Protein AF-A0A536AFZ2-F1 (afdb_monomer_lite)

Secondary structure (DSSP, 8-state):
-EEEEE--TTSSHHHHHHHHHHHHT-EEEEHHHHHHHHHTS-HHHHHHHHHHHHHHHHHHHHHHT----SS-EEEE-TTTGGGSHHHHHHHHHHEEEEEEE--HHHHHHHHHHHGGG-TT--S-HHHHHHHHHHHTHHHHH--SEEEE-TT--HHHHHHHHHHIIIIII-EEEEE--TT-SS-EEEEEETT-GGGHHHHHHHTT--SEEEEEEEHHHHHHHHHHHHHHHHTTT-EEEEEEE-SGGGG-BHHHHHHHHHHHHHTT--TTT-EEEEESHHHHHHHHHHHHHGGG---EEEEE-SHHIIIIITSS-EEEEEETTEEEEEEEE---SEEEEEGGGGGGS-HHHHHHHHHHHHHHHHHH-HHHHHHHHHHHHHHHTT-HHHHHHHHHHHHHHHHHHHHH-TT-SSTHHHHSPPPP-TTS------TT--SSSSTTS---------------------------------------------PPEEEEEEE-TTGGGTTTSSHHHH-S--HHHHHHHHHHHHHHTTEEEEEEE-S-HHHHHHHHHHTTT-SEEEEE-GGGGGT-HHHHHHHHT-SS-EEEEESS-STTS-GGGS--SSTTT-SEEEES-TTHHHHHHHHHHHHHHTT-

Sequence (632 aa):
MHLFLVGPPGIGKSTVAPVLAHHFGAAVIELDREIQRRAGKPNKDVIEQDGMDRFREVESSALMRLAPTPSWVVVDTGGGAPIREENRALMRKLGLIIGLRGSLDRVASGIAATQQKRPYQNVAPRDRARQVLRERRTAYADTDVTFDVDGATVDETARAIAAWLVSARGVRIDVAGPERATPSRVLIRAGLLDHVGPHLADLGWRGQVAVVSDAQTAARYESDLVRSLGSVGLKTVTLRVPAGERGKQFRIAARLWASLASYHVGRDGGIIALGGGSVGDVAGFVAATYLRGIRLAHVPTTLLGMADASIGGKTAIDIAAGKNLVGAFHSPDAVFADLAVLATLPPRQLSSGLAEVTKCAFLADRESVAQLARSLERVRAGDLGAILAAVTIAAEVKGGIVSQDPREAGLRELGHGPPPARGSPRSSGAPNARAPSQGCLELRPPGQEGARRQASLDPAAPDRAVQRGDRRGRARTSGCRSDRGARGMKLLFMNGPNLNLLGTRDPEMYGRTTLKEVEARCREIARQAGCDLVAFQSNHEGALIDFLQQHRDARGAIINPGGLAHTSIVLRDAVADSPFPVVEVHISEIAAREEFRKKSYLTEVTESQFIGKGVAGYELALRWLIEETKKT

Structure (mmCIF, N/CA/C/O backbone):
data_AF-A0A536AFZ2-F1
#
_entry.id   AF-A0A536AFZ2-F1
#
loop_
_atom_site.group_PDB
_atom_site.id
_atom_site.type_symbol
_atom_site.label_atom_id
_atom_site.label_alt_id
_atom_site.label_comp_id
_atom_site.label_asym_id
_atom_site.label_entity_id
_atom_site.label_seq_id
_atom_site.pdbx_PDB_ins_code
_atom_site.Cartn_x
_atom_site.Cartn_y
_atom_site.Cartn_z
_atom_site.occupancy
_atom_site.B_iso_or_equiv
_atom_site.auth_seq_id
_atom_site.auth_comp_id
_atom_site.auth_asym_id
_atom_site.auth_atom_id
_atom_site.pdbx_PDB_model_num
ATOM 1 N N . MET A 1 1 ? -4.397 6.351 10.190 1.00 85.00 1 MET A N 1
ATOM 2 C CA . MET A 1 1 ? -5.875 6.494 10.026 1.00 85.00 1 MET A CA 1
ATOM 3 C C . MET A 1 1 ? -6.633 5.963 11.245 1.00 85.00 1 MET A C 1
ATOM 5 O O . MET A 1 1 ? -6.448 4.806 11.600 1.00 85.00 1 MET A O 1
ATOM 9 N N . HIS A 1 2 ? -7.538 6.745 11.846 1.00 94.12 2 HIS A N 1
ATOM 10 C CA . HIS A 1 2 ? -8.345 6.286 12.995 1.00 94.12 2 HIS A CA 1
ATOM 11 C C . HIS A 1 2 ? -9.680 5.651 12.573 1.00 94.12 2 HIS A C 1
ATOM 13 O O . HIS A 1 2 ? -10.301 6.087 11.607 1.00 94.12 2 HIS A O 1
ATOM 19 N N . LEU A 1 3 ? -10.132 4.626 13.295 1.00 96.69 3 LEU A N 1
ATOM 20 C CA . LEU A 1 3 ? -11.418 3.949 13.099 1.00 96.69 3 LEU A CA 1
ATOM 21 C C . LEU A 1 3 ? -12.299 4.181 14.332 1.00 96.69 3 LEU A C 1
ATOM 23 O O . LEU A 1 3 ? -12.081 3.572 15.377 1.00 96.69 3 LEU A O 1
ATOM 27 N N . PHE A 1 4 ? -13.288 5.063 14.228 1.00 97.56 4 PHE A N 1
ATOM 28 C CA . PHE A 1 4 ? -14.174 5.429 15.331 1.00 97.56 4 PHE A CA 1
ATOM 29 C C . PHE A 1 4 ? -15.421 4.549 15.326 1.00 97.56 4 PHE A C 1
ATOM 31 O O . PHE A 1 4 ? -16.255 4.663 14.431 1.00 97.56 4 PHE A O 1
ATOM 38 N N . LEU A 1 5 ? -15.577 3.689 16.333 1.00 98.06 5 LEU A N 1
ATOM 39 C CA . LEU A 1 5 ? -16.799 2.909 16.510 1.00 98.06 5 LEU A CA 1
ATOM 40 C C . LEU A 1 5 ? -17.853 3.764 17.211 1.00 98.06 5 LEU A C 1
ATOM 42 O O . LEU A 1 5 ? -17.670 4.147 18.364 1.00 98.06 5 LEU A O 1
ATOM 46 N N . VAL A 1 6 ? -18.972 4.013 16.534 1.00 96.75 6 VAL A N 1
ATOM 47 C CA . VAL A 1 6 ? -20.093 4.838 17.005 1.00 96.75 6 VAL A CA 1
ATOM 48 C C . VAL A 1 6 ? -21.353 3.990 17.131 1.00 96.75 6 VAL A C 1
ATOM 50 O O . VAL A 1 6 ? -21.611 3.109 16.326 1.00 96.75 6 VAL A O 1
ATOM 53 N N . GLY A 1 7 ? -22.162 4.236 18.160 1.00 94.56 7 GLY A N 1
ATOM 54 C CA . GLY A 1 7 ? -23.443 3.550 18.335 1.00 94.56 7 GLY A CA 1
ATOM 55 C C . GLY A 1 7 ? -23.964 3.620 19.769 1.00 94.56 7 GLY A C 1
ATOM 56 O O . GLY A 1 7 ? -23.264 4.119 20.663 1.00 94.56 7 GLY A O 1
ATOM 57 N N . PRO A 1 8 ? -25.169 3.091 20.033 1.00 92.44 8 PRO A N 1
ATOM 58 C CA . PRO A 1 8 ? -25.780 3.141 21.355 1.00 92.44 8 PRO A CA 1
ATOM 59 C C . PRO A 1 8 ? -24.945 2.413 22.428 1.00 92.44 8 PRO A C 1
ATOM 61 O O . PRO A 1 8 ? -24.126 1.538 22.123 1.00 92.44 8 PRO A O 1
ATOM 64 N N . PRO A 1 9 ? -25.080 2.781 23.716 1.00 88.38 9 PRO A N 1
ATOM 65 C CA . PRO A 1 9 ? -24.460 2.037 24.809 1.00 88.38 9 PRO A CA 1
ATOM 66 C C . PRO A 1 9 ? -24.963 0.588 24.805 1.00 88.38 9 PRO A C 1
ATOM 68 O O . PRO A 1 9 ? -26.121 0.341 24.495 1.00 88.38 9 PRO A O 1
ATOM 71 N N . GLY A 1 10 ? -24.089 -0.367 25.123 1.00 86.69 10 GLY A N 1
ATOM 72 C CA . GLY A 1 10 ? -24.436 -1.792 25.105 1.00 86.69 10 GLY A CA 1
ATOM 73 C C . GLY A 1 10 ? -24.398 -2.459 23.723 1.00 86.69 10 GLY A C 1
ATOM 74 O O . GLY A 1 10 ? -24.400 -3.678 23.662 1.00 86.69 10 GLY A O 1
ATOM 75 N N . ILE A 1 11 ? -24.267 -1.715 22.616 1.00 93.62 11 ILE A N 1
ATOM 76 C CA . ILE A 1 11 ? -24.285 -2.313 21.263 1.00 93.62 11 ILE A CA 1
ATOM 77 C C . ILE A 1 11 ? -23.095 -3.246 20.957 1.00 93.62 11 ILE A C 1
ATOM 79 O O . ILE A 1 11 ? -23.151 -4.019 20.009 1.00 93.62 11 ILE A O 1
ATOM 83 N N . GLY A 1 12 ? -22.022 -3.185 21.756 1.00 92.81 12 GLY A N 1
ATOM 84 C CA . GLY A 1 12 ? -20.830 -4.028 21.591 1.00 92.81 12 GLY A CA 1
ATOM 85 C C . GLY A 1 12 ? -19.572 -3.309 21.091 1.00 92.81 12 GLY A C 1
ATOM 86 O O . GLY A 1 12 ? -18.609 -3.974 20.733 1.00 92.81 12 GLY A O 1
ATOM 87 N N . LYS A 1 13 ? -19.520 -1.968 21.085 1.00 95.06 13 LYS A N 1
ATOM 88 C CA . LYS A 1 13 ? -18.318 -1.212 20.660 1.00 95.06 13 LYS A CA 1
ATOM 89 C C . LYS A 1 13 ? -17.043 -1.645 21.393 1.00 95.06 13 LYS A C 1
ATOM 91 O O . LYS A 1 13 ? -16.075 -2.019 20.744 1.00 95.06 13 LYS A O 1
ATOM 96 N N . SER A 1 14 ? -17.075 -1.675 22.727 1.00 92.88 14 SER A N 1
ATOM 97 C CA . SER A 1 14 ? -15.924 -2.041 23.564 1.00 92.88 14 SER A CA 1
ATOM 98 C C . SER A 1 14 ? -15.455 -3.486 23.365 1.00 92.88 14 SER A C 1
ATOM 100 O O . SER A 1 14 ? -14.330 -3.816 23.718 1.00 92.88 14 SER A O 1
ATOM 102 N N . THR A 1 15 ? -16.312 -4.367 22.833 1.00 94.75 15 THR A N 1
ATOM 103 C CA . THR A 1 15 ? -15.959 -5.763 22.528 1.00 94.75 15 THR A CA 1
ATOM 104 C C . THR A 1 15 ? -15.521 -5.938 21.076 1.00 94.75 15 THR A C 1
ATOM 106 O O . THR A 1 15 ? -14.594 -6.694 20.818 1.00 94.75 15 THR A O 1
ATOM 109 N N . VAL A 1 16 ? -16.127 -5.214 20.129 1.00 97.69 16 VAL A N 1
ATOM 110 C CA . VAL A 1 16 ? -15.742 -5.227 18.706 1.00 97.69 16 VAL A CA 1
ATOM 111 C C . VAL A 1 16 ? -14.406 -4.517 18.484 1.00 97.69 16 VAL A C 1
ATOM 113 O O . VAL A 1 16 ? -13.600 -4.996 17.693 1.00 97.69 16 VAL A O 1
ATOM 116 N N . ALA A 1 17 ? -14.136 -3.418 19.196 1.00 98.00 17 ALA A N 1
ATOM 117 C CA . ALA A 1 17 ? -12.914 -2.627 19.048 1.00 98.00 17 ALA A CA 1
ATOM 118 C C . ALA A 1 17 ? -11.614 -3.454 19.113 1.00 98.00 17 ALA A C 1
ATOM 120 O O . ALA A 1 17 ? -10.828 -3.353 18.173 1.00 98.00 17 ALA A O 1
ATOM 121 N N . PRO A 1 18 ? -11.366 -4.293 20.142 1.00 97.81 18 PRO A N 1
ATOM 122 C CA . PRO A 1 18 ? -10.141 -5.091 20.206 1.00 97.81 18 PRO A CA 1
ATOM 123 C C . PRO A 1 18 ? -10.039 -6.160 19.114 1.00 97.81 18 PRO A C 1
ATOM 125 O O . PRO A 1 18 ? -8.948 -6.373 18.587 1.00 97.81 18 PRO A O 1
ATOM 128 N N . VAL A 1 19 ? -11.149 -6.796 18.726 1.00 98.19 19 VAL A N 1
ATOM 129 C CA . VAL A 1 19 ? -11.148 -7.803 17.648 1.00 98.19 19 VAL A CA 1
ATOM 130 C C . VAL A 1 19 ? -10.879 -7.141 16.296 1.00 98.19 19 VAL A C 1
ATOM 132 O O . VAL A 1 19 ? -10.058 -7.614 15.512 1.00 98.19 19 VAL A O 1
ATOM 135 N N . LEU A 1 20 ? -11.496 -5.987 16.040 1.00 98.25 20 LEU A N 1
ATOM 136 C CA . LEU A 1 20 ? -11.234 -5.200 14.840 1.00 98.25 20 LEU A CA 1
ATOM 137 C C . LEU A 1 20 ? -9.790 -4.688 14.809 1.00 98.25 20 LEU A C 1
ATOM 139 O O . LEU A 1 20 ? -9.124 -4.778 13.781 1.00 98.25 20 LEU A O 1
ATOM 143 N N . ALA A 1 21 ? -9.286 -4.181 15.934 1.00 97.94 21 ALA A N 1
ATOM 144 C CA . ALA A 1 21 ? -7.916 -3.696 16.031 1.00 97.94 21 ALA A CA 1
ATOM 145 C C . ALA A 1 21 ? -6.908 -4.812 15.777 1.00 97.94 21 ALA A C 1
ATOM 147 O O . ALA A 1 21 ? -5.911 -4.581 15.087 1.00 97.94 21 ALA A O 1
ATOM 148 N N . HIS A 1 22 ? -7.213 -6.029 16.248 1.00 97.62 22 HIS A N 1
ATOM 149 C CA . HIS A 1 22 ? -6.427 -7.203 15.925 1.00 97.62 22 HIS A CA 1
ATOM 150 C C . HIS A 1 22 ? -6.255 -7.291 14.412 1.00 97.62 22 HIS A C 1
ATOM 152 O O . HIS A 1 22 ? -5.112 -7.242 13.982 1.00 97.62 22 HIS A O 1
ATOM 158 N N . HIS A 1 23 ? -7.310 -7.301 13.584 1.00 97.06 23 HIS A N 1
ATOM 159 C CA . HIS A 1 23 ? -7.218 -7.397 12.109 1.00 97.06 23 HIS A CA 1
ATOM 160 C C . HIS A 1 23 ? -6.248 -6.418 11.424 1.00 97.06 23 HIS A C 1
ATOM 162 O O . HIS A 1 23 ? -5.730 -6.750 10.366 1.00 97.06 23 HIS A O 1
ATOM 168 N N . PHE A 1 24 ? -5.875 -5.299 12.046 1.00 97.25 24 PHE A N 1
ATOM 169 C CA . PHE A 1 24 ? -4.944 -4.316 11.470 1.00 97.25 24 PHE A CA 1
ATOM 170 C C . PHE A 1 24 ? -3.642 -4.131 12.267 1.00 97.25 24 PHE A C 1
ATOM 172 O O . PHE A 1 24 ? -2.829 -3.267 11.936 1.00 97.25 24 PHE A O 1
ATOM 179 N N . GLY A 1 25 ? -3.449 -4.898 13.347 1.00 96.62 25 GLY A N 1
ATOM 180 C CA . GLY A 1 25 ? -2.389 -4.642 14.327 1.00 96.62 25 GLY A CA 1
ATOM 181 C C . GLY A 1 25 ? -2.539 -3.294 15.035 1.00 96.62 25 GLY A C 1
ATOM 182 O O . GLY A 1 25 ? -1.574 -2.798 15.611 1.00 96.62 25 GLY A O 1
ATOM 183 N N . ALA A 1 26 ? -3.714 -2.674 14.967 1.00 97.00 26 ALA A N 1
ATOM 184 C CA . ALA A 1 26 ? -3.979 -1.332 15.463 1.00 97.00 26 ALA A CA 1
ATOM 185 C C . ALA A 1 26 ? -3.966 -1.277 16.998 1.00 97.00 26 ALA A C 1
ATOM 187 O O . ALA A 1 26 ? -4.185 -2.284 17.676 1.00 97.00 26 ALA A O 1
ATOM 188 N N . ALA A 1 27 ? -3.729 -0.088 17.550 1.00 95.50 27 ALA A N 1
ATOM 189 C CA . ALA A 1 27 ? -3.992 0.161 18.964 1.00 95.50 27 ALA A CA 1
ATOM 190 C C . ALA A 1 27 ? -5.498 0.317 19.215 1.00 95.50 27 ALA A C 1
ATOM 192 O O . ALA A 1 27 ? -6.266 0.627 18.303 1.00 95.50 27 ALA A O 1
ATOM 193 N N . VAL A 1 28 ? -5.911 0.136 20.469 1.00 95.88 28 VAL A N 1
ATOM 194 C CA . VAL A 1 28 ? -7.288 0.382 20.912 1.00 95.88 28 VAL A CA 1
ATOM 195 C C . VAL A 1 28 ? -7.294 1.529 21.908 1.00 95.88 28 VAL A C 1
ATOM 197 O O . VAL A 1 28 ? -6.539 1.512 22.881 1.00 95.88 28 VAL A O 1
ATOM 200 N N . ILE A 1 29 ? -8.182 2.495 21.695 1.00 93.31 29 ILE A N 1
ATOM 201 C CA . ILE A 1 29 ? -8.478 3.552 22.661 1.00 93.31 29 ILE A CA 1
ATOM 202 C C . ILE A 1 29 ? -9.944 3.440 23.063 1.00 93.31 29 ILE A C 1
ATOM 204 O O . ILE A 1 29 ? -10.842 3.575 22.239 1.00 93.31 29 ILE A O 1
ATOM 208 N N . GLU A 1 30 ? -10.190 3.228 24.352 1.00 92.12 30 GLU A N 1
ATOM 209 C CA . GLU A 1 30 ? -11.521 3.361 24.944 1.00 92.12 30 GLU A CA 1
ATOM 210 C C . GLU A 1 30 ? -11.627 4.751 25.573 1.00 92.12 30 GLU A C 1
ATOM 212 O O . GLU A 1 30 ? -10.964 5.015 26.581 1.00 92.12 30 GLU A O 1
ATOM 217 N N . LEU A 1 31 ? -12.453 5.643 25.009 1.00 88.56 31 LEU A N 1
ATOM 218 C CA . LEU A 1 31 ? -12.578 7.012 25.533 1.00 88.56 31 LEU A CA 1
ATOM 219 C C . LEU A 1 31 ? -13.015 7.026 27.000 1.00 88.56 31 LEU A C 1
ATOM 221 O O . LEU A 1 31 ? -12.464 7.783 27.795 1.00 88.56 31 LEU A O 1
ATOM 225 N N . ASP A 1 32 ? -13.928 6.131 27.385 1.00 83.94 32 ASP A N 1
ATOM 226 C CA . ASP A 1 32 ? -14.370 5.998 28.774 1.00 83.94 32 ASP A CA 1
ATOM 227 C C . ASP A 1 32 ? -13.186 5.715 29.721 1.00 83.94 32 ASP A C 1
ATOM 229 O O . ASP A 1 32 ? -13.163 6.258 30.823 1.00 83.94 32 ASP A O 1
ATOM 233 N N . ARG A 1 33 ? -12.193 4.906 29.315 1.00 85.31 33 ARG A N 1
ATOM 234 C CA . ARG A 1 33 ? -10.987 4.637 30.127 1.00 85.31 33 ARG A CA 1
ATOM 235 C C . ARG A 1 33 ? -9.988 5.785 30.080 1.00 85.31 33 ARG A C 1
ATOM 237 O O . ARG A 1 33 ? -9.333 6.055 31.084 1.00 85.31 33 ARG A O 1
ATOM 244 N N . GLU A 1 34 ? -9.873 6.463 28.939 1.00 83.75 34 GLU A N 1
ATOM 245 C CA . GLU A 1 34 ? -9.030 7.652 28.801 1.00 83.75 34 GLU A CA 1
ATOM 246 C C . GLU A 1 34 ? -9.451 8.746 29.784 1.00 83.75 34 GLU A C 1
ATOM 248 O O . GLU A 1 34 ? -8.604 9.347 30.445 1.00 83.75 34 GLU A O 1
ATOM 253 N N . ILE A 1 35 ? -10.762 8.968 29.909 1.00 82.38 35 ILE A N 1
ATOM 254 C CA . ILE A 1 35 ? -11.337 9.943 30.836 1.00 82.38 35 ILE A CA 1
ATOM 255 C C . ILE A 1 35 ? -10.988 9.568 32.281 1.00 82.38 35 ILE A C 1
ATOM 257 O O . ILE A 1 35 ? -10.433 10.406 32.988 1.00 82.38 35 ILE A O 1
ATOM 261 N N . GLN A 1 36 ? -11.215 8.313 32.697 1.00 85.00 36 GLN A N 1
ATOM 262 C CA . GLN A 1 36 ? -10.887 7.846 34.059 1.00 85.00 36 GLN A CA 1
ATOM 263 C C . GLN A 1 36 ? -9.413 8.040 34.389 1.00 85.00 36 GLN A C 1
ATOM 265 O O . GLN A 1 36 ? -9.071 8.595 35.432 1.00 85.00 36 GLN A O 1
ATOM 270 N N . ARG A 1 37 ? -8.530 7.622 33.475 1.00 85.19 37 ARG A N 1
ATOM 271 C CA . ARG A 1 37 ? -7.083 7.751 33.649 1.00 85.19 37 ARG A CA 1
ATOM 272 C C . ARG A 1 37 ? -6.664 9.204 33.866 1.00 85.19 37 ARG A C 1
ATOM 274 O O . ARG A 1 37 ? -5.782 9.461 34.676 1.00 85.19 37 ARG A O 1
ATOM 281 N N . ARG A 1 38 ? -7.277 10.148 33.150 1.00 80.56 38 ARG A N 1
ATOM 282 C CA . ARG A 1 38 ? -6.949 11.579 33.256 1.00 80.56 38 ARG A CA 1
ATOM 283 C C . ARG A 1 38 ? -7.571 12.250 34.467 1.00 80.56 38 ARG A C 1
ATOM 285 O O . ARG A 1 38 ? -6.945 13.125 35.051 1.00 80.56 38 ARG A O 1
ATOM 292 N N . ALA A 1 39 ? -8.794 11.867 34.811 1.00 81.25 39 ALA A N 1
ATOM 293 C CA . ALA A 1 39 ? -9.485 12.399 35.974 1.00 81.25 39 ALA A CA 1
ATOM 294 C C . ALA A 1 39 ? -8.922 11.835 37.289 1.00 81.25 39 ALA A C 1
ATOM 296 O O . ALA A 1 39 ? -9.172 12.405 38.345 1.00 81.25 39 ALA A O 1
ATOM 297 N N . GLY A 1 40 ? -8.195 10.711 37.236 1.00 84.44 40 GLY A N 1
ATOM 298 C CA . GLY A 1 40 ? -7.674 10.020 38.417 1.00 84.44 40 GLY A CA 1
ATOM 299 C C . GLY A 1 40 ? -8.766 9.384 39.284 1.00 84.44 40 GLY A C 1
ATOM 300 O O . GLY A 1 40 ? -8.474 8.918 40.381 1.00 84.44 40 GLY A O 1
ATOM 301 N N . LYS A 1 41 ? -10.015 9.364 38.802 1.00 85.19 41 LYS A N 1
ATOM 302 C CA . LYS A 1 41 ? -11.193 8.854 39.509 1.00 85.19 41 LYS A CA 1
ATOM 303 C C . LYS A 1 41 ? -12.166 8.157 38.544 1.00 85.19 41 LYS A C 1
ATOM 305 O O . LYS A 1 41 ? -12.152 8.450 37.343 1.00 85.19 41 LYS A O 1
ATOM 310 N N . PRO A 1 42 ? -12.998 7.219 39.032 1.00 84.75 42 PRO A N 1
ATOM 311 C CA . PRO A 1 42 ? -14.035 6.570 38.237 1.00 84.75 42 PRO A CA 1
ATOM 312 C C . PRO A 1 42 ? -14.939 7.576 37.515 1.00 84.75 42 PRO A C 1
ATOM 314 O O . PRO A 1 42 ? -15.297 8.609 38.072 1.00 84.75 42 PRO A O 1
ATOM 317 N N . ASN A 1 43 ? -15.402 7.239 36.305 1.00 81.25 43 ASN A N 1
ATOM 318 C CA . ASN A 1 43 ? -16.311 8.106 35.531 1.00 81.25 43 ASN A CA 1
ATOM 319 C C . ASN A 1 43 ? -17.574 8.479 36.313 1.00 81.25 43 ASN A C 1
ATOM 321 O O . ASN A 1 43 ? -18.137 9.550 36.111 1.00 81.25 43 ASN A O 1
ATOM 325 N N . LYS A 1 44 ? -18.011 7.579 37.197 1.00 80.69 44 LYS A N 1
ATOM 326 C CA . LYS A 1 44 ? -19.167 7.775 38.066 1.00 80.69 44 LYS A CA 1
ATOM 327 C C . LYS A 1 44 ? -18.936 8.961 39.020 1.00 80.69 44 LYS A C 1
ATOM 329 O O . LYS A 1 44 ? -19.775 9.853 39.072 1.00 80.69 44 LYS A O 1
ATOM 334 N N . ASP A 1 45 ? -17.747 9.053 39.605 1.00 82.56 45 ASP A N 1
ATOM 335 C CA . ASP A 1 45 ? -17.361 10.134 40.515 1.00 82.56 45 ASP A CA 1
ATOM 336 C C . ASP A 1 45 ? -17.096 11.447 39.764 1.00 82.56 45 ASP A C 1
ATOM 338 O O . ASP A 1 45 ? -17.424 12.516 40.267 1.00 82.56 45 ASP A O 1
ATOM 342 N N . VAL A 1 46 ? -16.563 11.388 38.534 1.00 80.88 46 VAL A N 1
ATOM 343 C CA . VAL A 1 46 ? -16.445 12.576 37.659 1.00 80.88 46 VAL A CA 1
ATOM 344 C C . VAL A 1 46 ? -17.817 13.195 37.399 1.00 80.88 46 VAL A C 1
ATOM 346 O O . VAL A 1 46 ? -17.975 14.406 37.498 1.00 80.88 46 VAL A O 1
ATOM 349 N N . ILE A 1 47 ? -18.821 12.375 37.079 1.00 81.94 47 ILE A N 1
ATOM 350 C CA . ILE A 1 47 ? -20.165 12.868 36.758 1.00 81.94 47 ILE A CA 1
ATOM 351 C C . ILE A 1 47 ? -20.862 13.432 38.000 1.00 81.94 47 ILE A C 1
ATOM 353 O O . ILE A 1 47 ? -21.509 14.470 37.897 1.00 81.94 47 ILE A O 1
ATOM 357 N N . GLU A 1 48 ? -20.746 12.773 39.153 1.00 83.31 48 GLU A N 1
ATOM 358 C CA . GLU A 1 48 ? -21.410 13.222 40.384 1.00 83.31 48 GLU A CA 1
ATOM 359 C C . GLU A 1 48 ? -20.772 14.460 41.005 1.00 83.31 48 GLU A C 1
ATOM 361 O O . GLU A 1 48 ? -21.487 15.320 41.510 1.00 83.31 48 GLU A O 1
ATOM 366 N N . GLN A 1 49 ? -19.443 14.554 40.975 1.00 85.06 49 GLN A N 1
ATOM 367 C CA . GLN A 1 49 ? -18.717 15.646 41.625 1.00 85.06 49 GLN A CA 1
ATOM 368 C C . GLN A 1 49 ? -18.538 16.847 40.696 1.00 85.06 49 GLN A C 1
ATOM 370 O O . GLN A 1 49 ? -18.673 17.984 41.137 1.00 85.06 49 GLN A O 1
ATOM 375 N N . ASP A 1 50 ? -18.247 16.600 39.414 1.00 80.88 50 ASP A N 1
ATOM 376 C CA . ASP A 1 50 ? -17.855 17.651 38.468 1.00 80.88 50 ASP A CA 1
ATOM 377 C C . ASP A 1 50 ? -18.950 17.945 37.424 1.00 80.88 50 ASP A C 1
ATOM 379 O O . ASP A 1 50 ? -18.853 18.914 36.670 1.00 80.88 50 ASP A O 1
ATOM 383 N N . GLY A 1 51 ? -20.003 17.124 37.370 1.00 83.62 51 GLY A N 1
ATOM 384 C CA . GLY A 1 51 ? -21.147 17.297 36.479 1.00 83.62 51 GLY A CA 1
ATOM 385 C C . GLY A 1 51 ? -20.975 16.700 35.075 1.00 83.62 51 GLY A C 1
ATOM 386 O O . GLY A 1 51 ? -19.879 16.425 34.577 1.00 83.62 51 GLY A O 1
ATOM 387 N N . MET A 1 52 ? -22.108 16.507 34.388 1.00 80.75 52 MET A N 1
ATOM 388 C CA . MET A 1 52 ? -22.152 15.881 33.058 1.00 80.75 52 MET A CA 1
ATOM 389 C C . MET A 1 52 ? -21.478 16.731 31.969 1.00 80.75 52 MET A C 1
ATOM 391 O O . MET A 1 52 ? -20.886 16.181 31.039 1.00 80.75 52 MET A O 1
ATOM 395 N N . ASP A 1 53 ? -21.550 18.058 32.062 1.00 80.31 53 ASP A N 1
ATOM 396 C CA . ASP A 1 53 ? -20.936 18.938 31.064 1.00 80.31 53 ASP A CA 1
ATOM 397 C C . ASP A 1 53 ? -19.411 18.881 31.135 1.00 80.31 53 ASP A C 1
ATOM 399 O O . ASP A 1 53 ? -18.757 18.734 30.098 1.00 80.31 53 ASP A O 1
ATOM 403 N N . ARG A 1 54 ? -18.849 18.833 32.349 1.00 78.94 54 ARG A N 1
ATOM 404 C CA . ARG A 1 54 ? -17.415 18.631 32.549 1.00 78.94 54 ARG A CA 1
ATOM 405 C C . ARG A 1 54 ? -16.952 17.280 32.017 1.00 78.94 54 ARG A C 1
ATOM 407 O O . ARG A 1 54 ? -15.936 17.208 31.327 1.00 78.94 54 ARG A O 1
ATOM 414 N N . PHE A 1 55 ? -17.720 16.216 32.258 1.00 81.50 55 PHE A N 1
ATOM 415 C CA . PHE A 1 55 ? -17.444 14.897 31.683 1.00 81.50 55 PHE A CA 1
ATOM 416 C C . PHE A 1 55 ? -17.364 14.950 30.146 1.00 81.50 55 PHE A C 1
ATOM 418 O O . PHE A 1 55 ? -16.420 14.433 29.547 1.00 81.50 55 PHE A O 1
ATOM 425 N N . ARG A 1 56 ? -18.315 15.637 29.497 1.00 81.06 56 ARG A N 1
ATOM 426 C CA . ARG A 1 56 ? -18.341 15.803 28.032 1.00 81.06 56 ARG A CA 1
ATOM 427 C C . ARG A 1 56 ? -17.186 16.657 27.513 1.00 81.06 56 ARG A C 1
ATOM 429 O O . ARG A 1 56 ? -16.683 16.406 26.417 1.00 81.06 56 ARG A O 1
ATOM 436 N N . GLU A 1 57 ? -16.765 17.685 28.246 1.00 81.50 57 GLU A N 1
ATOM 437 C CA . GLU A 1 57 ? -15.559 18.458 27.916 1.00 81.50 57 GLU A CA 1
ATOM 438 C C . GLU A 1 57 ? -14.307 17.582 27.942 1.00 81.50 57 GLU A C 1
ATOM 440 O O . GLU A 1 57 ? -13.510 17.629 27.004 1.00 81.50 57 GLU A O 1
ATOM 445 N N . VAL A 1 58 ? -14.150 16.741 28.970 1.00 79.75 58 VAL A N 1
ATOM 446 C CA . VAL A 1 58 ? -13.004 15.825 29.073 1.00 79.75 58 VAL A CA 1
ATOM 447 C C . VAL A 1 58 ? -13.028 14.791 27.943 1.00 79.75 58 VAL A C 1
ATOM 449 O O . VAL A 1 58 ? -11.987 14.537 27.339 1.00 79.75 58 VAL A O 1
ATOM 452 N N . GLU A 1 59 ? -14.203 14.261 27.597 1.00 83.31 59 GLU A N 1
ATOM 453 C CA . GLU A 1 59 ? -14.412 13.360 26.452 1.00 83.31 59 GLU A CA 1
ATOM 454 C C . GLU A 1 59 ? -13.990 14.017 25.124 1.00 83.31 59 GLU A C 1
ATOM 456 O O . GLU A 1 59 ? -13.230 13.442 24.344 1.00 83.31 59 GLU A O 1
ATOM 461 N N . SER A 1 60 ? -14.401 15.268 24.904 1.00 85.12 60 SER A N 1
ATOM 462 C CA . SER A 1 60 ? -14.034 16.036 23.703 1.00 85.12 60 SER A CA 1
ATOM 463 C C . SER A 1 60 ? -12.525 16.331 23.681 1.00 85.12 60 SER A C 1
ATOM 465 O O . SER A 1 60 ? -11.860 16.173 22.660 1.00 85.12 60 SER A O 1
ATOM 467 N N . SER A 1 61 ? -11.937 16.655 24.837 1.00 83.62 61 SER A N 1
ATOM 468 C CA . SER A 1 61 ? -10.492 16.861 25.003 1.00 83.62 61 SER A CA 1
ATOM 469 C C . SER A 1 61 ? -9.665 15.576 24.831 1.00 83.62 61 SER A C 1
ATOM 471 O O . SER A 1 61 ? -8.474 15.634 24.509 1.00 83.62 61 SER A O 1
ATOM 473 N N . ALA A 1 62 ? -10.252 14.401 25.067 1.00 83.81 62 ALA A N 1
ATOM 474 C CA . ALA A 1 62 ? -9.635 13.115 24.754 1.00 83.81 62 ALA A CA 1
ATOM 475 C C . ALA A 1 62 ? -9.519 12.913 23.244 1.00 83.81 62 ALA A C 1
ATOM 477 O O . ALA A 1 62 ? -8.422 12.623 22.768 1.00 83.81 62 ALA A O 1
ATOM 478 N N . LEU A 1 63 ? -10.595 13.181 22.503 1.00 85.00 63 LEU A N 1
ATOM 479 C CA . LEU A 1 63 ? -10.596 13.140 21.040 1.00 85.00 63 LEU A CA 1
ATOM 480 C C . LEU A 1 63 ? -9.657 14.180 20.420 1.00 85.00 63 LEU A C 1
ATOM 482 O O . LEU A 1 63 ? -8.885 13.837 19.533 1.00 85.00 63 LEU A O 1
ATOM 486 N N . MET A 1 64 ? -9.655 15.422 20.915 1.00 83.00 64 MET A N 1
ATOM 487 C CA . MET A 1 64 ? -8.782 16.500 20.411 1.00 83.00 64 MET A CA 1
ATOM 488 C C . MET A 1 64 ? -7.287 16.199 20.545 1.00 83.00 64 MET A C 1
ATOM 490 O O . MET A 1 64 ? -6.477 16.793 19.840 1.00 83.00 64 MET A O 1
ATOM 494 N N . ARG A 1 65 ? -6.910 15.290 21.449 1.00 83.00 65 ARG A N 1
ATOM 495 C CA . ARG A 1 65 ? -5.516 14.871 21.643 1.00 83.00 65 ARG A CA 1
ATOM 496 C C . ARG A 1 65 ? -5.099 13.711 20.744 1.00 83.00 65 ARG A C 1
ATOM 498 O O . ARG A 1 65 ? -3.923 13.356 20.750 1.00 83.00 65 ARG A O 1
ATOM 505 N N . LEU A 1 66 ? -6.021 13.130 19.976 1.00 84.81 66 LEU A N 1
ATOM 506 C CA . LEU A 1 66 ? -5.662 12.179 18.933 1.00 84.81 66 LEU A CA 1
ATOM 507 C C . LEU A 1 66 ? -4.930 12.931 17.823 1.00 84.81 66 LEU A C 1
ATOM 509 O O . LEU A 1 66 ? -5.514 13.737 17.100 1.00 84.81 66 LEU A O 1
ATOM 513 N N . ALA A 1 67 ? -3.633 12.667 17.704 1.00 76.88 67 ALA A N 1
ATOM 514 C CA . ALA A 1 67 ? -2.832 13.206 16.623 1.00 76.88 67 ALA A CA 1
ATOM 515 C C . ALA A 1 67 ? -3.160 12.483 15.304 1.00 76.88 67 ALA A C 1
ATOM 517 O O . ALA A 1 67 ? -3.479 11.285 15.320 1.00 76.88 67 ALA A O 1
ATOM 518 N N . PRO A 1 68 ? -3.046 13.171 14.156 1.00 80.06 68 PRO A N 1
ATOM 519 C CA . PRO A 1 68 ? -2.883 12.500 12.877 1.00 80.06 68 PRO A CA 1
ATOM 520 C C . PRO A 1 68 ? -1.621 11.634 12.943 1.00 80.06 68 PRO A C 1
ATOM 522 O O . PRO A 1 68 ? -0.543 12.127 13.266 1.00 80.06 68 PRO A O 1
ATOM 525 N N . THR A 1 69 ? -1.762 10.343 12.669 1.00 82.75 69 THR A N 1
ATOM 526 C CA . THR A 1 69 ? -0.650 9.389 12.611 1.00 82.75 69 THR A CA 1
ATOM 527 C C . THR A 1 69 ? -0.878 8.431 11.442 1.00 82.75 69 THR A C 1
ATOM 529 O O . THR A 1 69 ? -2.040 8.078 11.169 1.00 82.75 69 THR A O 1
ATOM 532 N N . PRO A 1 70 ? 0.203 7.986 10.773 1.00 85.38 70 PRO A N 1
ATOM 533 C CA . PRO A 1 70 ? 0.129 6.909 9.794 1.00 85.38 70 PRO A CA 1
ATOM 534 C C . PRO A 1 70 ? -0.359 5.588 10.381 1.00 85.38 70 PRO A C 1
ATOM 536 O O . PRO A 1 70 ? -0.999 4.790 9.691 1.00 85.38 70 PRO A O 1
ATOM 539 N N . SER A 1 71 ? -0.118 5.372 11.675 1.00 92.00 71 SER A N 1
ATOM 540 C CA . SER A 1 71 ? -0.642 4.218 12.392 1.00 92.00 71 SER A CA 1
ATOM 541 C C . SER A 1 71 ? -2.172 4.231 12.466 1.00 92.00 71 SER A C 1
ATOM 543 O O . SER A 1 71 ? -2.854 5.251 12.312 1.00 92.00 71 SER A O 1
ATOM 545 N N . TRP A 1 72 ? -2.735 3.046 12.641 1.00 94.75 72 TRP A N 1
ATOM 546 C CA . TRP A 1 72 ? -4.156 2.821 12.779 1.00 94.75 72 TRP A CA 1
ATOM 547 C C . TRP A 1 72 ? -4.501 2.646 14.247 1.00 94.75 72 TRP A C 1
ATOM 549 O O . TRP A 1 72 ? -3.846 1.899 14.980 1.00 94.75 72 TRP A O 1
ATOM 559 N N . VAL A 1 73 ? -5.580 3.303 14.659 1.00 95.06 73 VAL A N 1
ATOM 560 C CA . VAL A 1 73 ? -6.122 3.198 16.011 1.00 95.06 73 VAL A CA 1
ATOM 561 C C . VAL A 1 73 ? -7.621 2.978 15.921 1.00 95.06 73 VAL A C 1
ATOM 563 O O . VAL A 1 73 ? -8.321 3.720 15.235 1.00 95.06 73 VAL A O 1
ATOM 566 N N . VAL A 1 74 ? -8.124 1.966 16.623 1.00 97.38 74 VAL A N 1
ATOM 567 C CA . VAL A 1 74 ? -9.561 1.740 16.784 1.00 97.38 74 VAL A CA 1
ATOM 568 C C . VAL A 1 74 ? -10.018 2.426 18.062 1.00 97.38 74 VAL A C 1
ATOM 570 O O . VAL A 1 74 ? -9.515 2.144 19.149 1.00 97.38 74 VAL A O 1
ATOM 573 N N . VAL A 1 75 ? -10.973 3.339 17.933 1.00 96.19 75 VAL A N 1
ATOM 574 C CA . VAL A 1 75 ? -11.473 4.162 19.031 1.00 96.19 75 VAL A CA 1
ATOM 575 C C . VAL A 1 75 ? -12.902 3.743 19.357 1.00 96.19 75 VAL A C 1
ATOM 577 O O . VAL A 1 75 ? -13.809 3.940 18.550 1.00 96.19 75 VAL A O 1
ATOM 580 N N . ASP A 1 76 ? -13.125 3.200 20.553 1.00 95.38 76 ASP A N 1
ATOM 581 C CA . ASP A 1 76 ? -14.471 3.121 21.123 1.00 95.38 76 ASP A CA 1
ATOM 582 C C . ASP A 1 76 ? -14.848 4.505 21.649 1.00 95.38 76 ASP A C 1
ATOM 584 O O . ASP A 1 76 ? -14.299 4.983 22.649 1.00 95.38 76 ASP A O 1
ATOM 588 N N . THR A 1 77 ? -15.793 5.154 20.967 1.00 92.25 77 THR A N 1
ATOM 589 C CA . THR A 1 77 ? -16.194 6.527 21.283 1.00 92.25 77 THR A CA 1
ATOM 590 C C . THR A 1 77 ? -17.078 6.631 22.524 1.00 92.25 77 THR A C 1
ATOM 592 O O . THR A 1 77 ? -17.526 7.722 22.864 1.00 92.25 77 THR A O 1
ATOM 595 N N . GLY A 1 78 ? -17.441 5.513 23.157 1.00 86.38 78 GLY A N 1
ATOM 596 C CA . GLY A 1 78 ? -18.490 5.514 24.166 1.00 86.38 78 GLY A CA 1
ATOM 597 C C . GLY A 1 78 ? -19.850 5.912 23.576 1.00 86.38 78 GLY A C 1
ATOM 598 O O . GLY A 1 78 ? -20.045 6.041 22.365 1.00 86.38 78 GLY A O 1
ATOM 599 N N . GLY A 1 79 ? -20.856 6.044 24.442 1.00 83.00 79 GLY A N 1
ATOM 600 C CA . GLY A 1 79 ? -22.209 6.411 24.007 1.00 83.00 79 GLY A CA 1
ATOM 601 C C . GLY A 1 79 ? -22.440 7.921 23.884 1.00 83.00 79 GLY A C 1
ATOM 602 O O . GLY A 1 79 ? -23.448 8.313 23.294 1.00 83.00 79 GLY A O 1
ATOM 603 N N . GLY A 1 80 ? -21.587 8.742 24.505 1.00 83.69 80 GLY A N 1
ATOM 604 C CA . GLY A 1 80 ? -21.762 10.190 24.663 1.00 83.69 80 GLY A CA 1
ATOM 605 C C . GLY A 1 80 ? -21.055 11.015 23.593 1.00 83.69 80 GLY A C 1
ATOM 606 O O . GLY A 1 80 ? -21.682 11.914 23.033 1.00 83.69 80 GLY A O 1
ATOM 607 N N . ALA A 1 81 ? -19.815 10.655 23.254 1.00 86.88 81 ALA A N 1
ATOM 608 C CA . ALA A 1 81 ? -18.964 11.461 22.381 1.00 86.88 81 ALA A CA 1
ATOM 609 C C . ALA A 1 81 ? -19.601 11.863 21.045 1.00 86.88 81 ALA A C 1
ATOM 611 O O . ALA A 1 81 ? -19.473 13.034 20.681 1.00 86.88 81 ALA A O 1
ATOM 612 N N . PRO A 1 82 ? -20.332 10.976 20.336 1.00 91.19 82 PRO A N 1
ATOM 613 C CA . PRO A 1 82 ? -20.907 11.309 19.036 1.00 91.19 82 PRO A CA 1
ATOM 614 C C . PRO A 1 82 ? -22.065 12.303 19.104 1.00 91.19 82 PRO A C 1
ATOM 616 O O . PRO A 1 82 ? -22.522 12.729 18.058 1.00 91.19 82 PRO A O 1
ATOM 619 N N . ILE A 1 83 ? -22.591 12.662 20.282 1.00 90.00 83 ILE A N 1
ATOM 620 C CA . ILE A 1 83 ? -23.727 13.596 20.397 1.00 90.00 83 ILE A CA 1
ATOM 621 C C . ILE A 1 83 ? -23.314 15.011 19.974 1.00 90.00 83 ILE A C 1
ATOM 623 O O . ILE A 1 83 ? -24.087 15.702 19.311 1.00 90.00 83 ILE A O 1
ATOM 627 N N . ARG A 1 84 ? -22.086 15.419 20.316 1.00 89.44 84 ARG A N 1
ATOM 628 C CA . ARG A 1 84 ? -21.514 16.713 19.932 1.00 89.44 84 ARG A CA 1
ATOM 629 C C . ARG A 1 84 ? -21.111 16.710 18.465 1.00 89.44 84 ARG A C 1
ATOM 631 O O . ARG A 1 84 ? -20.413 15.804 18.010 1.00 89.44 84 ARG A O 1
ATOM 638 N N . GLU A 1 85 ? -21.543 17.727 17.734 1.00 91.19 85 GLU A N 1
ATOM 639 C CA . GLU A 1 85 ? -21.222 17.874 16.316 1.00 91.19 85 GLU A CA 1
ATOM 640 C C . GLU A 1 85 ? -19.728 18.113 16.099 1.00 91.19 85 GLU A C 1
ATOM 642 O O . GLU A 1 85 ? -19.136 17.526 15.196 1.00 91.19 85 GLU A O 1
ATOM 647 N N . GLU A 1 86 ? -19.090 18.857 17.000 1.00 91.06 86 GLU A N 1
ATOM 648 C CA . GLU A 1 86 ? -17.657 19.145 16.967 1.00 91.06 86 GLU A CA 1
ATOM 649 C C . GLU A 1 86 ? -16.828 17.858 17.059 1.00 91.06 86 GLU A C 1
ATOM 651 O O . GLU A 1 86 ? -15.832 17.696 16.353 1.00 91.06 86 GLU A O 1
ATOM 656 N N . ASN A 1 87 ? -17.272 16.904 17.883 1.00 93.00 87 ASN A N 1
ATOM 657 C CA . ASN A 1 87 ? -16.622 15.603 18.006 1.00 93.00 87 ASN A CA 1
ATOM 658 C C . ASN A 1 87 ? -16.772 14.788 16.720 1.00 93.00 87 ASN A C 1
ATOM 660 O O . ASN A 1 87 ? -15.790 14.210 16.263 1.00 93.00 87 ASN A O 1
ATOM 664 N N . ARG A 1 88 ? -17.962 14.763 16.105 1.00 93.56 88 ARG A N 1
ATOM 665 C CA . ARG A 1 88 ? -18.169 14.059 14.827 1.00 93.56 88 ARG A CA 1
ATOM 666 C C . ARG A 1 88 ? -17.345 14.689 13.701 1.00 93.56 88 ARG A C 1
ATOM 668 O O . ARG A 1 88 ? -16.708 13.969 12.936 1.00 93.56 88 ARG A O 1
ATOM 675 N N . ALA A 1 89 ? -17.289 16.018 13.632 1.00 92.75 89 ALA A N 1
ATOM 676 C CA . ALA A 1 89 ? -16.457 16.736 12.669 1.00 92.75 89 ALA A CA 1
ATOM 677 C C . ALA A 1 89 ? -14.964 16.408 12.848 1.00 92.75 89 ALA A C 1
ATOM 679 O O . ALA A 1 89 ? -14.261 16.133 11.873 1.00 92.75 89 ALA A O 1
ATOM 680 N N . LEU A 1 90 ? -14.484 16.363 14.095 1.00 91.94 90 LEU A N 1
ATOM 681 C CA . LEU A 1 90 ? -13.112 15.965 14.403 1.00 91.94 90 LEU A CA 1
ATOM 682 C C . LEU A 1 90 ? -12.835 14.503 14.026 1.00 91.94 90 LEU A C 1
ATOM 684 O O . LEU A 1 90 ? -11.802 14.223 13.420 1.00 91.94 90 LEU A O 1
ATOM 688 N N . MET A 1 91 ? -13.751 13.582 14.337 1.00 94.69 91 MET A N 1
ATOM 689 C CA . MET A 1 91 ? -13.623 12.171 13.959 1.00 94.69 91 MET A CA 1
ATOM 690 C C . MET A 1 91 ? -13.472 12.017 12.441 1.00 94.69 91 MET A C 1
ATOM 692 O O . MET A 1 91 ? -12.538 11.352 12.004 1.00 94.69 91 MET A O 1
ATOM 696 N N . ARG A 1 92 ? -14.298 12.704 11.637 1.00 92.44 92 ARG A N 1
ATOM 697 C CA . ARG A 1 92 ? -14.193 12.694 10.163 1.00 92.44 92 ARG A CA 1
ATOM 698 C C . ARG A 1 92 ? -12.880 13.248 9.638 1.00 92.44 92 ARG A C 1
ATOM 700 O O . ARG A 1 92 ? -12.357 12.777 8.634 1.00 92.44 92 ARG A O 1
ATOM 707 N N . LYS A 1 93 ? -12.343 14.270 10.305 1.00 91.06 93 LYS A N 1
ATOM 708 C CA . LYS A 1 93 ? -11.045 14.840 9.939 1.00 91.06 93 LYS A CA 1
ATOM 709 C C . LYS A 1 93 ? -9.900 13.862 10.212 1.00 91.06 93 LYS A C 1
ATOM 711 O O . LYS A 1 93 ? -8.911 13.863 9.486 1.00 91.06 93 LYS A O 1
ATOM 716 N N . LEU A 1 94 ? -10.011 13.069 11.276 1.00 90.94 94 LEU A N 1
ATOM 717 C CA . LEU A 1 94 ? -8.955 12.168 11.738 1.00 90.94 94 LEU A CA 1
ATOM 718 C C . LEU A 1 94 ? -9.051 10.747 11.162 1.00 90.94 94 LEU A C 1
ATOM 720 O O . LEU A 1 94 ? -8.075 9.993 11.205 1.00 90.94 94 LEU A O 1
ATOM 724 N N . GLY A 1 95 ? -10.217 10.350 10.661 1.00 93.25 95 GLY A N 1
ATOM 725 C CA . GLY A 1 95 ? -10.429 8.999 10.180 1.00 93.25 95 GLY A CA 1
ATOM 726 C C . GLY A 1 95 ? -11.878 8.695 9.832 1.00 93.25 95 GLY A C 1
ATOM 727 O O . GLY A 1 95 ? -12.633 9.571 9.423 1.00 93.25 95 GLY A O 1
ATOM 728 N N . LEU A 1 96 ? -12.240 7.422 9.965 1.00 95.56 96 LEU A N 1
ATOM 729 C CA . LEU A 1 96 ? -13.520 6.885 9.523 1.00 95.56 96 LEU A CA 1
ATOM 730 C C . LEU A 1 96 ? -14.457 6.642 10.708 1.00 95.56 96 LEU A C 1
ATOM 732 O O . LEU A 1 96 ? -14.070 6.005 11.688 1.00 95.56 96 LEU A O 1
ATOM 736 N N . ILE A 1 97 ? -15.705 7.083 10.585 1.00 97.38 97 ILE A N 1
ATOM 737 C CA . ILE A 1 97 ? -16.777 6.815 11.541 1.00 97.38 97 ILE A CA 1
ATOM 738 C C . ILE A 1 97 ? -17.552 5.570 11.106 1.00 97.38 97 ILE A C 1
ATOM 740 O O . ILE A 1 97 ? -18.281 5.584 10.114 1.00 97.38 97 ILE A O 1
ATOM 744 N N . ILE A 1 98 ? -17.433 4.501 11.890 1.00 98.19 98 ILE A N 1
ATOM 745 C CA . ILE A 1 98 ? -18.104 3.218 11.678 1.00 98.19 98 ILE A CA 1
ATOM 746 C C . ILE A 1 98 ? -19.247 3.090 12.687 1.00 98.19 98 ILE A C 1
ATOM 748 O O . ILE A 1 98 ? -19.031 2.932 13.890 1.00 98.19 98 ILE A O 1
ATOM 752 N N . GLY A 1 99 ? -20.479 3.144 12.194 1.00 97.69 99 GLY A N 1
ATOM 753 C CA . GLY A 1 99 ? -21.686 2.936 12.981 1.00 97.69 99 GLY A CA 1
ATOM 754 C C . GLY A 1 99 ? -21.953 1.459 13.268 1.00 97.69 99 GLY A C 1
ATOM 755 O O . GLY A 1 99 ? -21.910 0.630 12.363 1.00 97.69 99 GLY A O 1
ATOM 756 N N . LEU A 1 100 ? -22.301 1.136 14.511 1.00 97.38 100 LEU A N 1
ATOM 757 C CA . LEU A 1 100 ? -22.891 -0.140 14.911 1.00 97.38 100 LEU A CA 1
ATOM 758 C C . LEU A 1 100 ? -24.366 0.085 15.247 1.00 97.38 100 LEU A C 1
ATOM 760 O O . LEU A 1 100 ? -24.697 0.875 16.139 1.00 97.38 100 LEU A O 1
ATOM 764 N N . ARG A 1 101 ? -25.250 -0.627 14.548 1.00 95.38 101 ARG A N 1
ATOM 765 C CA . ARG A 1 101 ? -26.704 -0.570 14.732 1.00 95.38 101 ARG A CA 1
ATOM 766 C C . ARG A 1 101 ? -27.236 -1.943 15.126 1.00 95.38 101 ARG A C 1
ATOM 768 O O . ARG A 1 101 ? -26.684 -2.950 14.719 1.00 95.38 101 ARG A O 1
ATOM 775 N N . GLY A 1 102 ? -28.315 -1.970 15.897 1.00 94.12 102 GLY A N 1
ATOM 776 C CA . GLY A 1 102 ? -29.056 -3.189 16.197 1.00 94.12 102 GLY A CA 1
ATOM 777 C C . GLY A 1 102 ? -30.421 -2.868 16.793 1.00 94.12 102 GLY A C 1
ATOM 778 O O . GLY A 1 102 ? -30.750 -1.701 17.045 1.00 94.12 102 GLY A O 1
ATOM 779 N N . SER A 1 103 ? -31.200 -3.914 17.013 1.00 94.56 103 SER A N 1
ATOM 780 C CA . SER A 1 103 ? -32.545 -3.893 17.569 1.00 94.56 103 SER A CA 1
ATOM 781 C C . SER A 1 103 ? -32.592 -3.315 18.983 1.00 94.56 103 SER A C 1
ATOM 783 O O . SER A 1 103 ? -31.602 -3.263 19.722 1.00 94.56 103 SER A O 1
ATOM 785 N N . LEU A 1 104 ? -33.800 -2.919 19.399 1.00 94.25 104 LEU A N 1
ATOM 786 C CA . LEU A 1 104 ? -34.066 -2.531 20.785 1.00 94.25 104 LEU A CA 1
ATOM 787 C C . LEU A 1 104 ? -33.645 -3.637 21.762 1.00 94.25 104 LEU A C 1
ATOM 789 O O . LEU A 1 104 ? -33.070 -3.334 22.805 1.00 94.25 104 LEU A O 1
ATOM 793 N N . ASP A 1 105 ? -33.909 -4.896 21.410 1.00 93.31 105 ASP A N 1
ATOM 794 C CA . ASP A 1 105 ? -33.590 -6.060 22.235 1.00 93.31 105 ASP A CA 1
ATOM 795 C C . ASP A 1 105 ? -32.079 -6.205 22.408 1.00 93.31 105 ASP A C 1
ATOM 797 O O . ASP A 1 105 ? -31.596 -6.294 23.536 1.00 93.31 105 ASP A O 1
ATOM 801 N N . ARG A 1 106 ? -31.313 -6.100 21.316 1.00 93.50 106 ARG A N 1
ATOM 802 C CA . ARG A 1 106 ? -29.848 -6.146 21.354 1.00 93.50 106 ARG A CA 1
ATOM 803 C C . ARG A 1 106 ? -29.253 -5.057 22.243 1.00 93.50 106 ARG A C 1
ATOM 805 O O . ARG A 1 106 ? -28.393 -5.343 23.078 1.00 93.50 106 ARG A O 1
ATOM 812 N N . VAL A 1 107 ? -29.718 -3.816 22.089 1.00 92.56 107 VAL A N 1
ATOM 813 C CA . VAL A 1 107 ? -29.255 -2.684 22.908 1.00 92.56 107 VAL A CA 1
ATOM 814 C C . VAL A 1 107 ? -29.642 -2.880 24.375 1.00 92.56 107 VAL A C 1
ATOM 816 O O . VAL A 1 107 ? -28.807 -2.679 25.256 1.00 92.56 107 VAL A O 1
ATOM 819 N N . ALA A 1 108 ? -30.875 -3.312 24.652 1.00 92.31 108 ALA A N 1
ATOM 820 C CA . ALA A 1 108 ? -31.359 -3.560 26.007 1.00 92.31 108 ALA A CA 1
ATOM 821 C C . ALA A 1 108 ? -30.546 -4.651 26.717 1.00 92.31 108 ALA A C 1
ATOM 823 O O . ALA A 1 108 ? -30.102 -4.436 27.846 1.00 92.31 108 ALA A O 1
ATOM 824 N N . SER A 1 109 ? -30.287 -5.779 26.048 1.00 90.50 109 SER A N 1
ATOM 825 C CA . SER A 1 109 ? -29.460 -6.868 26.579 1.00 90.50 109 SER A CA 1
ATOM 826 C C . SER A 1 109 ? -28.030 -6.414 26.869 1.00 90.50 109 SER A C 1
ATOM 828 O O . SER A 1 109 ? -27.477 -6.741 27.917 1.00 90.50 109 SER A O 1
ATOM 830 N N . GLY A 1 110 ? -27.432 -5.609 25.987 1.00 89.12 110 GLY A N 1
ATOM 831 C CA . GLY A 1 110 ? -26.091 -5.064 26.201 1.00 89.12 110 GLY A CA 1
ATOM 832 C C . GLY A 1 110 ? -26.006 -4.051 27.349 1.00 89.12 110 GLY A C 1
ATOM 833 O O . GLY A 1 110 ? -25.025 -4.032 28.099 1.00 89.12 110 GLY A O 1
ATOM 834 N N . ILE A 1 111 ? -27.037 -3.216 27.526 1.00 87.94 111 ILE A N 1
ATOM 835 C CA . ILE A 1 111 ? -27.147 -2.327 28.692 1.00 87.94 111 ILE A CA 1
ATOM 836 C C . ILE A 1 111 ? -27.283 -3.160 29.971 1.00 87.94 111 ILE A C 1
ATOM 838 O O . ILE A 1 111 ? -26.545 -2.909 30.919 1.00 87.94 111 ILE A O 1
ATOM 842 N N . ALA A 1 112 ? -28.146 -4.181 29.982 1.00 86.62 112 ALA A N 1
ATOM 843 C CA . ALA A 1 112 ? -28.321 -5.072 31.129 1.00 86.62 112 ALA A CA 1
ATOM 844 C C . ALA A 1 112 ? -27.001 -5.764 31.523 1.00 86.62 112 ALA A C 1
ATOM 846 O O . ALA A 1 112 ? -26.601 -5.730 32.684 1.00 86.62 112 ALA A O 1
ATOM 847 N N . ALA A 1 113 ? -26.254 -6.289 30.544 1.00 83.69 113 ALA A N 1
ATOM 848 C CA . ALA A 1 113 ? -24.959 -6.938 30.767 1.00 83.69 113 ALA A CA 1
ATOM 849 C C . ALA A 1 113 ? -23.874 -5.995 31.327 1.00 83.69 113 ALA A C 1
ATOM 851 O O . ALA A 1 113 ? -22.892 -6.446 31.915 1.00 83.69 113 ALA A O 1
ATOM 852 N N . THR A 1 114 ? -24.029 -4.679 31.155 1.00 75.38 114 THR A N 1
ATOM 853 C CA . THR A 1 114 ? -23.076 -3.666 31.640 1.00 75.38 114 THR A CA 1
ATOM 854 C C . THR A 1 114 ? -23.601 -2.861 32.830 1.00 75.38 114 THR A C 1
ATOM 856 O O . THR A 1 114 ? -22.898 -1.980 33.328 1.00 75.38 114 THR A O 1
ATOM 859 N N . GLN A 1 115 ? -24.792 -3.191 33.339 1.00 68.69 115 GLN A N 1
ATOM 860 C CA . GLN A 1 115 ? -25.482 -2.460 34.404 1.00 68.69 115 GLN A CA 1
ATOM 861 C C . GLN A 1 115 ? -24.702 -2.480 35.731 1.00 68.69 115 GLN A C 1
ATOM 863 O O . GLN A 1 115 ? -24.638 -1.461 36.415 1.00 68.69 115 GLN A O 1
ATOM 868 N N . GLN A 1 116 ? -23.980 -3.570 36.031 1.00 57.28 116 GLN A N 1
ATOM 869 C CA . GLN A 1 116 ? -23.066 -3.645 37.185 1.00 57.28 116 GLN A CA 1
ATOM 870 C C . GLN A 1 116 ? -21.921 -2.614 37.124 1.00 57.28 116 GLN A C 1
ATOM 872 O O . GLN A 1 116 ? -21.449 -2.155 38.159 1.00 57.28 116 GLN A O 1
ATOM 877 N N . LYS A 1 117 ? -21.494 -2.191 35.922 1.00 57.78 117 LYS A N 1
ATOM 878 C CA . LYS A 1 117 ? -20.465 -1.148 35.732 1.00 57.78 117 LYS A CA 1
ATOM 879 C C . LYS A 1 117 ? -21.035 0.276 35.803 1.00 57.78 117 LYS A C 1
ATOM 881 O O . LYS A 1 117 ? -20.274 1.237 35.709 1.00 57.78 117 LYS A O 1
ATOM 886 N N . ARG A 1 118 ? -22.362 0.437 35.897 1.00 59.59 118 ARG A N 1
ATOM 887 C CA . ARG A 1 118 ? -23.065 1.732 35.818 1.00 59.59 118 ARG A CA 1
ATOM 888 C C . ARG A 1 118 ? -24.204 1.810 36.855 1.00 59.59 118 ARG A C 1
ATOM 890 O O . ARG A 1 118 ? -25.366 1.917 36.464 1.00 59.59 118 ARG A O 1
ATOM 897 N N . PRO A 1 119 ? -23.887 1.805 38.166 1.00 50.94 119 PRO A N 1
ATOM 898 C CA . PRO A 1 119 ? -24.854 1.642 39.264 1.00 50.94 119 PRO A CA 1
ATOM 899 C C . PRO A 1 119 ? -25.849 2.805 39.477 1.00 50.94 119 PRO A C 1
ATOM 901 O O . PRO A 1 119 ? -26.623 2.766 40.422 1.00 50.94 119 PRO A O 1
ATOM 904 N N . TYR A 1 120 ? -25.861 3.830 38.619 1.00 51.91 120 TYR A N 1
ATOM 905 C CA . TYR A 1 120 ? -26.732 5.013 38.739 1.00 51.91 120 TYR A CA 1
ATOM 906 C C . TYR A 1 120 ? -27.938 5.015 37.800 1.00 51.91 120 TYR A C 1
ATOM 908 O O . TYR A 1 120 ? -28.643 6.014 37.670 1.00 51.91 120 TYR A O 1
ATOM 916 N N . GLN A 1 121 ? -28.160 3.917 37.082 1.00 61.00 121 GLN A N 1
ATOM 917 C CA . GLN A 1 121 ? -29.277 3.801 36.152 1.00 61.00 121 GLN A CA 1
ATOM 918 C C . GLN A 1 121 ? -30.460 3.131 36.856 1.00 61.00 121 GLN A C 1
ATOM 920 O O . GLN A 1 121 ? -30.647 1.924 36.741 1.00 61.00 121 GLN A O 1
ATOM 925 N N . ASN A 1 122 ? -31.284 3.924 37.548 1.00 65.19 122 ASN A N 1
ATOM 926 C CA . ASN A 1 122 ? -32.543 3.480 38.175 1.00 65.19 122 ASN A CA 1
ATOM 927 C C . ASN A 1 122 ? -33.676 3.236 37.150 1.00 65.19 122 ASN A C 1
ATOM 929 O O . ASN A 1 122 ? -34.854 3.368 37.467 1.00 65.19 122 ASN A O 1
ATOM 933 N N . VAL A 1 123 ? -33.334 2.926 35.897 1.00 77.44 123 VAL A N 1
ATOM 934 C CA . VAL A 1 123 ? -34.278 2.739 34.787 1.00 77.44 123 VAL A CA 1
ATOM 935 C C . VAL A 1 123 ? -34.058 1.350 34.205 1.00 77.44 123 VAL A C 1
ATOM 937 O O . VAL A 1 123 ? -32.914 0.934 34.014 1.00 77.44 123 VAL A O 1
ATOM 940 N N . ALA A 1 124 ? -35.144 0.639 33.892 1.00 85.38 124 ALA A N 1
ATOM 941 C CA . ALA A 1 124 ? -35.062 -0.677 33.274 1.00 85.38 124 ALA A CA 1
ATOM 942 C C . ALA A 1 124 ? -34.235 -0.616 31.967 1.00 85.38 124 ALA A C 1
ATOM 944 O O . ALA A 1 124 ? -34.436 0.299 31.158 1.00 85.38 124 ALA A O 1
ATOM 945 N N . PRO A 1 125 ? -33.332 -1.585 31.703 1.00 86.69 125 PRO A N 1
ATOM 946 C CA . PRO A 1 125 ? -32.446 -1.558 30.533 1.00 86.69 125 PRO A CA 1
ATOM 947 C C . PRO A 1 125 ? -33.167 -1.349 29.197 1.00 86.69 125 PRO A C 1
ATOM 949 O O . PRO A 1 125 ? -32.676 -0.626 28.330 1.00 86.69 125 PRO A O 1
ATOM 952 N N . ARG A 1 126 ? -34.360 -1.936 29.046 1.00 90.50 126 ARG A N 1
ATOM 953 C CA . ARG A 1 126 ? -35.193 -1.811 27.842 1.00 90.50 126 ARG A CA 1
ATOM 954 C C . ARG A 1 126 ? -35.723 -0.392 27.636 1.00 90.50 126 ARG A C 1
ATOM 956 O O . ARG A 1 126 ? -35.666 0.121 26.519 1.00 90.50 126 ARG A O 1
ATOM 963 N N . ASP A 1 127 ? -36.186 0.266 28.694 1.00 90.06 127 ASP A N 1
ATOM 964 C CA . ASP A 1 127 ? -36.665 1.649 28.612 1.00 90.06 127 ASP A CA 1
ATOM 965 C C . ASP A 1 127 ? -35.511 2.613 28.367 1.00 90.06 127 ASP A C 1
ATOM 967 O O . ASP A 1 127 ? -35.617 3.513 27.529 1.00 90.06 127 ASP A O 1
ATOM 971 N N . ARG A 1 128 ? -34.357 2.359 28.997 1.00 86.75 128 ARG A N 1
ATOM 972 C CA . ARG A 1 128 ? -33.144 3.129 28.730 1.00 86.75 128 ARG A CA 1
ATOM 973 C C . ARG A 1 128 ? -32.686 2.984 27.280 1.00 86.75 128 ARG A C 1
ATOM 975 O O . ARG A 1 128 ? -32.331 3.983 26.655 1.00 86.75 128 ARG A O 1
ATOM 982 N N . ALA A 1 129 ? -32.711 1.769 26.733 1.00 90.56 129 ALA A N 1
ATOM 983 C CA . ALA A 1 129 ? -32.398 1.518 25.330 1.00 90.56 129 ALA A CA 1
ATOM 984 C C . ALA A 1 129 ? -33.337 2.302 24.401 1.00 90.56 129 ALA A C 1
ATOM 986 O O . ALA A 1 129 ? -32.864 3.011 23.511 1.00 90.56 129 ALA A O 1
ATOM 987 N N . ARG A 1 130 ? -34.655 2.250 24.653 1.00 92.75 130 ARG A N 1
ATOM 988 C CA . ARG A 1 130 ? -35.665 2.982 23.871 1.00 92.75 130 ARG A CA 1
ATOM 989 C C . ARG A 1 130 ? -35.427 4.492 23.916 1.00 92.75 130 ARG A C 1
ATOM 991 O O . ARG A 1 130 ? -35.456 5.146 22.875 1.00 92.75 130 ARG A O 1
ATOM 998 N N . GLN A 1 131 ? -35.155 5.031 25.102 1.00 90.31 131 GLN A N 1
ATOM 999 C CA . GLN A 1 131 ? -34.852 6.446 25.294 1.00 90.31 131 GLN A CA 1
ATOM 1000 C C . GLN A 1 131 ? -33.610 6.861 24.495 1.00 90.31 131 GLN A C 1
ATOM 1002 O O . GLN A 1 131 ? -33.674 7.797 23.702 1.00 90.31 131 GLN A O 1
ATOM 1007 N N . VAL A 1 132 ? -32.493 6.141 24.649 1.00 88.50 132 VAL A N 1
ATOM 1008 C CA . VAL A 1 132 ? -31.225 6.493 23.991 1.00 88.50 132 VAL A CA 1
ATOM 1009 C C . VAL A 1 132 ? -31.323 6.397 22.469 1.00 88.50 132 VAL A C 1
ATOM 1011 O O . VAL A 1 132 ? -30.837 7.290 21.775 1.00 88.50 132 VAL A O 1
ATOM 1014 N N . LEU A 1 133 ? -31.965 5.350 21.946 1.00 90.88 133 LEU A N 1
ATOM 1015 C CA . LEU A 1 133 ? -32.177 5.184 20.507 1.00 90.88 133 LEU A CA 1
ATOM 1016 C C . LEU A 1 133 ? -33.025 6.315 19.913 1.00 90.88 133 LEU A C 1
ATOM 1018 O O . LEU A 1 133 ? -32.779 6.721 18.780 1.00 90.88 133 LEU A O 1
ATOM 1022 N N . ARG A 1 134 ? -33.991 6.846 20.673 1.00 92.19 134 ARG A N 1
ATOM 1023 C CA . ARG A 1 134 ? -34.820 7.980 20.249 1.00 92.19 134 ARG A CA 1
ATOM 1024 C C . ARG A 1 134 ? -34.062 9.305 20.337 1.00 92.19 134 ARG A C 1
ATOM 1026 O O . ARG A 1 134 ? -34.004 10.029 19.351 1.00 92.19 134 ARG A O 1
ATOM 1033 N N . GLU A 1 135 ? -33.478 9.612 21.493 1.00 90.06 135 GLU A N 1
ATOM 1034 C CA . GLU A 1 135 ? -32.823 10.900 21.772 1.00 90.06 135 GLU A CA 1
ATOM 1035 C C . GLU A 1 135 ? -31.557 11.123 20.939 1.00 90.06 135 GLU A C 1
ATOM 1037 O O . GLU A 1 135 ? -31.243 12.255 20.585 1.00 90.06 135 GLU A O 1
ATOM 1042 N N . ARG A 1 136 ? -30.811 10.055 20.626 1.00 92.25 136 ARG A N 1
ATOM 1043 C CA . ARG A 1 136 ? -29.497 10.144 19.961 1.00 92.25 136 ARG A CA 1
ATOM 1044 C C . ARG A 1 136 ? -29.513 9.654 18.515 1.00 92.25 136 ARG A C 1
ATOM 1046 O O . ARG A 1 136 ? -28.449 9.480 17.924 1.00 92.25 136 ARG A O 1
ATOM 1053 N N . ARG A 1 137 ? -30.702 9.449 17.933 1.00 90.25 137 ARG A N 1
ATOM 1054 C CA . ARG A 1 137 ? -30.886 8.891 16.583 1.00 90.25 137 ARG A CA 1
ATOM 1055 C C . ARG A 1 137 ? -30.044 9.613 15.532 1.00 90.25 137 ARG A C 1
ATOM 1057 O O . ARG A 1 137 ? -29.331 8.957 14.785 1.00 90.25 137 ARG A O 1
ATOM 1064 N N . THR A 1 138 ? -30.111 10.943 15.496 1.00 92.19 138 THR A N 1
ATOM 1065 C CA . THR A 1 138 ? -29.393 11.759 14.505 1.00 92.19 138 THR A CA 1
ATOM 1066 C C . THR A 1 138 ? -27.881 11.603 14.643 1.00 92.19 138 THR A C 1
ATOM 1068 O O . THR A 1 138 ? -27.195 11.377 13.656 1.00 92.19 138 THR A O 1
ATOM 1071 N N . ALA A 1 139 ? -27.368 11.627 15.876 1.00 91.50 139 ALA A N 1
ATOM 1072 C CA . ALA A 1 139 ? -25.943 11.474 16.152 1.00 91.50 139 ALA A CA 1
ATOM 1073 C C . ALA A 1 139 ? -25.401 10.088 15.764 1.00 91.50 139 ALA A C 1
ATOM 1075 O O . ALA A 1 139 ? -24.284 9.989 15.270 1.00 91.50 139 ALA A O 1
ATOM 1076 N N . TYR A 1 140 ? -26.174 9.017 15.976 1.00 93.62 140 TYR A N 1
ATOM 1077 C CA . TYR A 1 140 ? -25.760 7.656 15.609 1.00 93.62 140 TYR A CA 1
ATOM 1078 C C . TYR A 1 140 ? -25.982 7.311 14.134 1.00 93.62 140 TYR A C 1
ATOM 1080 O O . TYR A 1 140 ? -25.406 6.335 13.666 1.00 93.62 140 TYR A O 1
ATOM 1088 N N . ALA A 1 141 ? -26.802 8.078 13.414 1.00 92.25 141 ALA A N 1
ATOM 1089 C CA . ALA A 1 141 ? -26.967 7.938 11.968 1.00 92.25 141 ALA A CA 1
ATOM 1090 C C . ALA A 1 141 ? -25.864 8.663 11.177 1.00 92.25 141 ALA A C 1
ATOM 1092 O O . ALA A 1 141 ? -25.618 8.329 10.022 1.00 92.25 141 ALA A O 1
ATOM 1093 N N . ASP A 1 142 ? -25.199 9.641 11.795 1.00 94.31 142 ASP A N 1
ATOM 1094 C CA . ASP A 1 142 ? -24.161 10.467 11.180 1.00 94.31 142 ASP A CA 1
ATOM 1095 C C . ASP A 1 142 ? -22.801 9.738 11.130 1.00 94.31 142 ASP A C 1
ATOM 1097 O O . ASP A 1 142 ? -21.846 10.098 11.819 1.00 94.31 142 ASP A O 1
ATOM 1101 N N . THR A 1 143 ? -22.737 8.663 10.340 1.00 96.06 143 THR A N 1
ATOM 1102 C CA . THR A 1 143 ? -21.568 7.773 10.191 1.00 96.06 143 THR A CA 1
ATOM 1103 C C . THR A 1 143 ? -21.216 7.568 8.719 1.00 96.06 143 THR A C 1
ATOM 1105 O O . THR A 1 143 ? -22.094 7.677 7.868 1.00 96.06 143 THR A O 1
ATOM 1108 N N . ASP A 1 144 ? -19.958 7.248 8.405 1.00 95.88 144 ASP A N 1
ATOM 1109 C CA . ASP A 1 144 ? -19.516 7.035 7.017 1.00 95.88 144 ASP A CA 1
ATOM 1110 C C . ASP A 1 144 ? -19.967 5.671 6.467 1.00 95.88 144 ASP A C 1
ATOM 1112 O O . ASP A 1 144 ? -20.170 5.500 5.266 1.00 95.88 144 ASP A O 1
ATOM 1116 N N . VAL A 1 145 ? -20.129 4.690 7.357 1.00 97.00 145 VAL A N 1
ATOM 1117 C CA . VAL A 1 145 ? -20.673 3.359 7.069 1.00 97.00 145 VAL A CA 1
ATOM 1118 C C . VAL A 1 145 ? -21.335 2.804 8.327 1.00 97.00 145 VAL A C 1
ATOM 1120 O O . VAL A 1 145 ? -20.897 3.099 9.438 1.00 97.00 145 VAL A O 1
ATOM 1123 N N . THR A 1 146 ? -22.373 1.981 8.180 1.00 97.31 146 THR A N 1
ATOM 1124 C CA . THR A 1 146 ? -23.064 1.345 9.310 1.00 97.31 146 THR A CA 1
ATOM 1125 C C . THR A 1 146 ? -23.143 -0.167 9.122 1.00 97.31 146 THR A C 1
ATOM 1127 O O . THR A 1 146 ? -23.471 -0.637 8.036 1.00 97.31 146 THR A O 1
ATOM 1130 N N . PHE A 1 147 ? -22.900 -0.915 10.198 1.00 97.56 147 PHE A N 1
ATOM 1131 C CA . PHE A 1 147 ? -23.036 -2.369 10.259 1.00 97.56 147 PHE A CA 1
ATOM 1132 C C . PHE A 1 147 ? -24.144 -2.755 11.236 1.00 97.56 147 PHE A C 1
ATOM 1134 O O . PHE A 1 147 ? -24.224 -2.220 12.347 1.00 97.56 147 PHE A O 1
ATOM 1141 N N . ASP A 1 148 ? -24.999 -3.680 10.806 1.00 96.44 148 ASP A N 1
ATOM 1142 C CA . ASP A 1 148 ? -25.995 -4.298 11.673 1.00 96.44 148 ASP A CA 1
ATOM 1143 C C . ASP A 1 148 ? -25.339 -5.408 12.501 1.00 96.44 148 ASP A C 1
ATOM 1145 O O . ASP A 1 148 ? -24.580 -6.215 11.961 1.00 96.44 148 ASP A O 1
ATOM 1149 N N . VAL A 1 149 ? -25.593 -5.418 13.807 1.00 96.25 149 VAL A N 1
ATOM 1150 C CA . VAL A 1 149 ? -25.022 -6.394 14.746 1.00 96.25 149 VAL A CA 1
ATOM 1151 C C . VAL A 1 149 ? -26.068 -7.359 15.301 1.00 96.25 149 VAL A C 1
ATOM 1153 O O . VAL A 1 149 ? -25.744 -8.175 16.167 1.00 96.25 149 VAL A O 1
ATOM 1156 N N . ASP A 1 150 ? -27.325 -7.264 14.861 1.00 95.19 150 ASP A N 1
ATOM 1157 C CA . ASP A 1 150 ? -28.351 -8.226 15.256 1.00 95.19 150 ASP A CA 1
ATOM 1158 C C . ASP A 1 150 ? -28.018 -9.624 14.727 1.00 95.19 150 ASP A C 1
ATOM 1160 O O . ASP A 1 150 ? -27.667 -9.808 13.565 1.00 95.19 150 ASP A O 1
ATOM 1164 N N . GLY A 1 151 ? -28.099 -10.625 15.607 1.00 92.94 151 GLY A N 1
ATOM 1165 C CA . GLY A 1 151 ? -27.775 -12.018 15.280 1.00 92.94 151 GLY A CA 1
ATOM 1166 C C . GLY A 1 151 ? -26.286 -12.307 15.047 1.00 92.94 151 GLY A C 1
ATOM 1167 O O . GLY A 1 151 ? -25.911 -13.474 15.032 1.00 92.94 151 GLY A O 1
ATOM 1168 N N . ALA A 1 152 ? -25.438 -11.282 14.929 1.00 95.38 152 ALA A N 1
ATOM 1169 C CA . ALA A 1 152 ? -24.009 -11.432 14.690 1.00 95.38 152 ALA A CA 1
ATOM 1170 C C . ALA A 1 152 ? -23.203 -11.537 15.993 1.00 95.38 152 ALA A C 1
ATOM 1172 O O . ALA A 1 152 ? -23.421 -10.826 16.983 1.00 95.38 152 ALA A O 1
ATOM 1173 N N . THR A 1 153 ? -22.193 -12.397 15.969 1.00 96.25 153 THR A N 1
ATOM 1174 C CA . THR A 1 153 ? -21.136 -12.433 16.979 1.00 96.25 153 THR A CA 1
ATOM 1175 C C . THR A 1 153 ? -20.210 -11.218 16.854 1.00 96.25 153 THR A C 1
ATOM 1177 O O . THR A 1 153 ? -20.188 -10.493 15.850 1.00 96.25 153 THR A O 1
ATOM 1180 N N . VAL A 1 154 ? -19.406 -10.986 17.897 1.00 96.50 154 VAL A N 1
ATOM 1181 C CA . VAL A 1 154 ? -18.380 -9.931 17.897 1.00 96.50 154 VAL A CA 1
ATOM 1182 C C . VAL A 1 154 ? -17.380 -10.155 16.760 1.00 96.50 154 VAL A C 1
ATOM 1184 O O . VAL A 1 154 ? -17.053 -9.209 16.044 1.00 96.50 154 VAL A O 1
ATOM 1187 N N . ASP A 1 155 ? -16.947 -11.401 16.557 1.00 97.56 155 ASP A N 1
ATOM 1188 C CA . ASP A 1 155 ? -15.997 -11.754 15.505 1.00 97.56 155 ASP A CA 1
ATOM 1189 C C . ASP A 1 155 ? -16.586 -11.601 14.102 1.00 97.56 155 ASP A C 1
ATOM 1191 O O . ASP A 1 155 ? -15.907 -11.098 13.213 1.00 97.56 155 ASP A O 1
ATOM 1195 N N . GLU A 1 156 ? -17.846 -11.984 13.880 1.00 98.00 156 GLU A N 1
ATOM 1196 C CA . GLU A 1 156 ? -18.512 -11.764 12.587 1.00 98.00 156 GLU A CA 1
ATOM 1197 C C . GLU A 1 156 ? -18.628 -10.279 12.260 1.00 98.00 156 GLU A C 1
ATOM 1199 O O . GLU A 1 156 ? -18.314 -9.874 11.142 1.00 98.00 156 GLU A O 1
ATOM 1204 N N . THR A 1 157 ? -18.993 -9.462 13.250 1.00 98.19 157 THR A N 1
ATOM 1205 C CA . THR A 1 157 ? -19.072 -8.006 13.089 1.00 98.19 157 THR A CA 1
ATOM 1206 C C . THR A 1 157 ? -17.700 -7.423 12.739 1.00 98.19 157 THR A C 1
ATOM 1208 O O . THR A 1 157 ? -17.565 -6.686 11.762 1.00 98.19 157 THR A O 1
ATOM 1211 N N . ALA A 1 158 ? -16.657 -7.773 13.500 1.00 98.19 158 ALA A N 1
ATOM 1212 C CA . ALA A 1 158 ? -15.301 -7.287 13.257 1.00 98.19 158 ALA A CA 1
ATOM 1213 C C . ALA A 1 158 ? -14.757 -7.743 11.893 1.00 98.19 158 ALA A C 1
ATOM 1215 O O . ALA A 1 158 ? -14.181 -6.932 11.165 1.00 98.19 158 ALA A O 1
ATOM 1216 N N . ARG A 1 159 ? -14.995 -9.005 11.507 1.00 97.62 159 ARG A N 1
ATOM 1217 C CA . ARG A 1 159 ? -14.623 -9.535 10.188 1.00 97.62 159 ARG A CA 1
ATOM 1218 C C . ARG A 1 159 ? -15.355 -8.828 9.056 1.00 97.62 159 ARG A C 1
ATOM 1220 O O . ARG A 1 159 ? -14.719 -8.525 8.054 1.00 97.62 159 ARG A O 1
ATOM 1227 N N . ALA A 1 160 ? -16.649 -8.542 9.198 1.00 98.12 160 ALA A N 1
ATOM 1228 C CA . ALA A 1 160 ? -17.417 -7.827 8.180 1.00 98.12 160 ALA A CA 1
ATOM 1229 C C . ALA A 1 160 ? -16.860 -6.414 7.946 1.00 98.12 160 ALA A C 1
ATOM 1231 O O . ALA A 1 160 ? -16.643 -6.013 6.801 1.00 98.12 160 ALA A O 1
ATOM 1232 N N . ILE A 1 161 ? -16.548 -5.693 9.029 1.00 98.38 161 ILE A N 1
ATOM 1233 C CA . ILE A 1 161 ? -15.909 -4.373 8.958 1.00 98.38 161 ILE A CA 1
ATOM 1234 C C . ILE A 1 161 ? -14.531 -4.479 8.293 1.00 98.38 161 ILE A C 1
ATOM 1236 O O . ILE A 1 161 ? -14.223 -3.710 7.380 1.00 98.38 161 ILE A O 1
ATOM 1240 N N . ALA A 1 162 ? -13.704 -5.435 8.727 1.00 97.88 162 ALA A N 1
ATOM 1241 C CA . ALA A 1 162 ? -12.359 -5.615 8.194 1.00 97.88 162 ALA A CA 1
ATOM 1242 C C . ALA A 1 162 ? -12.375 -5.983 6.702 1.00 97.88 162 ALA A C 1
ATOM 1244 O O . ALA A 1 162 ? -11.633 -5.395 5.918 1.00 97.88 162 ALA A O 1
ATOM 1245 N N . ALA A 1 163 ? -13.257 -6.898 6.294 1.00 97.31 163 ALA A N 1
ATOM 1246 C CA . ALA A 1 163 ? -13.430 -7.294 4.902 1.00 97.31 163 ALA A CA 1
ATOM 1247 C C . ALA A 1 163 ? -13.855 -6.105 4.033 1.00 97.31 163 ALA A C 1
ATOM 1249 O O . ALA A 1 163 ? -13.235 -5.857 3.003 1.00 97.31 163 ALA A O 1
ATOM 1250 N N . TRP A 1 164 ? -14.845 -5.321 4.474 1.00 97.81 164 TRP A N 1
ATOM 1251 C CA . TRP A 1 164 ? -15.278 -4.119 3.758 1.00 97.81 164 TRP A CA 1
ATOM 1252 C C . TRP A 1 164 ? -14.147 -3.087 3.610 1.00 97.81 164 TRP A C 1
ATOM 1254 O O . TRP A 1 164 ? -13.956 -2.539 2.520 1.00 97.81 164 TRP A O 1
ATOM 1264 N N . LEU A 1 165 ? -13.351 -2.862 4.664 1.00 97.12 165 LEU A N 1
ATOM 1265 C CA . LEU A 1 165 ? -12.174 -1.988 4.599 1.00 97.12 165 LEU A CA 1
ATOM 1266 C C . LEU A 1 165 ? -11.144 -2.493 3.580 1.00 97.12 165 LEU A C 1
ATOM 1268 O O . LEU A 1 165 ? -10.614 -1.701 2.804 1.00 97.12 165 LEU A O 1
ATOM 1272 N N . VAL A 1 166 ? -10.886 -3.800 3.555 1.00 97.44 166 VAL A N 1
ATOM 1273 C CA . VAL A 1 166 ? -9.866 -4.419 2.699 1.00 97.44 166 VAL A CA 1
ATOM 1274 C C . VAL A 1 166 ? -10.260 -4.457 1.224 1.00 97.44 166 VAL A C 1
ATOM 1276 O O . VAL A 1 166 ? -9.407 -4.189 0.378 1.00 97.44 166 VAL A O 1
ATOM 1279 N N . SER A 1 167 ? -11.510 -4.792 0.896 1.00 93.81 167 SER A N 1
ATOM 1280 C CA . SER A 1 167 ? -11.912 -5.112 -0.484 1.00 93.81 167 SER A CA 1
ATOM 1281 C C . SER A 1 167 ? -12.814 -4.073 -1.145 1.00 93.81 167 SER A C 1
ATOM 1283 O O . SER A 1 167 ? -12.747 -3.900 -2.359 1.00 93.81 167 SER A O 1
ATOM 1285 N N . ALA A 1 168 ? -13.634 -3.346 -0.381 1.00 93.38 168 ALA A N 1
ATOM 1286 C CA . ALA A 1 168 ? -14.570 -2.371 -0.940 1.00 93.38 168 ALA A CA 1
ATOM 1287 C C . ALA A 1 168 ? -14.031 -0.942 -0.819 1.00 93.38 168 ALA A C 1
ATOM 1289 O O . ALA A 1 168 ? -13.924 -0.227 -1.820 1.00 93.38 168 ALA A O 1
ATOM 1290 N N . ARG A 1 169 ? -13.648 -0.539 0.400 1.00 95.12 169 ARG A N 1
ATOM 1291 C CA . ARG A 1 169 ? -13.265 0.842 0.717 1.00 95.12 169 ARG A CA 1
ATOM 1292 C C . ARG A 1 169 ? -11.808 1.162 0.395 1.00 95.12 169 ARG A C 1
ATOM 1294 O O . ARG A 1 169 ? -11.550 2.220 -0.183 1.00 95.12 169 ARG A O 1
ATOM 1301 N N . GLY A 1 170 ? -10.881 0.294 0.799 1.00 95.88 170 GLY A N 1
ATOM 1302 C CA . GLY A 1 170 ? -9.442 0.523 0.699 1.00 95.88 170 GLY A CA 1
ATOM 1303 C C . GLY A 1 170 ? -8.959 1.804 1.383 1.00 95.88 170 GLY A C 1
ATOM 1304 O O . GLY A 1 170 ? -9.678 2.458 2.141 1.00 95.88 170 GLY A O 1
ATOM 1305 N N . VAL A 1 171 ? -7.736 2.202 1.049 1.00 96.50 171 VAL A N 1
ATOM 1306 C CA . VAL A 1 171 ? -7.135 3.481 1.433 1.00 96.50 171 VAL A CA 1
ATOM 1307 C C . VAL A 1 171 ? -6.760 4.265 0.181 1.00 96.50 171 VAL A C 1
ATOM 1309 O O . VAL A 1 171 ? -6.325 3.698 -0.821 1.00 96.50 171 VAL A O 1
ATOM 1312 N N . ARG A 1 172 ? -6.946 5.586 0.244 1.00 95.50 172 ARG A N 1
ATOM 1313 C CA . ARG A 1 172 ? -6.509 6.531 -0.782 1.00 95.50 172 ARG A CA 1
ATOM 1314 C C . ARG A 1 172 ? -5.584 7.559 -0.149 1.00 95.50 172 ARG A C 1
ATOM 1316 O O . ARG A 1 172 ? -5.968 8.179 0.837 1.00 95.50 172 ARG A O 1
ATOM 1323 N N . ILE A 1 173 ? -4.427 7.769 -0.765 1.00 94.50 173 ILE A N 1
ATOM 1324 C CA . ILE A 1 173 ? -3.449 8.787 -0.382 1.00 94.50 173 ILE A CA 1
ATOM 1325 C C . ILE A 1 173 ? -3.182 9.649 -1.612 1.00 94.50 173 ILE A C 1
ATOM 1327 O O . ILE A 1 173 ? -2.879 9.125 -2.684 1.00 94.50 173 ILE A O 1
ATOM 1331 N N . ASP A 1 174 ? -3.310 10.963 -1.461 1.00 94.06 174 ASP A N 1
ATOM 1332 C CA . ASP A 1 174 ? -3.001 11.917 -2.522 1.00 94.06 174 ASP A CA 1
ATOM 1333 C C . ASP A 1 174 ? -1.597 12.491 -2.277 1.00 94.06 174 ASP A C 1
ATOM 1335 O O . ASP A 1 174 ? -1.324 13.075 -1.229 1.00 94.06 174 ASP A O 1
ATOM 1339 N N . VAL A 1 175 ? -0.699 12.307 -3.244 1.00 91.75 175 VAL A N 1
ATOM 1340 C CA . VAL A 1 175 ? 0.701 12.744 -3.181 1.00 91.75 175 VAL A CA 1
ATOM 1341 C C . VAL A 1 175 ? 0.876 13.950 -4.096 1.00 91.75 175 VAL A C 1
ATOM 1343 O O . VAL A 1 175 ? 0.853 13.832 -5.323 1.00 91.75 175 VAL A O 1
ATOM 1346 N N . ALA A 1 176 ? 1.036 15.129 -3.500 1.00 87.62 176 ALA A N 1
ATOM 1347 C CA . ALA A 1 176 ? 1.306 16.358 -4.235 1.00 87.62 176 ALA A CA 1
ATOM 1348 C C . ALA A 1 176 ? 2.737 16.354 -4.794 1.00 87.62 176 ALA A C 1
ATOM 1350 O O . ALA A 1 176 ? 3.664 15.875 -4.139 1.00 87.62 176 ALA A O 1
ATOM 1351 N N . GLY A 1 177 ? 2.912 16.915 -5.992 1.00 72.81 177 GLY A N 1
ATOM 1352 C CA . GLY A 1 177 ? 4.210 17.111 -6.629 1.00 72.81 177 GLY A CA 1
ATOM 1353 C C . GLY A 1 177 ? 4.202 18.373 -7.504 1.00 72.81 177 GLY A C 1
ATOM 1354 O O . GLY A 1 177 ? 3.160 18.728 -8.044 1.00 72.81 177 GLY A O 1
ATOM 1355 N N . PRO A 1 178 ? 5.343 19.057 -7.676 1.00 65.94 178 PRO A N 1
ATOM 1356 C CA . PRO A 1 178 ? 5.445 20.364 -8.327 1.00 65.94 178 PRO A CA 1
ATOM 1357 C C . PRO A 1 178 ? 5.301 20.280 -9.850 1.00 65.94 178 PRO A C 1
ATOM 1359 O O . PRO A 1 178 ? 5.133 21.295 -10.514 1.00 65.94 178 PRO A O 1
ATOM 1362 N N . GLU A 1 179 ? 5.405 19.079 -10.418 1.00 65.94 179 GLU A N 1
ATOM 1363 C CA . GLU A 1 179 ? 5.382 18.843 -11.865 1.00 65.94 179 GLU A CA 1
ATOM 1364 C C . GLU A 1 179 ? 3.962 18.696 -12.422 1.00 65.94 179 GLU A C 1
ATOM 1366 O O . GLU A 1 179 ? 3.780 18.654 -13.638 1.00 65.94 179 GLU A O 1
ATOM 1371 N N . ARG A 1 180 ? 2.946 18.603 -11.553 1.00 68.38 180 ARG A N 1
ATOM 1372 C CA . ARG A 1 180 ? 1.552 18.379 -11.945 1.00 68.38 180 ARG A CA 1
ATOM 1373 C C . ARG A 1 180 ? 0.610 19.290 -11.172 1.00 68.38 180 ARG A C 1
ATOM 1375 O O . ARG A 1 180 ? 0.776 19.507 -9.980 1.00 68.38 180 ARG A O 1
ATOM 1382 N N . ALA A 1 181 ? -0.424 19.768 -11.860 1.00 71.25 181 ALA A N 1
ATOM 1383 C CA . ALA A 1 181 ? -1.496 20.548 -11.244 1.00 71.25 181 ALA A CA 1
ATOM 1384 C C . ALA A 1 181 ? -2.385 19.700 -10.315 1.00 71.25 181 ALA A C 1
ATOM 1386 O O . ALA A 1 181 ? -2.981 20.228 -9.381 1.00 71.25 181 ALA A O 1
ATOM 1387 N N . THR A 1 182 ? -2.478 18.389 -10.565 1.00 80.94 182 THR A N 1
ATOM 1388 C CA . THR A 1 182 ? -3.248 17.442 -9.752 1.00 80.94 182 THR A CA 1
ATOM 1389 C C . THR A 1 182 ? -2.326 16.461 -9.024 1.00 80.94 182 THR A C 1
ATOM 1391 O O . THR A 1 182 ? -1.318 16.031 -9.596 1.00 80.94 182 THR A O 1
ATOM 1394 N N . PRO A 1 183 ? -2.649 16.092 -7.769 1.00 88.31 183 PRO A N 1
ATOM 1395 C CA . PRO A 1 183 ? -1.850 15.140 -7.009 1.00 88.31 183 PRO A CA 1
ATOM 1396 C C . PRO A 1 183 ? -1.925 13.737 -7.619 1.00 88.31 183 PRO A C 1
ATOM 1398 O O . PRO A 1 183 ? -2.944 13.344 -8.193 1.00 88.31 183 PRO A O 1
ATOM 1401 N N . SER A 1 184 ? -0.850 12.970 -7.448 1.00 93.56 184 SER A N 1
ATOM 1402 C CA . SER A 1 184 ? -0.832 11.544 -7.769 1.00 93.56 184 SER A CA 1
ATOM 1403 C C . SER A 1 184 ? -1.698 10.773 -6.779 1.00 93.56 184 SER A C 1
ATOM 1405 O O . SER A 1 184 ? -1.600 10.997 -5.572 1.00 93.56 184 SER A O 1
ATOM 1407 N N . ARG A 1 185 ? -2.532 9.853 -7.267 1.00 96.00 185 ARG A N 1
ATOM 1408 C CA . ARG A 1 185 ? -3.440 9.075 -6.417 1.00 96.00 185 ARG A CA 1
ATOM 1409 C C . ARG A 1 185 ? -2.891 7.679 -6.132 1.00 96.00 185 ARG A C 1
ATOM 1411 O O . ARG A 1 185 ? -2.848 6.843 -7.027 1.00 96.00 185 ARG A O 1
ATOM 1418 N N . VAL A 1 186 ? -2.557 7.388 -4.880 1.00 97.81 186 VAL A N 1
ATOM 1419 C CA . VAL A 1 186 ? -2.213 6.033 -4.423 1.00 97.81 186 VAL A CA 1
ATOM 1420 C C . VAL A 1 186 ? -3.469 5.368 -3.864 1.00 97.81 186 VAL A C 1
ATOM 1422 O O . VAL A 1 186 ? -4.055 5.856 -2.900 1.00 97.81 186 VAL A O 1
ATOM 1425 N N . LEU A 1 187 ? -3.898 4.268 -4.478 1.00 98.38 187 LEU A N 1
ATOM 1426 C CA . LEU A 1 187 ? -5.040 3.455 -4.063 1.00 98.38 187 LEU A CA 1
ATOM 1427 C C . LEU A 1 187 ? -4.547 2.097 -3.572 1.00 98.38 187 LEU A C 1
ATOM 1429 O O . LEU A 1 187 ? -3.832 1.408 -4.294 1.00 98.38 187 LEU A O 1
ATOM 1433 N N . ILE A 1 188 ? -4.946 1.712 -2.362 1.00 98.44 188 ILE A N 1
ATOM 1434 C CA . ILE A 1 188 ? -4.521 0.475 -1.702 1.00 98.44 188 ILE A CA 1
ATOM 1435 C C . ILE A 1 188 ? -5.767 -0.307 -1.298 1.00 98.44 188 ILE A C 1
ATOM 1437 O O . ILE A 1 188 ? -6.529 0.141 -0.442 1.00 98.44 188 ILE A O 1
ATOM 1441 N N . ARG A 1 189 ? -6.009 -1.456 -1.929 1.00 97.62 189 ARG A N 1
ATOM 1442 C CA . ARG A 1 189 ? -7.204 -2.288 -1.702 1.00 97.62 189 ARG A CA 1
ATOM 1443 C C . ARG A 1 189 ? -6.998 -3.660 -2.341 1.00 97.62 189 ARG A C 1
ATOM 1445 O O . ARG A 1 189 ? -6.269 -3.766 -3.318 1.00 97.62 189 ARG A O 1
ATOM 1452 N N . ALA A 1 190 ? -7.626 -4.707 -1.822 1.00 98.12 190 ALA A N 1
ATOM 1453 C CA . ALA A 1 190 ? -7.661 -6.003 -2.500 1.00 98.12 190 ALA A CA 1
ATOM 1454 C C . ALA A 1 190 ? -8.661 -5.979 -3.674 1.00 98.12 190 ALA A C 1
ATOM 1456 O O . ALA A 1 190 ? -9.751 -5.423 -3.536 1.00 98.12 190 ALA A O 1
ATOM 1457 N N . GLY A 1 191 ? -8.307 -6.572 -4.818 1.00 96.50 191 GLY A N 1
ATOM 1458 C CA . GLY A 1 191 ? -9.175 -6.616 -6.007 1.00 96.50 191 GLY A CA 1
ATOM 1459 C C . GLY A 1 191 ? -9.251 -5.279 -6.758 1.00 96.50 191 GLY A C 1
ATOM 1460 O O . GLY A 1 191 ? -10.296 -4.888 -7.287 1.00 96.50 191 GLY A O 1
ATOM 1461 N N . LEU A 1 192 ? -8.161 -4.508 -6.755 1.00 96.81 192 LEU A N 1
ATOM 1462 C CA . LEU A 1 192 ? -8.048 -3.280 -7.546 1.00 96.81 192 LEU A CA 1
ATOM 1463 C C . LEU A 1 192 ? -7.859 -3.538 -9.033 1.00 96.81 192 LEU A C 1
ATOM 1465 O O . LEU A 1 192 ? -8.290 -2.687 -9.804 1.00 96.81 192 LEU A O 1
ATOM 1469 N N . LEU A 1 193 ? -7.258 -4.661 -9.440 1.00 97.44 193 LEU A N 1
ATOM 1470 C CA . LEU A 1 193 ? -7.023 -4.974 -10.854 1.00 97.44 193 LEU A CA 1
ATOM 1471 C C . LEU A 1 193 ? -8.305 -4.876 -11.689 1.00 97.44 193 LEU A C 1
ATOM 1473 O O . LEU A 1 193 ? -8.289 -4.257 -12.751 1.00 97.44 193 LEU A O 1
ATOM 1477 N N . ASP A 1 194 ? -9.426 -5.366 -11.154 1.00 96.12 194 ASP A N 1
ATOM 1478 C CA . ASP A 1 194 ? -10.742 -5.308 -11.803 1.00 96.12 194 ASP A CA 1
ATOM 1479 C C . ASP A 1 194 ? -11.293 -3.879 -11.955 1.00 96.12 194 ASP A C 1
ATOM 1481 O O . ASP A 1 194 ? -12.192 -3.629 -12.757 1.00 96.12 194 ASP A O 1
ATOM 1485 N N . HIS A 1 195 ? -10.729 -2.904 -11.240 1.00 96.62 195 HIS A N 1
ATOM 1486 C CA . HIS A 1 195 ? -11.247 -1.539 -11.128 1.00 96.62 195 HIS A CA 1
ATOM 1487 C C . HIS A 1 195 ? -10.261 -0.454 -11.599 1.00 96.62 195 HIS A C 1
ATOM 1489 O O . HIS A 1 195 ? -10.556 0.737 -11.471 1.00 96.62 195 HIS A O 1
ATOM 1495 N N . VAL A 1 196 ? -9.108 -0.826 -12.168 1.00 98.44 196 VAL A N 1
ATOM 1496 C CA . VAL A 1 196 ? -8.117 0.137 -12.680 1.00 98.44 196 VAL A CA 1
ATOM 1497 C C . VAL A 1 196 ? -8.703 1.015 -13.790 1.00 98.44 196 VAL A C 1
ATOM 1499 O O . VAL A 1 196 ? -8.514 2.231 -13.767 1.00 98.44 196 VAL A O 1
ATOM 1502 N N . GLY A 1 197 ? -9.444 0.433 -14.738 1.00 98.25 197 GLY A N 1
ATOM 1503 C CA . GLY A 1 197 ? -10.051 1.159 -15.859 1.00 98.25 197 GLY A CA 1
ATOM 1504 C C . GLY A 1 197 ? -10.963 2.307 -15.422 1.00 98.25 197 GLY A C 1
ATOM 1505 O O . GLY A 1 197 ? -10.666 3.451 -15.772 1.00 98.25 197 GLY A O 1
ATOM 1506 N N . PRO A 1 198 ? -12.015 2.049 -14.621 1.00 97.94 198 PRO A N 1
ATOM 1507 C CA . PRO A 1 198 ? -12.873 3.092 -14.055 1.00 97.94 198 PRO A CA 1
ATOM 1508 C C . PRO A 1 198 ? -12.098 4.229 -13.382 1.00 97.94 198 PRO A C 1
ATOM 1510 O O . PRO A 1 198 ? -12.318 5.398 -13.693 1.00 97.94 198 PRO A O 1
ATOM 1513 N N . HIS A 1 199 ? -11.110 3.908 -12.543 1.00 97.88 199 HIS A N 1
ATOM 1514 C CA . HIS A 1 199 ? -10.307 4.935 -11.882 1.00 97.88 199 HIS A CA 1
ATOM 1515 C C . HIS A 1 199 ? -9.455 5.770 -12.847 1.00 97.88 199 HIS A C 1
ATOM 1517 O O . HIS A 1 199 ? -9.308 6.975 -12.644 1.00 97.88 199 HIS A O 1
ATOM 1523 N N . LEU A 1 200 ? -8.885 5.167 -13.894 1.00 98.00 200 LEU A N 1
ATOM 1524 C CA . LEU A 1 200 ? -8.145 5.912 -14.916 1.00 98.00 200 LEU A CA 1
ATOM 1525 C C . LEU A 1 200 ? -9.077 6.778 -15.773 1.00 98.00 200 LEU A C 1
ATOM 1527 O O . LEU A 1 200 ? -8.725 7.910 -16.117 1.00 98.00 200 LEU A O 1
ATOM 1531 N N . ALA A 1 201 ? -10.286 6.296 -16.072 1.00 97.31 201 ALA A N 1
ATOM 1532 C CA . ALA A 1 201 ? -11.295 7.080 -16.772 1.00 97.31 201 ALA A CA 1
ATOM 1533 C C . ALA A 1 201 ? -11.698 8.334 -15.970 1.00 97.31 201 ALA A C 1
ATOM 1535 O O . ALA A 1 201 ? -11.769 9.421 -16.555 1.00 97.31 201 ALA A O 1
ATOM 1536 N N . ASP A 1 202 ? -11.852 8.221 -14.649 1.00 96.44 202 ASP A N 1
ATOM 1537 C CA . ASP A 1 202 ? -12.102 9.361 -13.751 1.00 96.44 202 ASP A CA 1
ATOM 1538 C C . ASP A 1 202 ? -10.945 10.375 -13.742 1.00 96.44 202 ASP A C 1
ATOM 1540 O O . ASP A 1 202 ? -11.157 11.573 -13.565 1.00 96.44 202 ASP A O 1
ATOM 1544 N N . LEU A 1 203 ? -9.711 9.917 -13.972 1.00 95.25 203 LEU A N 1
ATOM 1545 C CA . LEU A 1 203 ? -8.516 10.765 -14.107 1.00 95.25 203 LEU A CA 1
ATOM 1546 C C . LEU A 1 203 ? -8.339 11.344 -15.525 1.00 95.25 203 LEU A C 1
ATOM 1548 O O . LEU A 1 203 ? -7.326 11.988 -15.828 1.00 95.25 203 LEU A O 1
ATOM 1552 N N . GLY A 1 204 ? -9.313 11.121 -16.410 1.00 96.12 204 GLY A N 1
ATOM 1553 C CA . GLY A 1 204 ? -9.329 11.663 -17.766 1.00 96.12 204 GLY A CA 1
ATOM 1554 C C . GLY A 1 204 ? -8.475 10.892 -18.774 1.00 96.12 204 GLY A C 1
ATOM 1555 O O . GLY A 1 204 ? -8.142 11.453 -19.814 1.00 96.12 204 GLY A O 1
ATOM 1556 N N . TRP A 1 205 ? -8.103 9.637 -18.498 1.00 97.62 205 TRP A N 1
ATOM 1557 C CA . TRP A 1 205 ? -7.379 8.800 -19.463 1.00 97.62 205 TRP A CA 1
ATOM 1558 C C . TRP A 1 205 ? -8.291 8.397 -20.616 1.00 97.62 205 TRP A C 1
ATOM 1560 O O . TRP A 1 205 ? -9.420 7.965 -20.379 1.00 97.62 205 TRP A O 1
ATOM 1570 N N . ARG A 1 206 ? -7.831 8.521 -21.862 1.00 96.81 206 ARG A N 1
ATOM 1571 C CA . ARG A 1 206 ? -8.616 8.225 -23.073 1.00 96.81 206 ARG A CA 1
ATOM 1572 C C . ARG A 1 206 ? -7.726 7.622 -24.166 1.00 96.81 206 ARG A C 1
ATOM 1574 O O . ARG A 1 206 ? -6.520 7.833 -24.190 1.00 96.81 206 ARG A O 1
ATOM 1581 N N . GLY A 1 207 ? -8.329 6.918 -25.122 1.00 95.38 207 GLY A N 1
ATOM 1582 C CA . GLY A 1 207 ? -7.623 6.439 -26.315 1.00 95.38 207 GLY A CA 1
ATOM 1583 C C . GLY A 1 207 ? -6.767 5.190 -26.078 1.00 95.38 207 GLY A C 1
ATOM 1584 O O . GLY A 1 207 ? -7.236 4.221 -25.481 1.00 95.38 207 GLY A O 1
ATOM 1585 N N . GLN A 1 208 ? -5.550 5.190 -26.632 1.00 97.62 208 GLN A N 1
ATOM 1586 C CA . GLN A 1 208 ? -4.643 4.037 -26.666 1.00 97.62 208 GLN A CA 1
ATOM 1587 C C . GLN A 1 208 ? -3.702 4.025 -25.452 1.00 97.62 208 GLN A C 1
ATOM 1589 O O . GLN A 1 208 ? -2.922 4.956 -25.271 1.00 97.62 208 GLN A O 1
ATOM 1594 N N . VAL A 1 209 ? -3.740 2.954 -24.663 1.00 98.44 209 VAL A N 1
ATOM 1595 C CA . VAL A 1 209 ? -2.933 2.736 -23.455 1.00 98.44 209 VAL A CA 1
ATOM 1596 C C . VAL A 1 209 ? -1.949 1.593 -23.687 1.00 98.44 209 VAL A C 1
ATOM 1598 O O . VAL A 1 209 ? -2.337 0.535 -24.189 1.00 98.44 209 VAL A O 1
ATOM 1601 N N . ALA A 1 210 ? -0.691 1.766 -23.283 1.00 98.75 210 ALA A N 1
ATOM 1602 C CA . ALA A 1 210 ? 0.295 0.686 -23.292 1.00 98.75 210 ALA A CA 1
ATOM 1603 C C . ALA A 1 210 ? 0.453 0.052 -21.905 1.00 98.75 210 ALA A C 1
ATOM 1605 O O . ALA A 1 210 ? 0.870 0.723 -20.966 1.00 98.75 210 ALA A O 1
ATOM 1606 N N . VAL A 1 211 ? 0.187 -1.247 -21.779 1.00 98.81 211 VAL A N 1
ATOM 1607 C CA . VAL A 1 211 ? 0.506 -2.029 -20.574 1.00 98.81 211 VAL A CA 1
ATOM 1608 C C . VAL A 1 211 ? 1.898 -2.631 -20.740 1.00 98.81 211 VAL A C 1
ATOM 1610 O O . VAL A 1 211 ? 2.120 -3.450 -21.630 1.00 98.81 211 VAL A O 1
ATOM 1613 N N . VAL A 1 212 ? 2.843 -2.222 -19.894 1.00 98.81 212 VAL A N 1
ATOM 1614 C CA . VAL A 1 212 ? 4.228 -2.713 -19.889 1.00 98.81 212 VAL A CA 1
ATOM 1615 C C . VAL A 1 212 ? 4.419 -3.674 -18.720 1.00 98.81 212 VAL A C 1
ATOM 1617 O O . VAL A 1 212 ? 4.180 -3.302 -17.571 1.00 98.81 212 VAL A O 1
ATOM 1620 N N . SER A 1 213 ? 4.867 -4.896 -19.004 1.00 98.56 213 SER A N 1
ATOM 1621 C CA . SER A 1 213 ? 5.002 -5.969 -18.008 1.00 98.56 213 SER A CA 1
ATOM 1622 C C . SER A 1 213 ? 6.103 -6.974 -18.360 1.00 98.56 213 SER A C 1
ATOM 1624 O O . SER A 1 213 ? 6.505 -7.112 -19.520 1.00 98.56 213 SER A O 1
ATOM 1626 N N . ASP A 1 214 ? 6.607 -7.704 -17.363 1.00 97.19 214 ASP A N 1
ATOM 1627 C CA . ASP A 1 214 ? 7.397 -8.914 -17.607 1.00 97.19 214 ASP A CA 1
ATOM 1628 C C . ASP A 1 214 ? 6.494 -10.132 -17.874 1.00 97.19 214 ASP A C 1
ATOM 1630 O O . ASP A 1 214 ? 5.296 -10.118 -17.591 1.00 97.19 214 ASP A O 1
ATOM 1634 N N . ALA A 1 215 ? 7.068 -11.203 -18.427 1.00 96.12 215 ALA A N 1
ATOM 1635 C CA . ALA A 1 215 ? 6.304 -12.379 -18.844 1.00 96.12 215 ALA A CA 1
ATOM 1636 C C . ALA A 1 215 ? 5.583 -13.102 -17.689 1.00 96.12 215 ALA A C 1
ATOM 1638 O O . ALA A 1 215 ? 4.460 -13.566 -17.879 1.00 96.12 215 ALA A O 1
ATOM 1639 N N . GLN A 1 216 ? 6.197 -13.195 -16.503 1.00 94.69 216 GLN A N 1
ATOM 1640 C CA . GLN A 1 216 ? 5.604 -13.907 -15.366 1.00 94.69 216 GLN A CA 1
ATOM 1641 C C . GLN A 1 216 ? 4.451 -13.111 -14.761 1.00 94.69 216 GLN A C 1
ATOM 1643 O O . GLN A 1 216 ? 3.404 -13.679 -14.456 1.00 94.69 216 GLN A O 1
ATOM 1648 N N . THR A 1 217 ? 4.633 -11.797 -14.617 1.00 96.38 217 THR A N 1
ATOM 1649 C CA . THR A 1 217 ? 3.580 -10.902 -14.130 1.00 96.38 217 THR A CA 1
ATOM 1650 C C . THR A 1 217 ? 2.409 -10.860 -15.110 1.00 96.38 217 THR A C 1
ATOM 1652 O O . THR A 1 217 ? 1.254 -10.987 -14.701 1.00 96.38 217 THR A O 1
ATOM 1655 N N . ALA A 1 218 ? 2.692 -10.740 -16.409 1.00 97.62 218 ALA A N 1
ATOM 1656 C CA . ALA A 1 218 ? 1.657 -10.677 -17.431 1.00 97.62 218 ALA A CA 1
ATOM 1657 C C . ALA A 1 218 ? 0.776 -11.929 -17.453 1.00 97.62 218 ALA A C 1
ATOM 1659 O O . ALA A 1 218 ? -0.445 -11.815 -17.483 1.00 97.62 218 ALA A O 1
ATOM 1660 N N . ALA A 1 219 ? 1.391 -13.114 -17.371 1.00 97.75 219 ALA A N 1
ATOM 1661 C CA . ALA A 1 219 ? 0.673 -14.386 -17.363 1.00 97.75 219 ALA A CA 1
ATOM 1662 C C . ALA A 1 219 ? -0.343 -14.505 -16.213 1.00 97.75 219 ALA A C 1
ATOM 1664 O O . ALA A 1 219 ? -1.302 -15.261 -16.330 1.00 97.75 219 ALA A O 1
ATOM 1665 N N . ARG A 1 220 ? -0.137 -13.772 -15.112 1.00 97.25 220 ARG A N 1
ATOM 1666 C CA . ARG A 1 220 ? -1.016 -13.799 -13.937 1.00 97.25 220 ARG A CA 1
ATOM 1667 C C . ARG A 1 220 ? -2.086 -12.715 -13.964 1.00 97.25 220 ARG A C 1
ATOM 1669 O O . ARG A 1 220 ? -3.221 -13.000 -13.621 1.00 97.25 220 ARG A O 1
ATOM 1676 N N . TYR A 1 221 ? -1.720 -11.488 -14.336 1.00 98.19 221 TYR A N 1
ATOM 1677 C CA . TYR A 1 221 ? -2.523 -10.305 -13.993 1.00 98.19 221 TYR A CA 1
ATOM 1678 C C . TYR A 1 221 ? -2.935 -9.445 -15.186 1.00 98.19 221 TYR A C 1
ATOM 1680 O O . TYR A 1 221 ? -3.775 -8.558 -15.047 1.00 98.19 221 TYR A O 1
ATOM 1688 N N . GLU A 1 222 ? -2.355 -9.671 -16.368 1.00 97.88 222 GLU A N 1
ATOM 1689 C CA . GLU A 1 222 ? -2.642 -8.821 -17.525 1.00 97.88 222 GLU A CA 1
ATOM 1690 C C . GLU A 1 222 ? -4.093 -8.942 -17.982 1.00 97.88 222 GLU A C 1
ATOM 1692 O O . GLU A 1 222 ? -4.696 -7.934 -18.334 1.00 97.88 222 GLU A O 1
ATOM 1697 N N . SER A 1 223 ? -4.657 -10.152 -17.968 1.00 97.69 223 SER A N 1
ATOM 1698 C CA . SER A 1 223 ? -6.013 -10.372 -18.478 1.00 97.69 223 SER A CA 1
ATOM 1699 C C . SER A 1 223 ? -7.073 -9.607 -17.677 1.00 97.69 223 SER A C 1
ATOM 1701 O O . SER A 1 223 ? -7.948 -8.982 -18.277 1.00 97.69 223 SER A O 1
ATOM 1703 N N . ASP A 1 224 ? -6.953 -9.577 -16.348 1.00 97.81 224 ASP A N 1
ATOM 1704 C CA . ASP A 1 224 ? -7.861 -8.838 -15.466 1.00 97.81 224 ASP A CA 1
ATOM 1705 C C . ASP A 1 224 ? -7.707 -7.326 -15.653 1.00 97.81 224 ASP A C 1
ATOM 1707 O O . ASP A 1 224 ? -8.698 -6.613 -15.820 1.00 97.81 224 ASP A O 1
ATOM 1711 N N . LEU A 1 225 ? -6.462 -6.842 -15.748 1.00 98.50 225 LEU A N 1
ATOM 1712 C CA . LEU A 1 225 ? -6.186 -5.434 -16.026 1.00 98.50 225 LEU A CA 1
ATOM 1713 C C . LEU A 1 225 ? -6.761 -5.002 -17.384 1.00 98.50 225 LEU A C 1
ATOM 1715 O O . LEU A 1 225 ? -7.457 -3.994 -17.466 1.00 98.50 225 LEU A O 1
ATOM 1719 N N . VAL A 1 226 ? -6.503 -5.762 -18.452 1.00 98.44 226 VAL A N 1
ATOM 1720 C CA . VAL A 1 226 ? -7.011 -5.466 -19.802 1.00 98.44 226 VAL A CA 1
ATOM 1721 C C . VAL A 1 226 ? -8.540 -5.471 -19.819 1.00 98.44 226 VAL A C 1
ATOM 1723 O O . VAL A 1 226 ? -9.141 -4.579 -20.419 1.00 98.44 226 VAL A O 1
ATOM 1726 N N . ARG A 1 227 ? -9.183 -6.416 -19.120 1.00 98.50 227 ARG A N 1
ATOM 1727 C CA . ARG A 1 227 ? -10.645 -6.453 -18.966 1.00 98.50 227 ARG A CA 1
ATOM 1728 C C . ARG A 1 227 ? -11.167 -5.186 -18.286 1.00 98.50 227 ARG A C 1
ATOM 1730 O O . ARG A 1 227 ? -12.112 -4.575 -18.784 1.00 98.50 227 ARG A O 1
ATOM 1737 N N . SER A 1 228 ? -10.526 -4.759 -17.197 1.00 98.56 228 SER A N 1
ATOM 1738 C CA . SER A 1 228 ? -10.885 -3.529 -16.486 1.00 98.56 228 SER A CA 1
ATOM 1739 C C . SER A 1 228 ? -10.765 -2.293 -17.381 1.00 98.56 228 SER A C 1
ATOM 1741 O O . SER A 1 228 ? -11.697 -1.494 -17.459 1.00 98.56 228 SER A O 1
ATOM 1743 N N . LEU A 1 229 ? -9.663 -2.157 -18.126 1.00 98.62 229 LEU A N 1
ATOM 1744 C CA . LEU A 1 229 ? -9.452 -1.055 -19.076 1.00 98.62 229 LEU A CA 1
ATOM 1745 C C . LEU A 1 229 ? -10.504 -1.055 -20.197 1.00 98.62 229 LEU A C 1
ATOM 1747 O O . LEU A 1 229 ? -11.070 -0.008 -20.523 1.00 98.62 229 LEU A O 1
ATOM 1751 N N . GLY A 1 230 ? -10.812 -2.230 -20.749 1.00 98.25 230 GLY A N 1
ATOM 1752 C CA . GLY A 1 230 ? -11.814 -2.394 -21.800 1.00 98.25 230 GLY A CA 1
ATOM 1753 C C . GLY A 1 230 ? -13.229 -2.004 -21.360 1.00 98.25 230 GLY A C 1
ATOM 1754 O O . GLY A 1 230 ? -13.975 -1.457 -22.170 1.00 98.25 230 GLY A O 1
ATOM 1755 N N . SER A 1 231 ? -13.579 -2.194 -20.080 1.00 98.25 231 SER A N 1
ATOM 1756 C CA . SER A 1 231 ? -14.907 -1.847 -19.535 1.00 98.25 231 SER A CA 1
ATOM 1757 C C . SER A 1 231 ? -15.272 -0.360 -19.660 1.00 98.25 231 SER A C 1
ATOM 1759 O O . SER A 1 231 ? -16.450 -0.011 -19.654 1.00 98.25 231 SER A O 1
ATOM 1761 N N . VAL A 1 232 ? -14.270 0.509 -19.827 1.00 98.12 232 VAL A N 1
ATOM 1762 C CA . VAL A 1 232 ? -14.426 1.962 -20.007 1.00 98.12 232 VAL A CA 1
ATOM 1763 C C . VAL A 1 232 ? -13.968 2.446 -21.390 1.00 98.12 232 VAL A C 1
ATOM 1765 O O . VAL A 1 232 ? -13.783 3.642 -21.608 1.00 98.12 232 VAL A O 1
ATOM 1768 N N . GLY A 1 233 ? -13.763 1.525 -22.338 1.00 97.31 233 GLY A N 1
ATOM 1769 C CA . GLY A 1 233 ? -13.402 1.844 -23.722 1.00 97.31 233 GLY A CA 1
ATOM 1770 C C . GLY A 1 233 ? -11.941 2.256 -23.948 1.00 97.31 233 GLY A C 1
ATOM 1771 O O . GLY A 1 233 ? -11.625 2.791 -25.013 1.00 97.31 233 GLY A O 1
ATOM 1772 N N . LEU A 1 234 ? -11.035 2.015 -22.991 1.00 98.06 234 LEU A N 1
ATOM 1773 C CA . LEU A 1 234 ? -9.598 2.229 -23.198 1.00 98.06 234 LEU A CA 1
ATOM 1774 C C . LEU A 1 234 ? -9.030 1.121 -24.092 1.00 98.06 234 LEU A C 1
ATOM 1776 O O . LEU A 1 234 ? -9.127 -0.063 -23.774 1.00 98.06 234 LEU A O 1
ATOM 1780 N N . LYS A 1 235 ? -8.414 1.502 -25.215 1.00 97.44 235 LYS A N 1
ATOM 1781 C CA . LYS A 1 235 ? -7.805 0.549 -26.154 1.00 97.44 235 LYS A CA 1
ATOM 1782 C C . LYS A 1 235 ? -6.425 0.164 -25.651 1.00 97.44 235 LYS A C 1
ATOM 1784 O O . LYS A 1 235 ? -5.578 1.036 -25.482 1.00 97.44 235 LYS A O 1
ATOM 1789 N N . THR A 1 236 ? -6.165 -1.121 -25.453 1.00 98.12 236 THR A N 1
ATOM 1790 C CA . THR A 1 236 ? -4.902 -1.575 -24.858 1.00 98.12 236 THR A CA 1
ATOM 1791 C C . THR A 1 236 ? -3.959 -2.185 -25.890 1.00 98.12 236 THR A C 1
ATOM 1793 O O . THR A 1 236 ? -4.377 -2.973 -26.733 1.00 98.12 236 THR A O 1
ATOM 1796 N N . VAL A 1 237 ? -2.671 -1.855 -25.792 1.00 98.19 237 VAL A N 1
ATOM 1797 C CA . VAL A 1 237 ? -1.572 -2.647 -26.367 1.00 98.19 237 VAL A CA 1
ATOM 1798 C C . VAL A 1 237 ? -0.688 -3.163 -25.244 1.00 98.19 237 VAL A C 1
ATOM 1800 O O . VAL A 1 237 ? -0.455 -2.457 -24.264 1.00 98.19 237 VAL A O 1
ATOM 1803 N N . THR A 1 238 ? -0.194 -4.390 -25.364 1.00 98.50 238 THR A N 1
ATOM 1804 C CA . THR A 1 238 ? 0.634 -5.019 -24.331 1.00 98.50 238 THR A CA 1
ATOM 1805 C C . THR A 1 238 ? 2.073 -5.123 -24.820 1.00 98.50 238 THR A C 1
ATOM 1807 O O . THR A 1 238 ? 2.350 -5.552 -25.940 1.00 98.50 238 THR A O 1
ATOM 1810 N N . LEU A 1 239 ? 3.015 -4.673 -23.993 1.00 98.56 239 LEU A N 1
ATOM 1811 C CA . LEU A 1 239 ? 4.437 -4.609 -24.309 1.00 98.56 239 LEU A CA 1
ATOM 1812 C C . LEU A 1 239 ? 5.225 -5.373 -23.247 1.00 98.56 239 LEU A C 1
ATOM 1814 O O . LEU A 1 239 ? 5.041 -5.185 -22.046 1.00 98.56 239 LEU A O 1
ATOM 1818 N N . ARG A 1 240 ? 6.139 -6.237 -23.693 1.00 97.81 240 ARG A N 1
ATOM 1819 C CA . ARG A 1 240 ? 6.935 -7.085 -22.801 1.00 97.81 240 ARG A CA 1
ATOM 1820 C C . ARG A 1 240 ? 8.315 -6.506 -22.536 1.00 97.81 240 ARG A C 1
ATOM 1822 O O . ARG A 1 240 ? 8.984 -6.020 -23.453 1.00 97.81 240 ARG A O 1
ATOM 1829 N N . VAL A 1 241 ? 8.789 -6.662 -21.305 1.00 97.88 241 VAL A N 1
ATOM 1830 C CA . VAL A 1 241 ? 10.179 -6.406 -20.905 1.00 97.88 241 VAL A CA 1
ATOM 1831 C C . VAL A 1 241 ? 10.781 -7.631 -20.205 1.00 97.88 241 VAL A C 1
ATOM 1833 O O . VAL A 1 241 ? 10.045 -8.459 -19.670 1.00 97.88 241 VAL A O 1
ATOM 1836 N N . PRO A 1 242 ? 12.116 -7.800 -20.214 1.00 95.81 242 PRO A N 1
ATOM 1837 C CA . PRO A 1 242 ? 12.766 -8.789 -19.361 1.00 95.81 242 PRO A CA 1
ATOM 1838 C C . PRO A 1 242 ? 12.466 -8.541 -17.876 1.00 95.81 242 PRO A C 1
ATOM 1840 O O . PRO A 1 242 ? 12.381 -7.393 -17.445 1.00 95.81 242 PRO A O 1
ATOM 1843 N N . ALA A 1 243 ? 12.364 -9.614 -17.091 1.00 89.06 243 ALA A N 1
ATOM 1844 C CA . ALA A 1 243 ? 12.168 -9.515 -15.648 1.00 89.06 243 ALA A CA 1
ATOM 1845 C C . ALA A 1 243 ? 13.417 -8.970 -14.925 1.00 89.06 243 ALA A C 1
ATOM 1847 O O . ALA A 1 243 ? 14.559 -9.229 -15.325 1.00 89.06 243 ALA A O 1
ATOM 1848 N N . GLY A 1 244 ? 13.181 -8.260 -13.818 1.00 87.38 244 GLY A N 1
ATOM 1849 C CA . GLY A 1 244 ? 14.222 -7.700 -12.954 1.00 87.38 244 GLY A CA 1
ATOM 1850 C C . GLY A 1 244 ? 15.097 -6.649 -13.643 1.00 87.38 244 GLY A C 1
ATOM 1851 O O . GLY A 1 244 ? 14.704 -6.028 -14.630 1.00 87.38 244 GLY A O 1
ATOM 1852 N N . GLU A 1 245 ? 16.322 -6.475 -13.144 1.00 88.25 245 GLU A N 1
ATOM 1853 C CA . GLU A 1 245 ? 17.238 -5.418 -13.607 1.00 88.25 245 GLU A CA 1
ATOM 1854 C C . GLU A 1 245 ? 17.627 -5.542 -15.090 1.00 88.25 245 GLU A C 1
ATOM 1856 O O . GLU A 1 245 ? 17.977 -4.555 -15.730 1.00 88.25 245 GLU A O 1
ATOM 1861 N N . ARG A 1 246 ? 17.488 -6.728 -15.701 1.00 89.75 246 ARG A N 1
ATOM 1862 C CA . ARG A 1 246 ? 17.706 -6.903 -17.150 1.00 89.75 246 ARG A CA 1
ATOM 1863 C C . ARG A 1 246 ? 16.734 -6.073 -17.995 1.00 89.75 246 ARG A C 1
ATOM 1865 O O . ARG A 1 246 ? 17.052 -5.765 -19.143 1.00 89.75 246 ARG A O 1
ATOM 1872 N N . GLY A 1 247 ? 15.567 -5.722 -17.448 1.00 91.19 247 GLY A N 1
ATOM 1873 C CA . GLY A 1 247 ? 14.594 -4.844 -18.094 1.00 91.19 247 GLY A CA 1
ATOM 1874 C C . GLY A 1 247 ? 15.028 -3.379 -18.143 1.00 91.19 247 GLY A C 1
ATOM 1875 O O . GLY A 1 247 ? 14.573 -2.639 -19.011 1.00 91.19 247 GLY A O 1
ATOM 1876 N N . LYS A 1 248 ? 15.960 -2.965 -17.280 1.00 94.06 248 LYS A N 1
ATOM 1877 C CA . LYS A 1 248 ? 16.377 -1.569 -17.105 1.00 94.06 248 LYS A CA 1
ATOM 1878 C C . LYS A 1 248 ? 17.567 -1.213 -17.981 1.00 94.06 248 LYS A C 1
ATOM 1880 O O . LYS A 1 248 ? 18.569 -0.706 -17.507 1.00 94.06 248 LYS A O 1
ATOM 1885 N N . GLN A 1 249 ? 17.485 -1.499 -19.273 1.00 93.56 249 GLN A N 1
ATOM 1886 C CA . GLN A 1 249 ? 18.579 -1.220 -20.206 1.00 93.56 249 GLN A CA 1
ATOM 1887 C C . GLN A 1 249 ? 18.130 -0.236 -21.279 1.00 93.56 249 GLN A C 1
ATOM 1889 O O . GLN A 1 249 ? 16.998 -0.311 -21.757 1.00 93.56 249 GLN A O 1
ATOM 1894 N N . PHE A 1 250 ? 19.046 0.620 -21.740 1.00 95.19 250 PHE A N 1
ATOM 1895 C CA . PHE A 1 250 ? 18.770 1.589 -22.808 1.00 95.19 250 PHE A CA 1
ATOM 1896 C C . PHE A 1 250 ? 18.133 0.947 -24.050 1.00 95.19 250 PHE A C 1
ATOM 1898 O O . PHE A 1 250 ? 17.145 1.452 -24.572 1.00 95.19 250 PHE A O 1
ATOM 1905 N N . ARG A 1 251 ? 18.625 -0.225 -24.478 1.00 96.44 251 ARG A N 1
ATOM 1906 C CA . ARG A 1 251 ? 18.051 -0.967 -25.617 1.00 96.44 251 ARG A CA 1
ATOM 1907 C C . ARG A 1 251 ? 16.579 -1.353 -25.422 1.00 96.44 251 ARG A C 1
ATOM 1909 O O . ARG A 1 251 ? 15.836 -1.432 -26.395 1.00 96.44 251 ARG A O 1
ATOM 1916 N N . ILE A 1 252 ? 16.158 -1.603 -24.180 1.00 97.81 252 ILE A N 1
ATOM 1917 C CA . ILE A 1 252 ? 14.767 -1.933 -23.854 1.00 97.81 252 ILE A CA 1
ATOM 1918 C C . ILE A 1 252 ? 13.913 -0.668 -23.923 1.00 97.81 252 ILE A C 1
ATOM 1920 O O . ILE A 1 252 ? 12.872 -0.694 -24.575 1.00 97.81 252 ILE A O 1
ATOM 1924 N N . ALA A 1 253 ? 14.382 0.445 -23.350 1.00 98.06 253 ALA A N 1
ATOM 1925 C CA . ALA A 1 253 ? 13.713 1.742 -23.469 1.00 98.06 253 ALA A CA 1
ATOM 1926 C C . ALA A 1 253 ? 13.551 2.171 -24.941 1.00 98.06 253 ALA A C 1
ATOM 1928 O O . ALA A 1 253 ? 12.450 2.522 -25.361 1.00 98.06 253 ALA A O 1
ATOM 1929 N N . ALA A 1 254 ? 14.602 2.018 -25.755 1.00 98.00 254 ALA A N 1
ATOM 1930 C CA . ALA A 1 254 ? 14.571 2.304 -27.190 1.00 98.00 254 ALA A CA 1
ATOM 1931 C C . ALA A 1 254 ? 13.505 1.492 -27.940 1.00 98.00 254 ALA A C 1
ATOM 1933 O O . ALA A 1 254 ? 12.740 2.043 -28.734 1.00 98.00 254 ALA A O 1
ATOM 1934 N N . ARG A 1 255 ? 13.399 0.188 -27.648 1.00 98.38 255 ARG A N 1
ATOM 1935 C CA . ARG A 1 255 ? 12.356 -0.673 -28.222 1.00 98.38 255 ARG A CA 1
ATOM 1936 C C . ARG A 1 255 ? 10.953 -0.243 -27.793 1.00 98.38 255 ARG A C 1
ATOM 1938 O O . ARG A 1 255 ? 10.030 -0.292 -28.606 1.00 98.38 255 ARG A O 1
ATOM 1945 N N . LEU A 1 256 ? 10.783 0.154 -26.532 1.00 98.62 256 LEU A N 1
ATOM 1946 C CA . LEU A 1 256 ? 9.499 0.633 -26.027 1.00 98.62 256 LEU A CA 1
ATOM 1947 C C . LEU A 1 256 ? 9.079 1.927 -26.736 1.00 98.62 256 LEU A C 1
ATOM 1949 O O . LEU A 1 256 ? 7.958 1.973 -27.226 1.00 98.62 256 LEU A O 1
ATOM 1953 N N . TRP A 1 257 ? 9.965 2.917 -26.903 1.00 98.62 257 TRP A N 1
ATOM 1954 C CA . TRP A 1 257 ? 9.655 4.132 -27.677 1.00 98.62 257 TRP A CA 1
ATOM 1955 C C . TRP A 1 257 ? 9.204 3.824 -29.107 1.00 98.62 257 TRP A C 1
ATOM 1957 O O . TRP A 1 257 ? 8.187 4.353 -29.552 1.00 98.62 257 TRP A O 1
ATOM 1967 N N . ALA A 1 258 ? 9.919 2.936 -29.805 1.00 98.44 258 ALA A N 1
ATOM 1968 C CA . ALA A 1 258 ? 9.549 2.522 -31.158 1.00 98.44 258 ALA A CA 1
ATOM 1969 C C . ALA A 1 258 ? 8.161 1.857 -31.198 1.00 98.44 258 ALA A C 1
ATOM 1971 O O . ALA A 1 258 ? 7.357 2.152 -32.079 1.00 98.44 258 ALA A O 1
ATOM 1972 N N . SER A 1 259 ? 7.860 1.009 -30.210 1.00 98.50 259 SER A N 1
ATOM 1973 C CA . SER A 1 259 ? 6.565 0.322 -30.110 1.00 98.50 259 SER A CA 1
ATOM 1974 C C . SER A 1 259 ? 5.423 1.294 -29.795 1.00 98.50 259 SER A C 1
ATOM 1976 O O . SER A 1 259 ? 4.354 1.217 -30.391 1.00 98.50 259 SER A O 1
ATOM 1978 N N . LEU A 1 260 ? 5.633 2.245 -28.880 1.00 98.56 260 LEU A N 1
ATOM 1979 C CA . LEU A 1 260 ? 4.634 3.273 -28.565 1.00 98.56 260 LEU A CA 1
ATOM 1980 C C . LEU A 1 260 ? 4.286 4.112 -29.800 1.00 98.56 260 LEU A C 1
ATOM 1982 O O . LEU A 1 260 ? 3.110 4.401 -30.022 1.00 98.56 260 LEU A O 1
ATOM 1986 N N . ALA A 1 261 ? 5.288 4.446 -30.619 1.00 97.88 261 ALA A N 1
ATOM 1987 C CA . ALA A 1 261 ? 5.090 5.162 -31.874 1.00 97.88 261 ALA A CA 1
ATOM 1988 C C . ALA A 1 261 ? 4.300 4.330 -32.892 1.00 97.88 261 ALA A C 1
ATOM 1990 O O . ALA A 1 261 ? 3.325 4.828 -33.449 1.00 97.88 261 ALA A O 1
ATOM 1991 N N . SER A 1 262 ? 4.652 3.053 -33.093 1.00 98.19 262 SER A N 1
ATOM 1992 C CA . SER A 1 262 ? 3.949 2.185 -34.051 1.00 98.19 262 SER A CA 1
ATOM 1993 C C . SER A 1 262 ? 2.487 1.940 -33.673 1.00 98.19 262 SER A C 1
ATOM 1995 O O . SER A 1 262 ? 1.625 1.836 -34.542 1.00 98.19 262 SER A O 1
ATOM 1997 N N . TYR A 1 263 ? 2.195 1.866 -32.374 1.00 97.88 263 TYR A N 1
ATOM 1998 C CA . TYR A 1 263 ? 0.838 1.695 -31.854 1.00 97.88 263 TYR A CA 1
ATOM 1999 C C . TYR A 1 263 ? 0.099 3.017 -31.616 1.00 97.88 263 TYR A C 1
ATOM 2001 O O . TYR A 1 263 ? -1.002 2.995 -31.076 1.00 97.88 263 TYR A O 1
ATOM 2009 N N . HIS A 1 264 ? 0.671 4.155 -32.023 1.00 96.75 264 HIS A N 1
ATOM 2010 C CA . HIS A 1 264 ? 0.044 5.476 -31.920 1.00 96.75 264 HIS A CA 1
ATOM 2011 C C . HIS A 1 264 ? -0.407 5.830 -30.489 1.00 96.75 264 HIS A C 1
ATOM 2013 O O . HIS A 1 264 ? -1.437 6.475 -30.282 1.00 96.75 264 HIS A O 1
ATOM 2019 N N . VAL A 1 265 ? 0.369 5.420 -29.478 1.00 98.06 265 VAL A N 1
ATOM 2020 C CA . VAL A 1 265 ? 0.095 5.776 -28.079 1.00 98.06 265 VAL A CA 1
ATOM 2021 C C . VAL A 1 265 ? 0.335 7.273 -27.898 1.00 98.06 265 VAL A C 1
ATOM 2023 O O . VAL A 1 265 ? 1.442 7.769 -28.111 1.00 98.06 265 VAL A O 1
ATOM 2026 N N . GLY A 1 266 ? -0.721 8.000 -27.535 1.00 95.44 266 GLY A N 1
ATOM 2027 C CA . GLY A 1 266 ? -0.714 9.455 -27.375 1.00 95.44 266 GLY A CA 1
ATOM 2028 C C . GLY A 1 266 ? -0.620 9.917 -25.918 1.00 95.44 266 GLY A C 1
ATOM 2029 O O . GLY A 1 266 ? -0.544 9.116 -24.984 1.00 95.44 266 GLY A O 1
ATOM 2030 N N . ARG A 1 267 ? -0.673 11.241 -25.719 1.00 95.69 267 ARG A N 1
ATOM 2031 C CA . ARG A 1 267 ? -0.605 11.877 -24.388 1.00 95.69 267 ARG A CA 1
ATOM 2032 C C . ARG A 1 267 ? -1.804 11.549 -23.492 1.00 95.69 267 ARG A C 1
ATOM 2034 O O . ARG A 1 267 ? -1.635 11.503 -22.278 1.00 95.69 267 ARG A O 1
ATOM 2041 N N . ASP A 1 268 ? -2.975 11.300 -24.077 1.00 94.62 268 ASP A N 1
ATOM 2042 C CA . ASP A 1 268 ? -4.214 11.045 -23.328 1.00 94.62 268 ASP A CA 1
ATOM 2043 C C . ASP A 1 268 ? -4.324 9.615 -22.788 1.00 94.62 268 ASP A C 1
ATOM 2045 O O . ASP A 1 268 ? -5.050 9.389 -21.820 1.00 94.62 268 ASP A O 1
ATOM 2049 N N . GLY A 1 269 ? -3.600 8.665 -23.390 1.00 93.19 269 GLY A N 1
ATOM 2050 C CA . GLY A 1 269 ? -3.692 7.244 -23.058 1.00 93.19 269 GLY A CA 1
ATOM 2051 C C . GLY A 1 269 ? -2.524 6.712 -22.231 1.00 93.19 269 GLY A C 1
ATOM 2052 O O . GLY A 1 269 ? -2.756 5.976 -21.289 1.00 93.19 269 GLY A O 1
ATOM 2053 N N . GLY A 1 270 ? -1.278 7.114 -22.493 1.00 97.62 270 GLY A N 1
ATOM 2054 C CA . GLY A 1 270 ? -0.173 6.854 -21.560 1.00 97.62 270 GLY A CA 1
ATOM 2055 C C . GLY A 1 270 ? 0.305 5.395 -21.424 1.00 97.62 270 GLY A C 1
ATOM 2056 O O . GLY A 1 270 ? 0.023 4.524 -22.252 1.00 97.62 270 GLY A O 1
ATOM 2057 N N . ILE A 1 271 ? 1.077 5.150 -20.359 1.00 98.75 271 ILE A N 1
ATOM 2058 C CA . ILE A 1 271 ? 1.668 3.848 -20.007 1.00 98.75 271 ILE A CA 1
ATOM 2059 C C . ILE A 1 271 ? 1.161 3.378 -18.641 1.00 98.75 271 ILE A C 1
ATOM 2061 O O . ILE A 1 271 ? 1.181 4.135 -17.673 1.00 98.75 271 ILE A O 1
ATOM 2065 N N . ILE A 1 272 ? 0.798 2.100 -18.540 1.00 98.81 272 ILE A N 1
ATOM 2066 C CA . ILE A 1 272 ? 0.571 1.397 -17.277 1.00 98.81 272 ILE A CA 1
ATOM 2067 C C . ILE A 1 272 ? 1.724 0.420 -17.045 1.00 98.81 272 ILE A C 1
ATOM 2069 O O . ILE A 1 272 ? 1.936 -0.500 -17.833 1.00 98.81 272 ILE A O 1
ATOM 2073 N N . ALA A 1 273 ? 2.463 0.600 -15.955 1.00 98.62 273 ALA A N 1
ATOM 2074 C CA . ALA A 1 273 ? 3.523 -0.310 -15.539 1.00 98.62 273 ALA A CA 1
ATOM 2075 C C . ALA A 1 273 ? 2.956 -1.396 -14.612 1.00 98.62 273 ALA A C 1
ATOM 2077 O O . ALA A 1 273 ? 2.694 -1.128 -13.439 1.00 98.62 273 ALA A O 1
ATOM 2078 N N . LEU A 1 274 ? 2.779 -2.612 -15.131 1.00 98.69 274 LEU A N 1
ATOM 2079 C CA . LEU A 1 274 ? 2.297 -3.778 -14.389 1.00 98.69 274 LEU A CA 1
ATOM 2080 C C . LEU A 1 274 ? 3.490 -4.669 -14.009 1.00 98.69 274 LEU A C 1
ATOM 2082 O O . LEU A 1 274 ? 4.008 -5.417 -14.841 1.00 98.69 274 LEU A O 1
ATOM 2086 N N . GLY A 1 275 ? 3.945 -4.583 -12.758 1.00 97.06 275 GLY A N 1
ATOM 2087 C CA . GLY A 1 275 ? 5.126 -5.321 -12.301 1.00 97.06 275 GLY A CA 1
ATOM 2088 C C . GLY A 1 275 ? 5.763 -4.771 -11.028 1.00 97.06 275 GLY A C 1
ATOM 2089 O O . GLY A 1 275 ? 5.214 -3.906 -10.355 1.00 97.06 275 GLY A O 1
ATOM 2090 N N . GLY A 1 276 ? 6.949 -5.276 -10.687 1.00 93.94 276 GLY A N 1
ATOM 2091 C CA . GLY A 1 276 ? 7.761 -4.738 -9.590 1.00 93.94 276 GLY A CA 1
ATOM 2092 C C . GLY A 1 276 ? 8.510 -3.450 -9.959 1.00 93.94 276 GLY A C 1
ATOM 2093 O O . GLY A 1 276 ? 8.370 -2.918 -11.062 1.00 93.94 276 GLY A O 1
ATOM 2094 N N . GLY A 1 277 ? 9.376 -2.987 -9.048 1.00 93.06 277 GLY A N 1
ATOM 2095 C CA . GLY A 1 277 ? 10.137 -1.738 -9.201 1.00 93.06 277 GLY A CA 1
ATOM 2096 C C . GLY A 1 277 ? 10.903 -1.623 -10.523 1.00 93.06 277 GLY A C 1
ATOM 2097 O O . GLY A 1 277 ? 10.826 -0.588 -11.168 1.00 93.06 277 GLY A O 1
ATOM 2098 N N . SER A 1 278 ? 11.540 -2.697 -11.005 1.00 94.31 278 SER A N 1
ATOM 2099 C CA . SER A 1 278 ? 12.307 -2.637 -12.257 1.00 94.31 278 SER A CA 1
ATOM 2100 C C . SER A 1 278 ? 11.446 -2.373 -13.501 1.00 94.31 278 SER A C 1
ATOM 2102 O O . SER A 1 278 ? 11.890 -1.676 -14.412 1.00 94.31 278 SER A O 1
ATOM 2104 N N . VAL A 1 279 ? 10.217 -2.908 -13.547 1.00 97.50 279 VAL A N 1
ATOM 2105 C CA . VAL A 1 279 ? 9.250 -2.614 -14.623 1.00 97.50 279 VAL A CA 1
ATOM 2106 C C . VAL A 1 279 ? 8.761 -1.174 -14.493 1.00 97.50 279 VAL A C 1
ATOM 2108 O O . VAL A 1 279 ? 8.705 -0.459 -15.492 1.00 97.50 279 VAL A O 1
ATOM 2111 N N . GLY A 1 280 ? 8.457 -0.744 -13.264 1.00 97.19 280 GLY A N 1
ATOM 2112 C CA . GLY A 1 280 ? 8.075 0.633 -12.955 1.00 97.19 280 GLY A CA 1
ATOM 2113 C C . GLY A 1 280 ? 9.117 1.652 -13.415 1.00 97.19 280 GLY A C 1
ATOM 2114 O O . GLY A 1 280 ? 8.767 2.594 -14.117 1.00 97.19 280 GLY A O 1
ATOM 2115 N N . ASP A 1 281 ? 10.388 1.416 -13.102 1.00 96.94 281 ASP A N 1
ATOM 2116 C CA . ASP A 1 281 ? 11.509 2.290 -13.446 1.00 96.94 281 ASP A CA 1
ATOM 2117 C C . ASP A 1 281 ? 11.640 2.502 -14.961 1.00 96.94 281 ASP A C 1
ATOM 2119 O O . ASP A 1 281 ? 11.639 3.640 -15.435 1.00 96.94 281 ASP A O 1
ATOM 2123 N N . VAL A 1 282 ? 11.715 1.414 -15.741 1.00 98.19 282 VAL A N 1
ATOM 2124 C CA . VAL A 1 282 ? 11.888 1.520 -17.199 1.00 98.19 282 VAL A CA 1
ATOM 2125 C C . VAL A 1 282 ? 10.642 2.088 -17.878 1.00 98.19 282 VAL A C 1
ATOM 2127 O O . VAL A 1 282 ? 10.765 2.937 -18.759 1.00 98.19 282 VAL A O 1
ATOM 2130 N N . ALA A 1 283 ? 9.441 1.669 -17.466 1.00 98.38 283 ALA A N 1
ATOM 2131 C CA . ALA A 1 283 ? 8.189 2.175 -18.025 1.00 98.38 283 ALA A CA 1
ATOM 2132 C C . ALA A 1 283 ? 7.991 3.660 -17.700 1.00 98.38 283 ALA A C 1
ATOM 2134 O O . ALA A 1 283 ? 7.588 4.435 -18.566 1.00 98.38 283 ALA A O 1
ATOM 2135 N N . GLY A 1 284 ? 8.333 4.065 -16.478 1.00 97.94 284 GLY A N 1
ATOM 2136 C CA . GLY A 1 284 ? 8.276 5.451 -16.047 1.00 97.94 284 GLY A CA 1
ATOM 2137 C C . GLY A 1 284 ? 9.273 6.339 -16.791 1.00 97.94 284 GLY A C 1
ATOM 2138 O O . GLY A 1 284 ? 8.888 7.402 -17.273 1.00 97.94 284 GLY A O 1
ATOM 2139 N N . PHE A 1 285 ? 10.509 5.873 -17.001 1.00 98.31 285 PHE A N 1
ATOM 2140 C CA . PHE A 1 285 ? 11.518 6.623 -17.757 1.00 98.31 285 PHE A CA 1
ATOM 2141 C C . PHE A 1 285 ? 11.118 6.778 -19.229 1.00 98.31 285 PHE A C 1
ATOM 2143 O O . PHE A 1 285 ? 11.285 7.840 -19.837 1.00 98.31 285 PHE A O 1
ATOM 2150 N N . VAL A 1 286 ? 10.527 5.729 -19.804 1.00 98.62 286 VAL A N 1
ATOM 2151 C CA . VAL A 1 286 ? 9.960 5.770 -21.153 1.00 98.62 286 VAL A CA 1
ATOM 2152 C C . VAL A 1 286 ? 8.798 6.762 -21.219 1.00 98.62 286 VAL A C 1
ATOM 2154 O O . VAL A 1 286 ? 8.778 7.580 -22.136 1.00 98.62 286 VAL A O 1
ATOM 2157 N N . ALA A 1 287 ? 7.881 6.755 -20.244 1.00 98.31 287 ALA A N 1
ATOM 2158 C CA . ALA A 1 287 ? 6.770 7.708 -20.173 1.00 98.31 287 ALA A CA 1
ATOM 2159 C C . ALA A 1 287 ? 7.249 9.161 -20.027 1.00 98.31 287 ALA A C 1
ATOM 2161 O O . ALA A 1 287 ? 6.666 10.056 -20.636 1.00 98.31 287 ALA A O 1
ATOM 2162 N N . ALA A 1 288 ? 8.319 9.393 -19.263 1.00 97.38 288 ALA A N 1
ATOM 2163 C CA . ALA A 1 288 ? 8.894 10.718 -19.034 1.00 97.38 288 ALA A CA 1
ATOM 2164 C C . ALA A 1 288 ? 9.482 11.337 -20.311 1.00 97.38 288 ALA A C 1
ATOM 2166 O O . ALA A 1 288 ? 9.396 12.540 -20.546 1.00 97.38 288 ALA A O 1
ATOM 2167 N N . THR A 1 289 ? 10.096 10.507 -21.153 1.00 97.75 289 THR A N 1
ATOM 2168 C CA . THR A 1 289 ? 10.885 10.961 -22.307 1.00 97.75 289 THR A CA 1
ATOM 2169 C C . THR A 1 289 ? 10.118 10.878 -23.629 1.00 97.75 289 THR A C 1
ATOM 2171 O O . THR A 1 289 ? 10.329 11.703 -24.523 1.00 97.75 289 THR A O 1
ATOM 2174 N N . TYR A 1 290 ? 9.174 9.944 -23.760 1.00 98.38 290 TYR A N 1
ATOM 2175 C CA . TYR A 1 290 ? 8.346 9.805 -24.955 1.00 98.38 290 TYR A CA 1
ATOM 2176 C C . TYR A 1 290 ? 7.386 10.989 -25.104 1.00 98.38 290 TYR A C 1
ATOM 2178 O O . TYR A 1 290 ? 6.698 11.367 -24.159 1.00 98.38 290 TYR A O 1
ATOM 2186 N N . LEU A 1 291 ? 7.365 11.613 -26.287 1.00 97.12 291 LEU A N 1
ATOM 2187 C CA . LEU A 1 291 ? 6.625 12.857 -26.555 1.00 97.12 291 LEU A CA 1
ATOM 2188 C C . LEU A 1 291 ? 6.886 13.966 -25.511 1.00 97.12 291 LEU A C 1
ATOM 2190 O O . LEU A 1 291 ? 6.048 14.847 -25.326 1.00 97.12 291 LEU A O 1
ATOM 2194 N N . ARG A 1 292 ? 8.061 13.982 -24.865 1.00 96.00 292 ARG A N 1
ATOM 2195 C CA . ARG A 1 292 ? 8.396 14.912 -23.764 1.00 96.00 292 ARG A CA 1
ATOM 2196 C C . ARG A 1 292 ? 7.468 14.780 -22.544 1.00 96.00 292 ARG A C 1
ATOM 2198 O O . ARG A 1 292 ? 7.184 15.780 -21.892 1.00 96.00 292 ARG A O 1
ATOM 2205 N N . GLY A 1 293 ? 6.943 13.584 -22.293 1.00 95.56 293 GLY A N 1
ATOM 2206 C CA . GLY A 1 293 ? 6.067 13.295 -21.165 1.00 95.56 293 GLY A CA 1
ATOM 2207 C C . GLY A 1 293 ? 4.670 12.879 -21.612 1.00 95.56 293 GLY A C 1
ATOM 2208 O O . GLY A 1 293 ? 3.922 13.665 -22.205 1.00 95.56 293 GLY A O 1
ATOM 2209 N N . ILE A 1 294 ? 4.307 11.644 -21.277 1.00 96.81 294 ILE A N 1
ATOM 2210 C CA . ILE A 1 294 ? 2.945 11.108 -21.361 1.00 96.81 294 ILE A CA 1
ATOM 2211 C C . ILE A 1 294 ? 2.478 10.616 -19.988 1.00 96.81 294 ILE A C 1
ATOM 2213 O O . ILE A 1 294 ? 3.274 10.472 -19.055 1.00 96.81 294 ILE A O 1
ATOM 2217 N N . ARG A 1 295 ? 1.171 10.367 -19.860 1.00 97.06 295 ARG A N 1
ATOM 2218 C CA . ARG A 1 295 ? 0.568 9.848 -18.628 1.00 97.06 295 ARG A CA 1
ATOM 2219 C C . ARG A 1 295 ? 1.193 8.513 -18.214 1.00 97.06 295 ARG A C 1
ATOM 2221 O O . ARG A 1 295 ? 1.593 7.709 -19.058 1.00 97.06 295 ARG A O 1
ATOM 2228 N N . LEU A 1 296 ? 1.262 8.290 -16.906 1.00 98.00 296 LEU A N 1
ATOM 2229 C CA . LEU A 1 296 ? 1.857 7.102 -16.297 1.00 98.00 296 LEU A CA 1
ATOM 2230 C C . LEU A 1 296 ? 0.970 6.626 -15.150 1.00 98.00 296 LEU A C 1
ATOM 2232 O O . LEU A 1 296 ? 0.553 7.436 -14.330 1.00 98.00 296 LEU A O 1
ATOM 2236 N N . ALA A 1 297 ? 0.726 5.326 -15.056 1.00 98.38 297 ALA A N 1
ATOM 2237 C CA . ALA A 1 297 ? 0.159 4.706 -13.867 1.00 98.38 297 ALA A CA 1
ATOM 2238 C C . ALA A 1 297 ? 0.974 3.470 -13.480 1.00 98.38 297 ALA A C 1
ATOM 2240 O O . ALA A 1 297 ? 1.459 2.741 -14.346 1.00 98.38 297 ALA A O 1
ATOM 2241 N N . HIS A 1 298 ? 1.116 3.219 -12.181 1.00 98.69 298 HIS A N 1
ATOM 2242 C CA . HIS A 1 298 ? 1.758 2.007 -11.677 1.00 98.69 298 HIS A CA 1
ATOM 2243 C C . HIS A 1 298 ? 0.722 1.032 -11.132 1.00 98.69 298 HIS A C 1
ATOM 2245 O O . HIS A 1 298 ? -0.182 1.420 -10.399 1.00 98.69 298 HIS A O 1
ATOM 2251 N N . VAL A 1 299 ? 0.905 -0.248 -11.435 1.00 98.75 299 VAL A N 1
ATOM 2252 C CA . VAL A 1 299 ? 0.203 -1.372 -10.813 1.00 98.75 299 VAL A CA 1
ATOM 2253 C C . VAL A 1 299 ? 1.281 -2.272 -10.197 1.00 98.75 299 VAL A C 1
ATOM 2255 O O . VAL A 1 299 ? 1.703 -3.255 -10.821 1.00 98.75 299 VAL A O 1
ATOM 2258 N N . PRO A 1 300 ? 1.840 -1.880 -9.033 1.00 98.31 300 PRO A N 1
ATOM 2259 C CA . PRO A 1 300 ? 2.932 -2.611 -8.411 1.00 98.31 300 PRO A CA 1
ATOM 2260 C C . PRO A 1 300 ? 2.494 -4.008 -7.970 1.00 98.31 300 PRO A C 1
ATOM 2262 O O . PRO A 1 300 ? 1.513 -4.155 -7.249 1.00 98.31 300 PRO A O 1
ATOM 2265 N N . THR A 1 301 ? 3.266 -5.031 -8.339 1.00 97.81 301 THR A N 1
ATOM 2266 C CA . THR A 1 301 ? 2.989 -6.437 -7.973 1.00 97.81 301 THR A CA 1
ATOM 2267 C C . THR A 1 301 ? 3.927 -6.992 -6.902 1.00 97.81 301 THR A C 1
ATOM 2269 O O . THR A 1 301 ? 3.925 -8.187 -6.608 1.00 97.81 301 THR A O 1
ATOM 2272 N N . THR A 1 302 ? 4.738 -6.126 -6.291 1.00 97.56 302 THR A N 1
ATOM 2273 C CA . THR A 1 302 ? 5.611 -6.466 -5.163 1.00 97.56 302 THR A CA 1
ATOM 2274 C C . THR A 1 302 ? 5.354 -5.528 -3.991 1.00 97.56 302 THR A C 1
ATOM 2276 O O . THR A 1 302 ? 5.035 -4.355 -4.192 1.00 97.56 302 THR A O 1
ATOM 2279 N N . LEU A 1 303 ? 5.562 -6.013 -2.761 1.00 97.88 303 LEU A N 1
ATOM 2280 C CA . LEU A 1 303 ? 5.415 -5.180 -1.562 1.00 97.88 303 LEU A CA 1
ATOM 2281 C C . LEU A 1 303 ? 6.366 -3.971 -1.591 1.00 97.88 303 LEU A C 1
ATOM 2283 O O . LEU A 1 303 ? 5.973 -2.870 -1.227 1.00 97.88 303 LEU A O 1
ATOM 2287 N N . LEU A 1 304 ? 7.590 -4.153 -2.099 1.00 96.06 304 LEU A N 1
ATOM 2288 C CA . LEU A 1 304 ? 8.551 -3.063 -2.294 1.00 96.06 304 LEU A CA 1
ATOM 2289 C C . LEU A 1 304 ? 8.038 -1.995 -3.279 1.00 96.06 304 LEU A C 1
ATOM 2291 O O . LEU A 1 304 ? 8.239 -0.803 -3.065 1.00 96.06 304 LEU A O 1
ATOM 2295 N N . GLY A 1 305 ? 7.363 -2.415 -4.354 1.00 95.88 305 GLY A N 1
ATOM 2296 C CA . GLY A 1 305 ? 6.742 -1.496 -5.306 1.00 95.88 305 GLY A CA 1
ATOM 2297 C C . GLY A 1 305 ? 5.625 -0.673 -4.669 1.00 95.88 305 GLY A C 1
ATOM 2298 O O . GLY A 1 305 ? 5.593 0.542 -4.839 1.00 95.88 305 GLY A O 1
ATOM 2299 N N . MET A 1 306 ? 4.760 -1.330 -3.889 1.00 97.69 306 MET A N 1
ATOM 2300 C CA . MET A 1 306 ? 3.643 -0.689 -3.184 1.00 97.69 306 MET A CA 1
ATOM 2301 C C . MET A 1 306 ? 4.107 0.281 -2.089 1.00 97.69 306 MET A C 1
ATOM 2303 O O . MET A 1 306 ? 3.474 1.312 -1.888 1.00 97.69 306 MET A O 1
ATOM 2307 N N . ALA A 1 307 ? 5.189 -0.055 -1.382 1.00 92.56 307 ALA A N 1
ATOM 2308 C CA . ALA A 1 307 ? 5.691 0.709 -0.241 1.00 92.56 307 ALA A CA 1
ATOM 2309 C C . 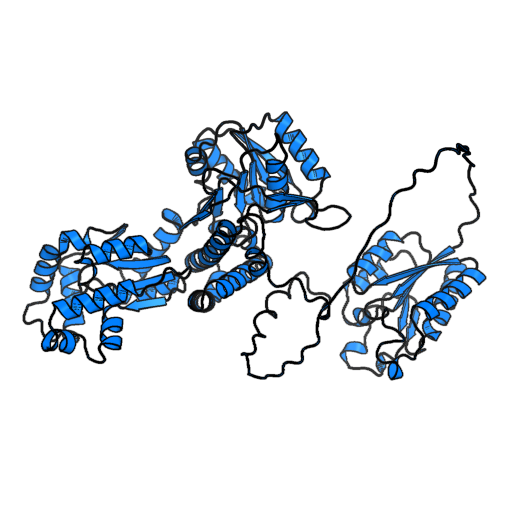ALA A 1 307 ? 6.643 1.855 -0.625 1.00 92.56 307 ALA A C 1
ATOM 2311 O O . ALA A 1 307 ? 6.759 2.818 0.129 1.00 92.56 307 ALA A O 1
ATOM 2312 N N . ASP A 1 308 ? 7.348 1.748 -1.758 1.00 90.44 308 ASP A N 1
ATOM 2313 C CA . ASP A 1 308 ? 8.422 2.686 -2.102 1.00 90.44 308 ASP A CA 1
ATOM 2314 C C . ASP A 1 308 ? 8.499 2.991 -3.603 1.00 90.44 308 ASP A C 1
ATOM 2316 O O . ASP A 1 308 ? 8.228 4.113 -4.020 1.00 90.44 308 ASP A O 1
ATOM 2320 N N . ALA A 1 309 ? 8.832 2.002 -4.440 1.00 85.12 309 ALA A N 1
ATOM 2321 C CA . ALA A 1 309 ? 9.310 2.277 -5.802 1.00 85.12 309 ALA A CA 1
ATOM 2322 C C . ALA A 1 309 ? 8.274 2.953 -6.718 1.00 85.12 309 ALA A C 1
ATOM 2324 O O . ALA A 1 309 ? 8.643 3.643 -7.662 1.00 85.12 309 ALA A O 1
ATOM 2325 N N . SER A 1 310 ? 6.977 2.773 -6.457 1.00 91.31 310 SER A N 1
ATOM 2326 C CA . SER A 1 310 ? 5.916 3.440 -7.222 1.00 91.31 310 SER A CA 1
ATOM 2327 C C . SER A 1 310 ? 5.540 4.824 -6.679 1.00 91.31 310 SER A C 1
ATOM 2329 O O . SER A 1 310 ? 4.756 5.528 -7.314 1.00 91.31 310 SER A O 1
ATOM 2331 N N . ILE A 1 311 ? 6.092 5.239 -5.533 1.00 89.56 311 ILE A N 1
ATOM 2332 C CA . ILE A 1 311 ? 5.756 6.485 -4.837 1.00 89.56 311 ILE A CA 1
ATOM 2333 C C . ILE A 1 311 ? 6.982 7.407 -4.828 1.00 89.56 311 ILE A C 1
ATOM 2335 O O . ILE A 1 311 ? 7.977 7.183 -4.142 1.00 89.56 311 ILE A O 1
ATOM 2339 N N . GLY A 1 312 ? 6.899 8.495 -5.596 1.00 81.12 312 GLY A N 1
ATOM 2340 C CA . GLY A 1 312 ? 7.936 9.529 -5.642 1.00 81.12 312 GLY A CA 1
ATOM 2341 C C . GLY A 1 312 ? 8.435 9.906 -7.033 1.00 81.12 312 GLY A C 1
ATOM 2342 O O . GLY A 1 312 ? 9.240 10.828 -7.147 1.00 81.12 312 GLY A O 1
ATOM 2343 N N . GLY A 1 313 ? 7.989 9.211 -8.080 1.00 86.88 313 GLY A N 1
ATOM 2344 C CA . GLY A 1 313 ? 8.253 9.594 -9.468 1.00 86.88 313 GLY A CA 1
ATOM 2345 C C . GLY A 1 313 ? 9.703 9.430 -9.921 1.00 86.88 313 GLY A C 1
ATOM 2346 O O . GLY A 1 313 ? 10.041 9.879 -11.007 1.00 86.88 313 GLY A O 1
ATOM 2347 N N . LYS A 1 314 ? 10.581 8.801 -9.135 1.00 91.62 314 LYS A N 1
ATOM 2348 C CA . LYS A 1 314 ? 11.910 8.440 -9.635 1.00 91.62 314 LYS A CA 1
ATOM 2349 C C . LYS A 1 314 ? 11.775 7.323 -10.646 1.00 91.62 314 LYS A C 1
ATOM 2351 O O . LYS A 1 314 ? 11.178 6.297 -10.347 1.00 91.62 314 LYS A O 1
ATOM 2356 N N . THR A 1 315 ? 12.355 7.528 -11.815 1.00 95.31 315 THR A N 1
ATOM 2357 C CA . THR A 1 315 ? 12.355 6.538 -12.885 1.00 95.31 315 THR A CA 1
ATOM 2358 C C . THR A 1 315 ? 13.729 6.534 -13.529 1.00 95.31 315 THR A C 1
ATOM 2360 O O . THR A 1 315 ? 14.314 7.601 -13.731 1.00 95.31 315 THR A O 1
ATOM 2363 N N . ALA A 1 316 ? 14.288 5.360 -13.806 1.00 95.69 316 ALA A N 1
ATOM 2364 C CA . ALA A 1 316 ? 15.647 5.272 -14.320 1.00 95.69 316 ALA A CA 1
ATOM 2365 C C . ALA A 1 316 ? 15.920 3.981 -15.093 1.00 95.69 316 ALA A C 1
ATOM 2367 O O . ALA A 1 316 ? 15.219 2.977 -14.979 1.00 95.69 316 ALA A O 1
ATOM 2368 N N . ILE A 1 317 ? 16.995 4.005 -15.867 1.00 96.69 317 ILE A N 1
ATOM 2369 C CA . ILE A 1 317 ? 17.598 2.834 -16.491 1.00 96.69 317 ILE A CA 1
ATOM 2370 C C . ILE A 1 317 ? 19.065 2.717 -16.074 1.00 96.69 317 ILE A C 1
ATOM 2372 O O . ILE A 1 317 ? 19.716 3.691 -15.685 1.00 96.69 317 ILE A O 1
ATOM 2376 N N . ASP A 1 318 ? 19.589 1.505 -16.189 1.00 94.81 318 ASP A N 1
ATOM 2377 C CA . ASP A 1 318 ? 20.988 1.199 -15.954 1.00 94.81 318 ASP A CA 1
ATOM 2378 C C . ASP A 1 318 ? 21.800 1.426 -17.234 1.00 94.81 318 ASP A C 1
ATOM 2380 O O . ASP A 1 318 ? 21.364 1.147 -18.360 1.00 94.81 318 ASP A O 1
ATOM 2384 N N . ILE A 1 319 ? 23.026 1.901 -17.042 1.00 91.00 319 ILE A N 1
ATOM 2385 C CA . ILE A 1 319 ? 24.052 2.003 -18.079 1.00 91.00 319 ILE A CA 1
ATOM 2386 C C . ILE A 1 319 ? 25.292 1.226 -17.636 1.00 91.00 319 ILE A C 1
ATOM 2388 O O . ILE A 1 319 ? 25.421 0.858 -16.471 1.00 91.00 319 ILE A O 1
ATOM 2392 N N . ALA A 1 320 ? 26.239 0.999 -18.548 1.00 87.50 320 ALA A N 1
ATOM 2393 C CA . ALA A 1 320 ? 27.466 0.261 -18.232 1.00 87.50 320 ALA A CA 1
ATOM 2394 C C . ALA A 1 320 ? 28.242 0.857 -17.037 1.00 87.50 320 ALA A C 1
ATOM 2396 O O . ALA A 1 320 ? 28.864 0.119 -16.282 1.00 87.50 320 ALA A O 1
ATOM 2397 N N . ALA A 1 321 ? 28.167 2.178 -16.843 1.00 88.88 321 ALA A N 1
ATOM 2398 C CA . ALA A 1 321 ? 28.823 2.877 -15.738 1.00 88.88 321 ALA A CA 1
ATOM 2399 C C . ALA A 1 321 ? 28.152 2.661 -14.365 1.00 88.88 321 ALA A C 1
ATOM 2401 O O . ALA A 1 321 ? 28.771 2.945 -13.342 1.00 88.88 321 ALA A O 1
ATOM 2402 N N . GLY A 1 322 ? 26.904 2.183 -14.313 1.00 87.75 322 GLY A N 1
ATOM 2403 C CA . GLY A 1 322 ? 26.212 1.944 -13.051 1.00 87.75 322 GLY A CA 1
ATOM 2404 C C . GLY A 1 322 ? 24.689 1.927 -13.146 1.00 87.75 322 GLY A C 1
ATOM 2405 O O . GLY A 1 322 ? 24.084 2.239 -14.175 1.00 87.75 322 GLY A O 1
ATOM 2406 N N . LYS A 1 323 ? 24.076 1.557 -12.020 1.00 90.50 323 LYS A N 1
ATOM 2407 C CA . LYS A 1 323 ? 22.624 1.424 -11.882 1.00 90.50 323 LYS A CA 1
ATOM 2408 C C . LYS A 1 323 ? 21.944 2.763 -11.644 1.00 90.50 323 LYS A C 1
ATOM 2410 O O . LYS A 1 323 ? 22.491 3.598 -10.928 1.00 90.50 323 LYS A O 1
ATOM 2415 N N . ASN A 1 324 ? 20.736 2.924 -12.181 1.00 90.56 324 ASN A N 1
ATOM 2416 C CA . ASN A 1 324 ? 19.877 4.098 -11.979 1.00 90.56 324 ASN A CA 1
ATOM 2417 C C . ASN A 1 324 ? 20.526 5.462 -12.289 1.00 90.56 324 ASN A C 1
ATOM 2419 O O . ASN A 1 324 ? 20.062 6.484 -11.789 1.00 90.56 324 ASN A O 1
ATOM 2423 N N . LEU A 1 325 ? 21.606 5.503 -13.077 1.00 90.44 325 LEU A N 1
ATOM 2424 C CA . LEU A 1 325 ? 22.351 6.745 -13.323 1.00 90.44 325 LEU A CA 1
ATOM 2425 C C . LEU A 1 325 ? 21.672 7.659 -14.347 1.00 90.44 325 LEU A C 1
ATOM 2427 O O . LEU A 1 325 ? 21.907 8.863 -14.340 1.00 90.44 325 LEU A O 1
ATOM 2431 N N . VAL A 1 326 ? 20.855 7.095 -15.240 1.00 95.19 326 VAL A N 1
ATOM 2432 C CA . VAL A 1 326 ? 20.129 7.846 -16.268 1.00 95.19 326 VAL A CA 1
ATOM 2433 C C . VAL A 1 326 ? 18.645 7.716 -15.985 1.00 95.19 326 VAL A C 1
ATOM 2435 O O . VAL A 1 326 ? 18.102 6.615 -16.027 1.00 95.19 326 VAL A O 1
ATOM 2438 N N . GLY A 1 327 ? 17.990 8.834 -15.696 1.00 95.38 327 GLY A N 1
ATOM 2439 C CA . GLY A 1 327 ? 16.606 8.828 -15.252 1.00 95.38 327 GLY A CA 1
ATOM 2440 C C . GLY A 1 327 ? 15.938 10.192 -15.312 1.00 95.38 327 GLY A C 1
ATOM 2441 O O . GLY A 1 327 ? 16.513 11.165 -15.799 1.00 95.38 327 GLY A O 1
ATOM 2442 N N . ALA A 1 328 ? 14.709 10.236 -14.814 1.00 94.06 328 ALA A N 1
ATOM 2443 C CA . ALA A 1 328 ? 13.907 11.441 -14.682 1.00 94.06 328 ALA A CA 1
ATOM 2444 C C . ALA A 1 328 ? 13.037 11.364 -13.422 1.00 94.06 328 ALA A C 1
ATOM 2446 O O . ALA A 1 328 ? 12.654 10.274 -12.979 1.00 94.06 328 ALA A O 1
ATOM 2447 N N . PHE A 1 329 ? 12.688 12.533 -12.887 1.00 91.81 329 PHE A N 1
ATOM 2448 C CA . PHE A 1 329 ? 11.525 12.670 -12.022 1.00 91.81 329 PHE A CA 1
ATOM 2449 C C . PHE A 1 329 ? 10.297 12.794 -12.929 1.00 91.81 329 PHE A C 1
ATOM 2451 O O . PHE A 1 329 ? 10.236 13.678 -13.777 1.00 91.81 329 PHE A O 1
ATOM 2458 N N . HIS A 1 330 ? 9.384 11.831 -12.829 1.00 92.75 330 HIS A N 1
ATOM 2459 C CA . HIS A 1 330 ? 8.134 11.772 -13.575 1.00 92.75 330 HIS A CA 1
ATOM 2460 C C . HIS A 1 330 ? 7.069 11.099 -12.718 1.00 92.75 330 HIS A C 1
ATOM 2462 O O . HIS A 1 330 ? 7.030 9.877 -12.561 1.00 92.75 330 HIS A O 1
ATOM 2468 N N . SER A 1 331 ? 6.216 11.913 -12.103 1.00 91.81 331 SER A N 1
ATOM 2469 C CA . SER A 1 331 ? 5.194 11.408 -11.183 1.00 91.81 331 SER A CA 1
ATOM 2470 C C . SER A 1 331 ? 4.060 10.702 -11.940 1.00 91.81 331 SER A C 1
ATOM 2472 O O . SER A 1 331 ? 3.601 11.229 -12.961 1.00 91.81 331 SER A O 1
ATOM 2474 N N . PRO A 1 332 ? 3.563 9.550 -11.454 1.00 95.19 332 PRO A N 1
ATOM 2475 C CA . PRO A 1 332 ? 2.407 8.881 -12.043 1.00 95.19 332 PRO A CA 1
ATOM 2476 C C . PRO A 1 332 ? 1.111 9.663 -11.765 1.00 95.19 332 PRO A C 1
ATOM 2478 O O . PRO A 1 332 ? 1.003 10.367 -10.764 1.00 95.19 332 PRO A O 1
ATOM 2481 N N . ASP A 1 333 ? 0.098 9.508 -12.614 1.00 96.00 333 ASP A N 1
ATOM 2482 C CA . ASP A 1 333 ? -1.283 9.931 -12.344 1.00 96.00 333 ASP A CA 1
ATOM 2483 C C . ASP A 1 333 ? -1.857 9.126 -11.164 1.00 96.00 333 ASP A C 1
ATOM 2485 O O . ASP A 1 333 ? -2.545 9.676 -10.303 1.00 96.00 333 ASP A O 1
ATOM 2489 N N . ALA A 1 334 ? -1.556 7.822 -11.117 1.00 97.00 334 ALA A N 1
ATOM 2490 C CA . ALA A 1 334 ? -2.036 6.921 -10.076 1.00 97.00 334 ALA A CA 1
ATOM 2491 C C . ALA A 1 334 ? -1.116 5.717 -9.818 1.00 97.00 334 ALA A C 1
ATOM 2493 O O . ALA A 1 334 ? -0.388 5.256 -10.701 1.00 97.00 334 ALA A O 1
ATOM 2494 N N . VAL A 1 335 ? -1.211 5.175 -8.605 1.00 98.50 335 VAL A N 1
ATOM 2495 C CA . VAL A 1 335 ? -0.609 3.910 -8.170 1.00 98.50 335 VAL A CA 1
ATOM 2496 C C . VAL A 1 335 ? -1.725 3.011 -7.640 1.00 98.50 335 VAL A C 1
ATOM 2498 O O . VAL A 1 335 ? -2.428 3.392 -6.709 1.00 98.50 335 VAL A O 1
ATOM 2501 N N . PHE A 1 336 ? -1.882 1.819 -8.207 1.00 98.62 336 PHE A N 1
ATOM 2502 C CA . PHE A 1 336 ? -2.900 0.836 -7.829 1.00 98.62 336 PHE A CA 1
ATOM 2503 C C . PHE A 1 336 ? -2.248 -0.345 -7.105 1.00 98.62 336 PHE A C 1
ATOM 2505 O O . PHE A 1 336 ? -1.827 -1.320 -7.726 1.00 98.62 336 PHE A O 1
ATOM 2512 N N . ALA A 1 337 ? -2.138 -0.245 -5.784 1.00 98.44 337 ALA A N 1
ATOM 2513 C CA . ALA A 1 337 ? -1.595 -1.286 -4.922 1.00 98.44 337 ALA A CA 1
ATOM 2514 C C . ALA A 1 337 ? -2.670 -2.341 -4.612 1.00 98.44 337 ALA A C 1
ATOM 2516 O O . ALA A 1 337 ? -3.326 -2.295 -3.567 1.00 98.44 337 ALA A O 1
ATOM 2517 N N . ASP A 1 338 ? -2.861 -3.284 -5.542 1.00 98.56 338 ASP A N 1
ATOM 2518 C CA . ASP A 1 338 ? -3.753 -4.425 -5.332 1.00 98.56 338 ASP A CA 1
ATOM 2519 C C . ASP A 1 338 ? -3.137 -5.431 -4.358 1.00 98.56 338 ASP A C 1
ATOM 2521 O O . ASP A 1 338 ? -2.193 -6.136 -4.697 1.00 98.56 338 ASP A O 1
ATOM 2525 N N . LEU A 1 339 ? -3.686 -5.534 -3.151 1.00 98.44 339 LEU A N 1
ATOM 2526 C CA . LEU A 1 339 ? -3.128 -6.404 -2.114 1.00 98.44 339 LEU A CA 1
ATOM 2527 C C . LEU A 1 339 ? -3.214 -7.897 -2.454 1.00 98.44 339 LEU A C 1
ATOM 2529 O O . LEU A 1 339 ? -2.382 -8.675 -1.985 1.00 98.44 339 LEU A O 1
ATOM 2533 N N . ALA A 1 340 ? -4.187 -8.307 -3.273 1.00 97.38 340 ALA A N 1
ATOM 2534 C CA . ALA A 1 340 ? -4.425 -9.716 -3.578 1.00 97.38 340 ALA A CA 1
ATOM 2535 C C . ALA A 1 340 ? -3.272 -10.342 -4.382 1.00 97.38 340 ALA A C 1
ATOM 2537 O O . ALA A 1 340 ? -2.986 -11.531 -4.239 1.00 97.38 340 ALA A O 1
ATOM 2538 N N . VAL A 1 341 ? -2.545 -9.539 -5.168 1.00 97.62 341 VAL A N 1
ATOM 2539 C CA . VAL A 1 341 ? -1.427 -10.022 -6.002 1.00 97.62 341 VAL A CA 1
ATOM 2540 C C . VAL A 1 341 ? -0.230 -10.494 -5.170 1.00 97.62 341 VAL A C 1
ATOM 2542 O O . VAL A 1 341 ? 0.599 -11.272 -5.645 1.00 97.62 341 VAL A O 1
ATOM 2545 N N . LEU A 1 342 ? -0.134 -10.058 -3.906 1.00 97.88 342 LEU A N 1
ATOM 2546 C CA . LEU A 1 342 ? 0.944 -10.462 -3.003 1.00 97.88 342 LEU A CA 1
ATOM 2547 C C . LEU A 1 342 ? 0.849 -11.938 -2.603 1.00 97.88 342 LEU A C 1
ATOM 2549 O O . LEU A 1 342 ? 1.863 -12.512 -2.213 1.00 97.88 342 LEU A O 1
ATOM 2553 N N . ALA A 1 343 ? -0.316 -12.576 -2.771 1.00 96.69 343 ALA A N 1
ATOM 2554 C CA . ALA A 1 343 ? -0.495 -14.003 -2.507 1.00 96.69 343 ALA A CA 1
ATOM 2555 C C . ALA A 1 343 ? 0.425 -14.890 -3.365 1.00 96.69 343 ALA A C 1
ATOM 2557 O O . ALA A 1 343 ? 0.766 -16.001 -2.965 1.00 96.69 343 ALA A O 1
ATOM 2558 N N . THR A 1 344 ? 0.870 -14.407 -4.531 1.00 95.75 344 THR A N 1
ATOM 2559 C CA . THR A 1 344 ? 1.814 -15.139 -5.390 1.00 95.75 344 THR A CA 1
ATOM 2560 C C . THR A 1 344 ? 3.257 -14.661 -5.245 1.00 95.75 344 THR A C 1
ATOM 2562 O O . THR A 1 344 ? 4.122 -15.102 -6.007 1.00 95.75 344 THR A O 1
ATOM 2565 N N . LEU A 1 345 ? 3.529 -13.700 -4.359 1.00 95.81 345 LEU A N 1
ATOM 2566 C CA . LEU A 1 345 ? 4.847 -13.092 -4.231 1.00 95.81 345 LEU A CA 1
ATOM 2567 C C . LEU A 1 345 ? 5.785 -14.039 -3.463 1.00 95.81 345 LEU A C 1
ATOM 2569 O O . LEU A 1 345 ? 5.446 -14.473 -2.363 1.00 95.81 345 LEU A O 1
ATOM 2573 N N . PRO A 1 346 ? 6.995 -14.338 -3.975 1.00 94.12 346 PRO A N 1
ATOM 2574 C CA . PRO A 1 346 ? 7.936 -15.182 -3.250 1.00 94.12 346 PRO A CA 1
ATOM 2575 C C . PRO A 1 346 ? 8.269 -14.613 -1.857 1.00 94.12 346 PRO A C 1
ATOM 2577 O O . PRO A 1 346 ? 8.518 -13.407 -1.745 1.00 94.12 346 PRO A O 1
ATOM 2580 N N . PRO A 1 347 ? 8.405 -15.449 -0.808 1.00 93.75 347 PRO A N 1
ATOM 2581 C CA . PRO A 1 347 ? 8.645 -14.981 0.565 1.00 93.75 347 PRO A CA 1
ATOM 2582 C C . PRO A 1 347 ? 9.867 -14.064 0.727 1.00 93.75 347 PRO A C 1
ATOM 2584 O O . PRO A 1 347 ? 9.868 -13.136 1.538 1.00 93.75 347 PRO A O 1
ATOM 2587 N N . ARG A 1 348 ? 10.915 -14.279 -0.080 1.00 93.31 348 ARG A N 1
ATOM 2588 C CA . ARG A 1 348 ? 12.100 -13.403 -0.106 1.00 93.31 348 ARG A CA 1
ATOM 2589 C C . ARG A 1 348 ? 11.775 -11.990 -0.599 1.00 93.31 348 ARG A C 1
ATOM 2591 O O . ARG A 1 348 ? 12.268 -11.022 -0.033 1.00 93.31 348 ARG A O 1
ATOM 2598 N N . GLN A 1 349 ? 10.928 -11.867 -1.619 1.00 93.31 349 GLN A N 1
ATOM 2599 C CA . GLN A 1 349 ? 10.492 -10.572 -2.151 1.00 93.31 349 GLN A CA 1
ATOM 2600 C C . GLN A 1 349 ? 9.541 -9.863 -1.180 1.00 93.31 349 GLN A C 1
ATOM 2602 O O . GLN A 1 349 ? 9.647 -8.651 -0.994 1.00 93.31 349 GLN A O 1
ATOM 2607 N N . LEU A 1 350 ? 8.673 -10.618 -0.494 1.00 95.50 350 LEU A N 1
ATOM 2608 C CA . LEU A 1 350 ? 7.864 -10.087 0.605 1.00 95.50 350 LEU A CA 1
ATOM 2609 C C . LEU A 1 350 ? 8.757 -9.521 1.719 1.00 95.50 350 LEU A C 1
ATOM 2611 O O . LEU A 1 350 ? 8.566 -8.391 2.159 1.00 95.50 350 LEU A O 1
ATOM 2615 N N . SER A 1 351 ? 9.787 -10.272 2.117 1.00 94.44 351 SER A N 1
ATOM 2616 C CA . SER A 1 351 ? 10.744 -9.853 3.149 1.00 94.44 351 SER A CA 1
ATOM 2617 C C . SER A 1 351 ? 11.522 -8.596 2.746 1.00 94.44 351 SER A C 1
ATOM 2619 O O . SER A 1 351 ? 11.733 -7.713 3.574 1.00 94.44 351 SER A O 1
ATOM 2621 N N . SER A 1 352 ? 11.900 -8.479 1.468 1.00 92.56 352 SER A N 1
ATOM 2622 C CA . SER A 1 352 ? 12.535 -7.270 0.932 1.00 92.56 352 SER A CA 1
ATOM 2623 C C . SER A 1 352 ? 11.621 -6.047 1.024 1.00 92.56 352 SER A C 1
ATOM 2625 O O . SER A 1 352 ? 12.087 -4.977 1.395 1.00 92.56 352 SER A O 1
ATOM 2627 N N . GLY A 1 353 ? 10.329 -6.184 0.709 1.00 95.44 353 GLY A N 1
ATOM 2628 C CA . GLY A 1 353 ? 9.371 -5.083 0.853 1.00 95.44 353 GLY A CA 1
ATOM 2629 C C . GLY A 1 353 ? 9.098 -4.717 2.315 1.00 95.44 353 GLY A C 1
ATOM 2630 O O . GLY A 1 353 ? 9.018 -3.540 2.652 1.00 95.44 353 GLY A O 1
ATOM 2631 N N . LEU A 1 354 ? 9.035 -5.715 3.203 1.00 96.88 354 LEU A N 1
ATOM 2632 C CA . LEU A 1 354 ? 8.872 -5.510 4.646 1.00 96.88 354 LEU A CA 1
ATOM 2633 C C . LEU A 1 354 ? 10.011 -4.691 5.261 1.00 96.88 354 LEU A C 1
ATOM 2635 O O . LEU A 1 354 ? 9.770 -3.947 6.211 1.00 96.88 354 LEU A O 1
ATOM 2639 N N . ALA A 1 355 ? 11.232 -4.798 4.733 1.00 95.81 355 ALA A N 1
ATOM 2640 C CA . ALA A 1 355 ? 12.348 -3.974 5.187 1.00 95.81 355 ALA A CA 1
ATOM 2641 C C . ALA A 1 355 ? 12.063 -2.477 4.981 1.00 95.81 355 ALA A C 1
ATOM 2643 O O . ALA A 1 355 ? 12.307 -1.681 5.887 1.00 95.81 355 ALA A O 1
ATOM 2644 N N . GLU A 1 356 ? 11.473 -2.105 3.842 1.00 94.62 356 GLU A N 1
ATOM 2645 C CA . GLU A 1 356 ? 11.119 -0.708 3.578 1.00 94.62 356 GLU A CA 1
ATOM 2646 C C . GLU A 1 356 ? 9.893 -0.244 4.352 1.00 94.62 356 GLU A C 1
ATOM 2648 O O . GLU A 1 356 ? 9.898 0.859 4.893 1.00 94.62 356 GLU A O 1
ATOM 2653 N N . VAL A 1 357 ? 8.886 -1.105 4.513 1.00 97.12 357 VAL A N 1
ATOM 2654 C CA . VAL A 1 357 ? 7.760 -0.818 5.414 1.00 97.12 357 VAL A CA 1
ATOM 2655 C C . VAL A 1 357 ? 8.260 -0.548 6.837 1.00 97.12 357 VAL A C 1
ATOM 2657 O O . VAL A 1 357 ? 7.828 0.408 7.478 1.00 97.12 357 VAL A O 1
ATOM 2660 N N . THR A 1 358 ? 9.212 -1.352 7.317 1.00 97.12 358 THR A N 1
ATOM 2661 C CA . THR A 1 358 ? 9.825 -1.178 8.640 1.00 97.12 358 THR A CA 1
ATOM 2662 C C . THR A 1 358 ? 10.544 0.162 8.733 1.00 97.12 358 THR A C 1
ATOM 2664 O O . THR A 1 358 ? 10.315 0.907 9.683 1.00 97.12 358 THR A O 1
ATOM 2667 N N . LYS A 1 359 ? 11.360 0.513 7.731 1.00 95.00 359 LYS A N 1
ATOM 2668 C CA . LYS A 1 359 ? 12.034 1.817 7.667 1.00 95.00 359 LYS A CA 1
ATOM 2669 C C . LYS A 1 359 ? 11.027 2.967 7.747 1.00 95.00 359 LYS A C 1
ATOM 2671 O O . LYS A 1 359 ? 11.200 3.868 8.561 1.00 95.00 359 LYS A O 1
ATOM 2676 N N . CYS A 1 360 ? 9.958 2.922 6.952 1.00 95.81 360 CYS A N 1
ATOM 2677 C CA . CYS A 1 360 ? 8.909 3.937 6.987 1.00 95.81 360 CYS A CA 1
ATOM 2678 C C . CYS A 1 360 ? 8.234 4.032 8.360 1.00 95.81 360 CYS A C 1
ATOM 2680 O O . CYS A 1 360 ? 8.010 5.139 8.838 1.00 95.81 360 CYS A O 1
ATOM 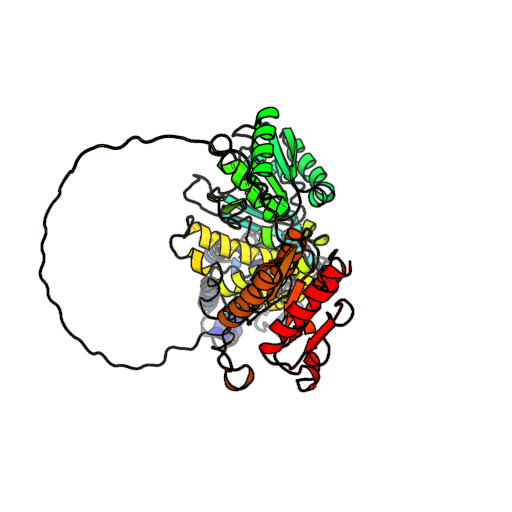2682 N N . ALA A 1 361 ? 7.968 2.906 9.026 1.00 95.81 361 ALA A N 1
ATOM 2683 C CA . ALA A 1 361 ? 7.406 2.916 10.374 1.00 95.81 361 ALA A CA 1
ATOM 2684 C C . ALA A 1 361 ? 8.328 3.627 11.384 1.00 95.81 361 ALA A C 1
ATOM 2686 O O . ALA A 1 361 ? 7.842 4.419 12.186 1.00 95.81 361 ALA A O 1
ATOM 2687 N N . PHE A 1 362 ? 9.647 3.408 11.309 1.00 95.94 362 PHE A N 1
ATOM 2688 C CA . PHE A 1 362 ? 10.628 4.114 12.150 1.00 95.94 362 PHE A CA 1
ATOM 2689 C C . PHE A 1 362 ? 10.719 5.615 11.855 1.00 95.94 362 PHE A C 1
ATOM 2691 O O . PHE A 1 362 ? 10.994 6.392 12.767 1.00 95.94 362 PHE A O 1
ATOM 2698 N N . LEU A 1 363 ? 10.489 6.023 10.605 1.00 93.62 363 LEU A N 1
ATOM 2699 C CA . LEU A 1 363 ? 10.445 7.434 10.210 1.00 93.62 363 LEU A CA 1
ATOM 2700 C C . LEU A 1 363 ? 9.133 8.126 10.606 1.00 93.62 363 LEU A C 1
ATOM 2702 O O . LEU A 1 363 ? 9.113 9.348 10.719 1.00 93.62 363 LEU A O 1
ATOM 2706 N N . ALA A 1 364 ? 8.051 7.365 10.788 1.00 92.75 364 ALA A N 1
ATOM 2707 C CA . ALA A 1 364 ? 6.737 7.890 11.138 1.00 92.75 364 ALA A CA 1
ATOM 2708 C C . ALA A 1 364 ? 6.666 8.316 12.609 1.00 92.75 364 ALA A C 1
ATOM 2710 O O . ALA A 1 364 ? 6.686 9.501 12.930 1.00 92.75 364 ALA A O 1
ATOM 2711 N N . ASP A 1 365 ? 6.535 7.334 13.501 1.00 93.00 365 ASP A N 1
ATOM 2712 C CA . ASP A 1 365 ? 6.340 7.524 14.931 1.00 93.00 365 ASP A CA 1
ATOM 2713 C C . ASP A 1 365 ? 6.438 6.179 15.677 1.00 93.00 365 ASP A C 1
ATOM 2715 O O . ASP A 1 365 ? 6.475 5.092 15.092 1.00 93.00 365 ASP A O 1
ATOM 2719 N N . ARG A 1 366 ? 6.463 6.251 17.012 1.00 94.44 366 ARG A N 1
ATOM 2720 C CA . ARG A 1 366 ? 6.549 5.073 17.889 1.00 94.44 366 ARG A CA 1
ATOM 2721 C C . ARG A 1 366 ? 5.376 4.105 17.705 1.00 94.44 366 ARG A C 1
ATOM 2723 O O . ARG A 1 366 ? 5.576 2.897 17.829 1.00 94.44 366 ARG A O 1
ATOM 2730 N N . GLU A 1 367 ? 4.171 4.611 17.452 1.00 93.69 367 GLU A N 1
ATOM 2731 C CA . GLU A 1 367 ? 2.982 3.763 17.349 1.00 93.69 367 GLU A CA 1
ATOM 2732 C C . GLU A 1 367 ? 2.973 2.976 16.037 1.00 93.69 367 GLU A C 1
ATOM 2734 O O . GLU A 1 367 ? 2.614 1.803 16.030 1.00 93.69 367 GLU A O 1
ATOM 2739 N N . SER A 1 368 ? 3.476 3.560 14.951 1.00 96.06 368 SER A N 1
ATOM 2740 C CA . SER A 1 368 ? 3.660 2.893 13.661 1.00 96.06 368 SER A CA 1
ATOM 2741 C C . SER A 1 368 ? 4.621 1.705 13.775 1.00 96.06 368 SER A C 1
ATOM 2743 O O . SER A 1 368 ? 4.342 0.624 13.250 1.00 96.06 368 SER A O 1
ATOM 2745 N N . VAL A 1 369 ? 5.719 1.858 14.530 1.00 97.50 369 VAL A N 1
ATOM 2746 C CA . VAL A 1 369 ? 6.637 0.748 14.851 1.00 97.50 369 VAL A CA 1
ATOM 2747 C C . VAL A 1 369 ? 5.926 -0.327 15.679 1.00 97.50 369 VAL A C 1
ATOM 2749 O O . VAL A 1 369 ? 6.020 -1.515 15.365 1.00 97.50 369 VAL A O 1
ATOM 2752 N N . ALA A 1 370 ? 5.188 0.074 16.717 1.00 97.00 370 ALA A N 1
ATOM 2753 C CA . ALA A 1 370 ? 4.469 -0.856 17.584 1.00 97.00 370 ALA A CA 1
ATOM 2754 C C . ALA A 1 370 ? 3.374 -1.631 16.828 1.00 97.00 370 ALA A C 1
ATOM 2756 O O . ALA A 1 370 ? 3.223 -2.837 17.018 1.00 97.00 370 ALA A O 1
ATOM 2757 N N . GLN A 1 371 ? 2.644 -0.972 15.929 1.00 97.31 371 GLN A N 1
ATOM 2758 C CA . GLN A 1 371 ? 1.635 -1.593 15.078 1.00 97.31 371 GLN A CA 1
ATOM 2759 C C . GLN A 1 371 ? 2.225 -2.630 14.133 1.00 97.31 371 GLN A C 1
ATOM 2761 O O . GLN A 1 371 ? 1.691 -3.741 14.026 1.00 97.31 371 GLN A O 1
ATOM 2766 N N . LEU A 1 372 ? 3.325 -2.292 13.459 1.00 97.38 372 LEU A N 1
ATOM 2767 C CA . LEU A 1 372 ? 4.000 -3.247 12.592 1.00 97.38 372 LEU A CA 1
ATOM 2768 C C . LEU A 1 372 ? 4.480 -4.454 13.404 1.00 97.38 372 LEU A C 1
ATOM 2770 O O . LEU A 1 372 ? 4.250 -5.590 12.998 1.00 97.38 372 LEU A O 1
ATOM 2774 N N . ALA A 1 373 ? 5.050 -4.231 14.592 1.00 97.81 373 ALA A N 1
ATOM 2775 C CA . ALA A 1 373 ? 5.471 -5.311 15.482 1.00 97.81 373 ALA A CA 1
ATOM 2776 C C . ALA A 1 373 ? 4.306 -6.236 15.887 1.00 97.81 373 ALA A C 1
ATOM 2778 O O . ALA A 1 373 ? 4.460 -7.455 15.856 1.00 97.81 373 ALA A O 1
ATOM 2779 N N . ARG A 1 374 ? 3.120 -5.685 16.194 1.00 97.38 374 ARG A N 1
ATOM 2780 C CA . ARG A 1 374 ? 1.918 -6.475 16.536 1.00 97.38 374 ARG A CA 1
ATOM 2781 C C . ARG A 1 374 ? 1.377 -7.318 15.378 1.00 97.38 374 ARG A C 1
ATOM 2783 O O . ARG A 1 374 ? 0.663 -8.285 15.626 1.00 97.38 374 ARG A O 1
ATOM 2790 N N . SER A 1 375 ? 1.668 -6.953 14.129 1.00 96.31 375 SER A N 1
ATOM 2791 C CA . SER A 1 375 ? 1.060 -7.568 12.939 1.00 96.31 375 SER A CA 1
ATOM 2792 C C . SER A 1 375 ? 2.042 -8.288 12.010 1.00 96.31 375 SER A C 1
ATOM 2794 O O . SER A 1 375 ? 1.592 -8.961 11.082 1.00 96.31 375 SER A O 1
ATOM 2796 N N . LEU A 1 376 ? 3.352 -8.217 12.272 1.00 95.88 376 LEU A N 1
ATOM 2797 C CA . LEU A 1 376 ? 4.413 -8.697 11.379 1.00 95.88 376 LEU A CA 1
ATOM 2798 C C . LEU A 1 376 ? 4.228 -10.149 10.919 1.00 95.88 376 LEU A C 1
ATOM 2800 O O . LEU A 1 376 ? 4.304 -10.433 9.724 1.00 95.88 376 LEU A O 1
ATOM 2804 N N . GLU A 1 377 ? 3.950 -11.064 11.847 1.00 96.56 377 GLU A N 1
ATOM 2805 C CA . GLU A 1 377 ? 3.775 -12.485 11.517 1.00 96.56 377 GLU A CA 1
ATOM 2806 C C . GLU A 1 377 ? 2.553 -12.732 10.634 1.00 96.56 377 GLU A C 1
ATOM 2808 O O . GLU A 1 377 ? 2.569 -13.586 9.752 1.00 96.56 377 GLU A O 1
ATOM 2813 N N . ARG A 1 378 ? 1.508 -11.921 10.780 1.00 96.75 378 ARG A N 1
ATOM 2814 C CA . ARG A 1 378 ? 0.321 -12.039 9.935 1.00 96.75 378 ARG A CA 1
ATOM 2815 C C . ARG A 1 378 ? 0.521 -11.414 8.564 1.00 96.75 378 ARG A C 1
ATOM 2817 O O . ARG A 1 378 ? 0.014 -11.955 7.589 1.00 96.75 378 ARG A O 1
ATOM 2824 N N . VAL A 1 379 ? 1.307 -10.335 8.466 1.00 97.00 379 VAL A N 1
ATOM 2825 C CA . VAL A 1 379 ? 1.755 -9.818 7.163 1.00 97.00 379 VAL A CA 1
ATOM 2826 C C . VAL A 1 379 ? 2.504 -10.917 6.407 1.00 97.00 379 VAL A C 1
ATOM 2828 O O . VAL A 1 379 ? 2.230 -11.154 5.234 1.00 97.00 379 VAL A O 1
ATOM 2831 N N . ARG A 1 380 ? 3.404 -11.639 7.089 1.00 95.81 380 ARG A N 1
ATOM 2832 C CA . ARG A 1 380 ? 4.122 -12.791 6.518 1.00 95.81 380 ARG A CA 1
ATOM 2833 C C . ARG A 1 380 ? 3.195 -13.942 6.131 1.00 95.81 380 ARG A C 1
ATOM 2835 O O . ARG A 1 380 ? 3.460 -14.607 5.135 1.00 95.81 380 ARG A O 1
ATOM 2842 N N . ALA A 1 381 ? 2.118 -14.147 6.884 1.00 95.94 381 ALA A N 1
ATOM 2843 C CA . ALA A 1 381 ? 1.100 -15.156 6.607 1.00 95.94 381 ALA A CA 1
ATOM 2844 C C . ALA A 1 381 ? 0.088 -14.754 5.513 1.00 95.94 381 ALA A C 1
ATOM 2846 O O . ALA A 1 381 ? -0.784 -15.553 5.183 1.00 95.94 381 ALA A O 1
ATOM 2847 N N . GLY A 1 382 ? 0.180 -13.546 4.944 1.00 95.62 382 GLY A N 1
ATOM 2848 C CA . GLY A 1 382 ? -0.730 -13.098 3.887 1.00 95.62 382 GLY A CA 1
ATOM 2849 C C . GLY A 1 382 ? -2.055 -12.505 4.380 1.00 95.62 382 GLY A C 1
ATOM 2850 O O . GLY A 1 382 ? -2.985 -12.367 3.588 1.00 95.62 382 GLY A O 1
ATOM 2851 N N . ASP A 1 383 ? -2.170 -12.144 5.662 1.00 97.25 383 ASP A N 1
ATOM 2852 C CA . ASP A 1 383 ? -3.369 -11.493 6.202 1.00 97.25 383 ASP A CA 1
ATOM 2853 C C . ASP A 1 383 ? -3.563 -10.109 5.563 1.00 97.25 383 ASP A C 1
ATOM 2855 O O . ASP A 1 383 ? -2.778 -9.181 5.779 1.00 97.25 383 ASP A O 1
ATOM 2859 N N . LEU A 1 384 ? -4.624 -9.963 4.766 1.00 97.81 384 LEU A N 1
ATOM 2860 C CA . LEU A 1 384 ? -4.859 -8.753 3.975 1.00 97.81 384 LEU A CA 1
ATOM 2861 C C . LEU A 1 384 ? -5.109 -7.508 4.838 1.00 97.81 384 LEU A C 1
ATOM 2863 O O . LEU A 1 384 ? -4.758 -6.408 4.417 1.00 97.81 384 LEU A O 1
ATOM 2867 N N . GLY A 1 385 ? -5.678 -7.663 6.039 1.00 97.44 385 GLY A N 1
ATOM 2868 C CA . GLY A 1 385 ? -5.861 -6.557 6.982 1.00 97.44 385 GLY A CA 1
ATOM 2869 C C . GLY A 1 385 ? -4.522 -6.026 7.496 1.00 97.44 385 GLY A C 1
ATOM 2870 O O . GLY A 1 385 ? -4.243 -4.830 7.400 1.00 97.44 385 GLY A O 1
ATOM 2871 N N . ALA A 1 386 ? -3.646 -6.923 7.956 1.00 97.69 386 ALA A N 1
ATOM 2872 C CA . ALA A 1 386 ? -2.284 -6.590 8.363 1.00 97.69 386 ALA A CA 1
ATOM 2873 C C . ALA A 1 386 ? -1.496 -5.932 7.221 1.00 97.69 386 ALA A C 1
ATOM 2875 O O . ALA A 1 386 ? -0.850 -4.903 7.422 1.00 97.69 386 ALA A O 1
ATOM 2876 N N . ILE A 1 387 ? -1.571 -6.509 6.017 1.00 98.38 387 ILE A N 1
ATOM 2877 C CA . ILE A 1 387 ? -0.904 -5.986 4.820 1.00 98.38 387 ILE A CA 1
ATOM 2878 C C . ILE A 1 387 ? -1.417 -4.583 4.482 1.00 98.38 387 ILE A C 1
ATOM 2880 O O . ILE A 1 387 ? -0.603 -3.692 4.247 1.00 98.38 387 ILE A O 1
ATOM 2884 N N . LEU A 1 388 ? -2.737 -4.364 4.473 1.00 98.12 388 LEU A N 1
ATOM 2885 C CA . LEU A 1 388 ? -3.331 -3.059 4.174 1.00 98.12 388 LEU A CA 1
ATOM 2886 C C . LEU A 1 388 ? -2.769 -1.980 5.096 1.00 98.12 388 LEU A C 1
ATOM 2888 O O . LEU A 1 388 ? -2.330 -0.930 4.625 1.00 98.12 388 LEU A O 1
ATOM 2892 N N . ALA A 1 389 ? -2.750 -2.249 6.400 1.00 97.38 389 ALA A N 1
ATOM 2893 C CA . ALA A 1 389 ? -2.266 -1.290 7.378 1.00 97.38 389 ALA A CA 1
ATOM 2894 C C . ALA A 1 389 ? -0.756 -1.025 7.224 1.00 97.38 389 ALA A C 1
ATOM 2896 O O . ALA A 1 389 ? -0.324 0.127 7.239 1.00 97.38 389 ALA A O 1
ATOM 2897 N N . ALA A 1 390 ? 0.035 -2.074 6.983 1.00 97.56 390 ALA A N 1
ATOM 2898 C CA . ALA A 1 390 ? 1.475 -1.986 6.753 1.00 97.56 390 ALA A CA 1
ATOM 2899 C C . ALA A 1 390 ? 1.829 -1.163 5.496 1.00 97.56 390 ALA A C 1
ATOM 2901 O O . ALA A 1 390 ? 2.668 -0.262 5.555 1.00 97.56 390 ALA A O 1
ATOM 2902 N N . VAL A 1 391 ? 1.161 -1.425 4.367 1.00 97.94 391 VAL A N 1
ATOM 2903 C CA . VAL A 1 391 ? 1.352 -0.665 3.118 1.00 97.94 391 VAL A CA 1
ATOM 2904 C C . VAL A 1 391 ? 0.885 0.780 3.283 1.00 97.94 391 VAL A C 1
ATOM 2906 O O . VAL A 1 391 ? 1.549 1.687 2.787 1.00 97.94 391 VAL A O 1
ATOM 2909 N N . THR A 1 392 ? -0.207 1.011 4.018 1.00 97.25 392 THR A N 1
ATOM 2910 C CA . THR A 1 392 ? -0.716 2.363 4.299 1.00 97.25 392 THR A CA 1
ATOM 2911 C C . THR A 1 392 ? 0.312 3.206 5.049 1.00 97.25 392 THR A C 1
ATOM 2913 O O . THR A 1 392 ? 0.594 4.318 4.614 1.00 97.25 392 THR A O 1
ATOM 2916 N N . ILE A 1 393 ? 0.937 2.670 6.109 1.00 96.44 393 ILE A N 1
ATOM 2917 C CA . ILE A 1 393 ? 2.005 3.374 6.844 1.00 96.44 393 ILE A CA 1
ATOM 2918 C C . ILE A 1 393 ? 3.127 3.788 5.885 1.00 96.44 393 ILE A C 1
ATOM 2920 O O . ILE A 1 393 ? 3.533 4.949 5.866 1.00 96.44 393 ILE A O 1
ATOM 2924 N N . ALA A 1 394 ? 3.615 2.851 5.067 1.00 96.56 394 ALA A N 1
ATOM 2925 C CA . ALA A 1 394 ? 4.708 3.129 4.142 1.00 96.56 394 ALA A CA 1
ATOM 2926 C C . ALA A 1 394 ? 4.337 4.200 3.106 1.00 96.56 394 ALA A C 1
ATOM 2928 O O . ALA A 1 394 ? 5.082 5.163 2.913 1.00 96.56 394 ALA A O 1
ATOM 2929 N N . ALA A 1 395 ? 3.162 4.066 2.492 1.00 96.00 395 ALA A N 1
ATOM 2930 C CA . ALA A 1 395 ? 2.684 4.982 1.468 1.00 96.00 395 ALA A CA 1
ATOM 2931 C C . ALA A 1 395 ? 2.392 6.390 2.010 1.00 96.00 395 ALA A C 1
ATOM 2933 O O . ALA A 1 395 ? 2.706 7.363 1.328 1.00 96.00 395 ALA A O 1
ATOM 2934 N N . GLU A 1 396 ? 1.846 6.525 3.225 1.00 94.56 396 GLU A N 1
ATOM 2935 C CA . GLU A 1 396 ? 1.598 7.835 3.847 1.00 94.56 396 GLU A CA 1
ATOM 2936 C C . GLU A 1 396 ? 2.910 8.548 4.184 1.00 94.56 396 GLU A C 1
ATOM 2938 O O . GLU A 1 396 ? 3.083 9.716 3.837 1.00 94.56 396 GLU A O 1
ATOM 2943 N N . VAL A 1 397 ? 3.869 7.837 4.787 1.00 93.94 397 VAL A N 1
ATOM 2944 C CA . VAL A 1 397 ? 5.197 8.387 5.103 1.00 93.94 397 VAL A CA 1
ATOM 2945 C C . VAL A 1 397 ? 5.913 8.813 3.828 1.00 93.94 397 VAL A C 1
ATOM 2947 O O . VAL A 1 397 ? 6.410 9.935 3.730 1.00 93.94 397 VAL A O 1
ATOM 2950 N N . LYS A 1 398 ? 5.945 7.933 2.821 1.00 91.81 398 LYS A N 1
ATOM 2951 C CA . LYS A 1 398 ? 6.616 8.223 1.555 1.00 91.81 398 LYS A CA 1
ATOM 2952 C C . LYS A 1 398 ? 5.929 9.367 0.815 1.00 91.81 398 LYS A C 1
ATOM 2954 O O . LYS A 1 398 ? 6.615 10.269 0.343 1.00 91.81 398 LYS A O 1
ATOM 2959 N N . GLY A 1 399 ? 4.599 9.357 0.755 1.00 91.38 399 GLY A N 1
ATOM 2960 C CA . GLY A 1 399 ? 3.798 10.423 0.163 1.00 91.38 399 GLY A CA 1
ATOM 2961 C C . GLY A 1 399 ? 4.056 11.772 0.831 1.00 91.38 399 GLY A C 1
ATOM 2962 O O . GLY A 1 399 ? 4.332 12.746 0.138 1.00 91.38 399 GLY A O 1
ATOM 2963 N N . GLY A 1 400 ? 4.076 11.811 2.166 1.00 90.31 400 GLY A N 1
ATOM 2964 C CA . GLY A 1 400 ? 4.387 13.014 2.938 1.00 90.31 400 GLY A CA 1
ATOM 2965 C C . GLY A 1 400 ? 5.785 13.564 2.651 1.00 90.31 400 GLY A C 1
ATOM 2966 O O . GLY A 1 400 ? 5.923 14.754 2.369 1.00 90.31 400 GLY A O 1
ATOM 2967 N N . ILE A 1 401 ? 6.809 12.701 2.646 1.00 88.75 401 ILE A N 1
ATOM 2968 C CA . ILE A 1 401 ? 8.191 13.092 2.314 1.00 88.75 401 ILE A CA 1
ATOM 2969 C C . ILE A 1 401 ? 8.273 13.633 0.882 1.00 88.75 401 ILE A C 1
ATOM 2971 O O . ILE A 1 401 ? 8.886 14.670 0.651 1.00 88.75 401 ILE A O 1
ATOM 2975 N N . VAL A 1 402 ? 7.645 12.958 -0.085 1.00 86.88 402 VAL A N 1
ATOM 2976 C CA . VAL A 1 402 ? 7.643 13.379 -1.496 1.00 86.88 402 VAL A CA 1
ATOM 2977 C C . VAL A 1 402 ? 6.927 14.715 -1.680 1.00 86.88 402 VAL A C 1
ATOM 2979 O O . VAL A 1 402 ? 7.402 15.552 -2.439 1.00 86.88 402 VAL A O 1
ATOM 2982 N N . SER A 1 403 ? 5.808 14.942 -0.994 1.00 86.31 403 SER A N 1
ATOM 2983 C CA . SER A 1 403 ? 5.074 16.206 -1.098 1.00 86.31 403 SER A CA 1
ATOM 2984 C C . SER A 1 403 ? 5.819 17.389 -0.483 1.00 86.31 403 SER A C 1
ATOM 2986 O O . SER A 1 403 ? 5.662 18.508 -0.963 1.00 86.31 403 SER A O 1
ATOM 2988 N N . GLN A 1 404 ? 6.643 17.154 0.540 1.00 84.00 404 GLN A N 1
ATOM 2989 C CA . GLN A 1 404 ? 7.487 18.186 1.151 1.00 84.00 404 GLN A CA 1
ATOM 2990 C C . GLN A 1 404 ? 8.788 18.420 0.371 1.00 84.00 404 GLN A C 1
ATOM 2992 O O . GLN A 1 404 ? 9.242 19.556 0.268 1.00 84.00 404 GLN A O 1
ATOM 2997 N N . ASP A 1 405 ? 9.378 17.360 -0.189 1.00 78.75 405 ASP A N 1
ATOM 2998 C CA . ASP A 1 405 ? 10.633 17.406 -0.942 1.00 78.75 405 ASP A CA 1
ATOM 2999 C C . ASP A 1 405 ? 10.552 16.603 -2.258 1.00 78.75 405 ASP A C 1
ATOM 3001 O O . ASP A 1 405 ? 11.067 15.482 -2.397 1.00 78.75 405 ASP A O 1
ATOM 3005 N N . PRO A 1 406 ? 9.891 17.173 -3.274 1.00 74.38 406 PRO A N 1
ATOM 3006 C CA . PRO A 1 406 ? 9.567 16.455 -4.500 1.00 74.38 406 PRO A CA 1
ATOM 3007 C C . PRO A 1 406 ? 10.764 16.183 -5.414 1.00 74.38 406 PRO A C 1
ATOM 3009 O O . PRO A 1 406 ? 10.701 15.255 -6.222 1.00 74.38 406 PRO A O 1
ATOM 3012 N N . ARG A 1 407 ? 11.845 16.964 -5.293 1.00 68.75 407 ARG A N 1
ATOM 3013 C CA . ARG A 1 407 ? 13.048 16.877 -6.143 1.00 68.75 407 ARG A CA 1
ATOM 3014 C C . ARG A 1 407 ? 14.326 16.514 -5.385 1.00 68.75 407 ARG A C 1
ATOM 3016 O O . ARG A 1 407 ? 15.393 16.549 -5.984 1.00 68.75 407 ARG A O 1
ATOM 3023 N N . GLU A 1 408 ? 14.210 16.122 -4.118 1.00 66.94 408 GLU A N 1
ATOM 3024 C CA . GLU A 1 408 ? 15.339 15.711 -3.270 1.00 66.94 408 GLU A CA 1
ATOM 3025 C C . GLU A 1 408 ? 16.355 16.825 -3.005 1.00 66.94 408 GLU A C 1
ATOM 3027 O O . GLU A 1 408 ? 17.548 16.673 -3.247 1.00 66.94 408 GLU A O 1
ATOM 3032 N N . ALA A 1 409 ? 15.877 17.959 -2.499 1.00 64.38 409 ALA A N 1
ATOM 3033 C CA . ALA A 1 409 ? 16.713 19.067 -2.053 1.00 64.38 409 ALA A CA 1
ATOM 3034 C C . ALA A 1 409 ? 17.210 18.918 -0.597 1.00 64.38 409 ALA A C 1
ATOM 3036 O O . ALA A 1 409 ? 18.059 19.703 -0.178 1.00 64.38 409 ALA A O 1
ATOM 3037 N N . GLY A 1 410 ? 16.706 17.945 0.182 1.00 60.41 410 GLY A N 1
ATOM 3038 C CA . GLY A 1 410 ? 17.259 17.622 1.506 1.00 60.41 410 GLY A CA 1
ATOM 3039 C C . GLY A 1 410 ? 16.481 16.577 2.316 1.00 60.41 410 GLY A C 1
ATOM 3040 O O . GLY A 1 410 ? 17.025 15.529 2.652 1.00 60.41 410 GLY A O 1
ATOM 3041 N N . LEU A 1 411 ? 15.198 16.818 2.627 1.00 59.44 411 LEU A N 1
ATOM 3042 C CA . LEU A 1 411 ? 14.384 15.940 3.496 1.00 59.44 411 LEU A CA 1
ATOM 3043 C C . LEU A 1 411 ? 14.286 14.500 2.972 1.00 59.44 411 LEU A C 1
ATOM 3045 O O . LEU A 1 411 ? 14.162 13.555 3.753 1.00 59.44 411 LEU A O 1
ATOM 3049 N N . ARG A 1 412 ? 14.359 14.308 1.651 1.00 58.12 412 ARG A N 1
ATOM 3050 C CA . ARG A 1 412 ? 14.259 12.983 1.036 1.00 58.12 412 ARG A CA 1
ATOM 3051 C C . ARG A 1 412 ? 15.519 12.129 1.212 1.00 58.12 412 ARG A C 1
ATOM 3053 O O . ARG A 1 412 ? 15.404 10.908 1.121 1.00 58.12 412 ARG A O 1
ATOM 3060 N N . GLU A 1 413 ? 16.665 12.719 1.569 1.00 53.34 413 GLU A N 1
ATOM 3061 C CA . GLU A 1 413 ? 17.879 11.979 1.960 1.00 53.34 413 GLU A CA 1
ATOM 3062 C C . GLU A 1 413 ? 17.705 11.204 3.274 1.00 53.34 413 GLU A C 1
ATOM 3064 O O . GLU A 1 413 ? 18.375 10.196 3.452 1.00 53.34 413 GLU A O 1
ATOM 3069 N N . LEU A 1 414 ? 16.782 11.617 4.157 1.00 47.47 414 LEU A N 1
ATOM 3070 C CA . LEU A 1 414 ? 16.438 10.899 5.397 1.00 47.47 414 LEU A CA 1
ATOM 3071 C C . LEU A 1 414 ? 15.518 9.688 5.143 1.00 47.47 414 LEU A C 1
ATOM 3073 O O . LEU A 1 414 ? 15.492 8.739 5.925 1.00 47.47 414 LEU A O 1
ATOM 3077 N N . GLY A 1 415 ? 14.732 9.734 4.058 1.00 44.44 415 GLY A N 1
ATOM 3078 C CA . GLY A 1 415 ? 13.814 8.666 3.643 1.00 44.44 415 GLY A CA 1
ATOM 3079 C C . GLY A 1 415 ? 14.500 7.521 2.892 1.00 44.44 415 GLY A C 1
ATOM 3080 O O . GLY A 1 415 ? 13.957 6.419 2.781 1.00 44.44 415 GLY A O 1
ATOM 3081 N N . HIS A 1 416 ? 15.699 7.765 2.380 1.00 45.69 416 HIS A N 1
ATOM 3082 C CA . HIS A 1 416 ? 16.665 6.733 2.034 1.00 45.69 416 HIS A CA 1
ATOM 3083 C C . HIS A 1 416 ? 17.480 6.519 3.317 1.00 45.69 416 HIS A C 1
ATOM 3085 O O . HIS A 1 416 ? 17.812 7.492 3.975 1.00 45.69 416 HIS A O 1
ATOM 3091 N N . GLY A 1 417 ? 17.773 5.297 3.768 1.00 38.47 417 GLY A N 1
ATOM 3092 C CA . GLY A 1 417 ? 18.740 5.163 4.876 1.00 38.47 417 GLY A CA 1
ATOM 3093 C C . GLY A 1 417 ? 20.045 5.913 4.538 1.00 38.47 417 GLY A C 1
ATOM 3094 O O . GLY A 1 417 ? 20.271 6.183 3.352 1.00 38.47 417 GLY A O 1
ATOM 3095 N N . PRO A 1 418 ? 20.913 6.242 5.518 1.00 28.17 418 PRO A N 1
ATOM 3096 C CA . PRO A 1 418 ? 22.164 6.934 5.220 1.00 28.17 418 PRO A CA 1
ATOM 3097 C C . PRO A 1 418 ? 22.868 6.230 4.052 1.00 28.17 418 PRO A C 1
ATOM 3099 O O . PRO A 1 418 ? 22.862 4.989 4.013 1.00 28.17 418 PRO A O 1
ATOM 3102 N N . PRO A 1 419 ? 23.467 6.967 3.092 1.00 31.98 419 PRO A N 1
ATOM 3103 C CA . PRO A 1 419 ? 24.339 6.329 2.121 1.00 31.98 419 PRO A CA 1
ATOM 3104 C C . PRO A 1 419 ? 25.339 5.486 2.919 1.00 31.98 419 PRO A C 1
ATOM 3106 O O . PRO A 1 419 ? 25.803 5.946 3.968 1.00 31.98 419 PRO A O 1
ATOM 3109 N N . PRO A 1 420 ? 25.631 4.242 2.500 1.00 28.03 420 PRO A N 1
ATOM 3110 C CA . PRO A 1 420 ? 26.497 3.359 3.269 1.00 28.03 420 PRO A CA 1
ATOM 3111 C C . PRO A 1 420 ? 27.759 4.126 3.662 1.00 28.03 420 PRO A C 1
ATOM 3113 O O . PRO A 1 420 ? 28.407 4.718 2.794 1.00 28.03 420 PRO A O 1
ATOM 3116 N N . ALA A 1 421 ? 28.042 4.176 4.968 1.00 26.52 421 ALA A N 1
ATOM 3117 C CA . ALA A 1 421 ? 29.107 4.989 5.537 1.00 26.52 421 ALA A CA 1
ATOM 3118 C C . ALA A 1 421 ? 30.389 4.847 4.703 1.00 26.52 421 ALA A C 1
ATOM 3120 O O . ALA A 1 421 ? 30.874 3.731 4.477 1.00 26.52 421 ALA A O 1
ATOM 3121 N N . ARG A 1 422 ? 30.949 5.974 4.242 1.00 33.22 422 ARG A N 1
ATOM 3122 C CA . ARG A 1 422 ? 32.307 6.003 3.685 1.00 33.22 422 ARG A CA 1
ATOM 3123 C C . ARG A 1 422 ? 33.266 5.669 4.831 1.00 33.22 422 ARG A C 1
ATOM 3125 O O . ARG A 1 422 ? 33.695 6.565 5.541 1.00 33.22 422 ARG A O 1
ATOM 3132 N N . GLY A 1 423 ? 33.539 4.380 5.042 1.00 36.22 423 GLY A N 1
ATOM 3133 C CA . GLY A 1 423 ? 34.475 3.914 6.072 1.00 36.22 423 GLY A CA 1
ATOM 3134 C C . GLY A 1 423 ? 33.983 2.834 7.044 1.00 36.22 423 GLY A C 1
ATOM 3135 O O . GLY A 1 423 ? 34.578 2.703 8.104 1.00 36.22 423 GLY A O 1
ATOM 3136 N N . SER A 1 424 ? 32.957 2.038 6.715 1.00 24.27 424 SER A N 1
ATOM 3137 C CA . SER A 1 424 ? 32.587 0.825 7.477 1.00 24.27 424 SER A CA 1
ATOM 3138 C C . SER A 1 424 ? 32.542 -0.400 6.541 1.00 24.27 424 SER A C 1
ATOM 3140 O O . SER A 1 424 ? 32.142 -0.253 5.381 1.00 24.27 424 SER A O 1
ATOM 3142 N N . PRO A 1 425 ? 33.036 -1.587 6.956 1.00 27.38 425 PRO A N 1
ATOM 3143 C CA . PRO A 1 425 ? 33.397 -2.670 6.045 1.00 27.38 425 PRO A CA 1
ATOM 3144 C C . PRO A 1 425 ? 32.177 -3.263 5.333 1.00 27.38 425 PRO A C 1
ATOM 3146 O O . PRO A 1 425 ? 31.197 -3.670 5.956 1.00 27.38 425 PRO A O 1
ATOM 3149 N N . ARG A 1 426 ? 32.270 -3.376 4.003 1.00 26.11 426 ARG A N 1
ATOM 3150 C CA . ARG A 1 426 ? 31.339 -4.178 3.203 1.00 26.11 426 ARG A CA 1
ATOM 3151 C C . ARG A 1 426 ? 31.497 -5.643 3.599 1.00 26.11 426 ARG A C 1
ATOM 3153 O O . ARG A 1 426 ? 32.470 -6.294 3.223 1.00 26.11 426 ARG A O 1
ATOM 3160 N N . SER A 1 427 ? 30.530 -6.141 4.358 1.00 26.47 427 SER A N 1
ATOM 3161 C CA . SER A 1 427 ? 30.292 -7.567 4.528 1.00 26.47 427 SER A CA 1
ATOM 3162 C C . SER A 1 427 ? 30.026 -8.206 3.159 1.00 26.47 427 SER A C 1
ATOM 3164 O O . SER A 1 427 ? 29.288 -7.688 2.321 1.00 26.47 427 SER A O 1
ATOM 3166 N N . SER A 1 428 ? 30.714 -9.314 2.916 1.00 29.55 428 SER A N 1
ATOM 3167 C CA . SER A 1 428 ? 30.593 -10.181 1.752 1.00 29.55 428 SER A CA 1
ATOM 3168 C C . SER A 1 428 ? 29.254 -10.928 1.730 1.00 29.55 428 SER A C 1
ATOM 3170 O O . SER A 1 428 ? 28.779 -11.366 2.773 1.00 29.55 428 SER A O 1
ATOM 3172 N N . GLY A 1 429 ? 28.708 -11.138 0.527 1.00 28.30 429 GLY A N 1
ATOM 3173 C CA . GLY A 1 429 ? 27.992 -12.365 0.149 1.00 28.30 429 GLY A CA 1
ATOM 3174 C C . GLY A 1 429 ? 26.816 -12.823 1.017 1.00 28.30 429 GLY A C 1
ATOM 3175 O O . GLY A 1 429 ? 26.852 -13.910 1.576 1.00 28.30 429 GLY A O 1
ATOM 3176 N N . ALA A 1 430 ? 25.732 -12.052 1.038 1.00 23.77 430 ALA A N 1
ATOM 3177 C CA . ALA A 1 430 ? 24.372 -12.590 1.117 1.00 23.77 430 ALA A CA 1
ATOM 3178 C C . ALA A 1 430 ? 23.583 -11.943 -0.034 1.00 23.77 430 ALA A C 1
ATOM 3180 O O . ALA A 1 430 ? 23.695 -10.722 -0.188 1.00 23.77 430 ALA A O 1
ATOM 3181 N N . PRO A 1 431 ? 22.823 -12.678 -0.875 1.00 30.30 431 PRO A N 1
ATOM 3182 C CA . PRO A 1 431 ? 22.105 -12.062 -1.988 1.00 30.30 431 PRO A CA 1
ATOM 3183 C C . PRO A 1 431 ? 21.041 -11.111 -1.421 1.00 30.30 431 PRO A C 1
ATOM 3185 O O . PRO A 1 431 ? 20.026 -11.555 -0.892 1.00 30.30 431 PRO A O 1
ATOM 3188 N N . ASN A 1 432 ? 21.349 -9.811 -1.469 1.00 34.88 432 ASN A N 1
ATOM 3189 C CA . ASN A 1 432 ? 20.589 -8.670 -0.953 1.00 34.88 432 ASN A CA 1
ATOM 3190 C C . ASN A 1 432 ? 19.848 -8.912 0.372 1.00 34.88 432 ASN A C 1
ATOM 3192 O O . ASN A 1 432 ? 18.627 -8.813 0.453 1.00 34.88 432 ASN A O 1
ATOM 3196 N N . ALA A 1 433 ? 20.613 -9.162 1.434 1.00 32.09 433 ALA A N 1
ATOM 3197 C CA . ALA A 1 433 ? 20.142 -9.009 2.806 1.00 32.09 433 ALA A CA 1
ATOM 3198 C C . ALA A 1 433 ? 21.307 -8.601 3.718 1.00 32.09 433 ALA A C 1
ATOM 3200 O O . ALA A 1 433 ? 22.046 -9.465 4.179 1.00 32.09 433 ALA A O 1
ATOM 3201 N N . ARG A 1 434 ? 21.474 -7.285 3.938 1.00 32.03 434 ARG A N 1
ATOM 3202 C CA . ARG A 1 434 ? 21.959 -6.620 5.178 1.00 32.03 434 ARG A CA 1
ATOM 3203 C C . ARG A 1 434 ? 22.274 -5.135 4.921 1.00 32.03 434 ARG A C 1
ATOM 3205 O O . ARG A 1 434 ? 23.421 -4.718 4.896 1.00 32.03 434 ARG A O 1
ATOM 3212 N N . ALA A 1 435 ? 21.220 -4.352 4.718 1.00 35.41 435 ALA A N 1
ATOM 3213 C CA . ALA A 1 435 ? 21.113 -2.915 5.009 1.00 35.41 435 ALA A CA 1
ATOM 3214 C C . ALA A 1 435 ? 19.644 -2.566 4.706 1.00 35.41 435 ALA A C 1
ATOM 3216 O O . ALA A 1 435 ? 19.297 -2.505 3.530 1.00 35.41 435 ALA A O 1
ATOM 3217 N N . PRO A 1 436 ? 18.748 -2.572 5.719 1.00 34.25 436 PRO A N 1
ATOM 3218 C CA . PRO A 1 436 ? 18.663 -1.463 6.673 1.00 34.25 436 PRO A CA 1
ATOM 3219 C C . PRO A 1 436 ? 18.446 -1.871 8.150 1.00 34.25 436 PRO A C 1
ATOM 3221 O O . PRO A 1 436 ? 18.067 -1.038 8.963 1.00 34.25 436 PRO A O 1
ATOM 3224 N N . SER A 1 437 ? 18.707 -3.120 8.559 1.00 33.16 437 SER A N 1
ATOM 3225 C CA . SER A 1 437 ? 18.450 -3.539 9.953 1.00 33.16 437 SER A CA 1
ATOM 3226 C C . SER A 1 437 ? 19.531 -3.138 10.971 1.00 33.16 437 SER A C 1
ATOM 3228 O O . SER A 1 437 ? 19.276 -3.208 12.167 1.00 33.16 437 SER A O 1
ATOM 3230 N N . GLN A 1 438 ? 20.729 -2.725 10.536 1.00 29.55 438 GLN A N 1
ATOM 3231 C CA . GLN A 1 438 ? 21.815 -2.310 11.446 1.00 29.55 438 GLN A CA 1
ATOM 3232 C C . GLN A 1 438 ? 21.894 -0.792 11.688 1.00 29.55 438 GLN A C 1
ATOM 3234 O O . GLN A 1 438 ? 22.574 -0.374 12.615 1.00 29.55 438 GLN A O 1
ATOM 3239 N N . GLY A 1 439 ? 21.187 0.037 10.910 1.00 30.09 439 GLY A N 1
ATOM 3240 C CA . GLY A 1 439 ? 21.264 1.502 11.032 1.00 30.09 439 GLY A CA 1
ATOM 3241 C C . GLY A 1 439 ? 20.436 2.114 12.171 1.00 30.09 439 GLY A C 1
ATOM 3242 O O . GLY A 1 439 ? 20.666 3.260 12.529 1.00 30.09 439 GLY A O 1
ATOM 3243 N N . CYS A 1 440 ? 19.486 1.375 12.755 1.00 29.97 440 CYS A N 1
ATOM 3244 C CA . CYS A 1 440 ? 18.582 1.903 13.790 1.00 29.97 440 CYS A CA 1
ATOM 3245 C C . CYS A 1 440 ? 19.132 1.838 15.227 1.00 29.97 440 CYS A C 1
ATOM 3247 O O . CYS A 1 440 ? 18.463 2.315 16.138 1.00 29.97 440 CYS A O 1
ATOM 3249 N N . LEU A 1 441 ? 20.302 1.231 15.460 1.00 27.95 441 LEU A N 1
ATOM 3250 C CA . LEU A 1 441 ? 20.774 0.895 16.813 1.00 27.95 441 LEU A CA 1
ATOM 3251 C C . LEU A 1 441 ? 21.787 1.875 17.427 1.00 27.95 441 LEU A C 1
ATOM 3253 O O . LEU A 1 441 ? 22.130 1.710 18.593 1.00 27.95 441 LEU A O 1
ATOM 3257 N N . GLU A 1 442 ? 22.215 2.922 16.718 1.00 30.14 442 GLU A N 1
ATOM 3258 C CA . GLU A 1 442 ? 23.153 3.913 17.265 1.00 30.14 442 GLU A CA 1
ATOM 3259 C C . GLU A 1 442 ? 22.590 5.338 17.212 1.00 30.14 442 GLU A C 1
ATOM 3261 O O . GLU A 1 442 ? 22.886 6.123 16.318 1.00 30.14 442 GLU A O 1
ATOM 3266 N N . LEU A 1 443 ? 21.799 5.696 18.226 1.00 26.64 443 LEU A N 1
ATOM 3267 C CA . LEU A 1 443 ? 21.583 7.088 18.624 1.00 26.64 443 LEU A CA 1
ATOM 3268 C C . LEU A 1 443 ? 21.959 7.220 20.104 1.00 26.64 443 LEU A C 1
ATOM 3270 O O . LEU A 1 443 ? 21.194 6.849 20.994 1.00 26.64 443 LEU A O 1
ATOM 3274 N N . ARG A 1 444 ? 23.175 7.712 20.371 1.00 25.41 444 ARG A N 1
ATOM 3275 C CA . ARG A 1 444 ? 23.616 8.119 21.715 1.00 25.41 444 ARG A CA 1
ATOM 3276 C C . ARG A 1 444 ? 23.007 9.490 22.062 1.00 25.41 444 ARG A C 1
ATOM 3278 O O . ARG A 1 444 ? 22.959 10.349 21.182 1.00 25.41 444 ARG A O 1
ATOM 3285 N N . PRO A 1 445 ? 22.571 9.732 23.311 1.00 24.78 445 PRO A N 1
ATOM 3286 C CA . PRO A 1 445 ? 22.044 11.033 23.721 1.00 24.78 445 PRO A CA 1
ATOM 3287 C C . PRO A 1 445 ? 23.168 12.083 23.843 1.00 24.78 445 PRO A C 1
ATOM 3289 O O . PRO A 1 445 ? 24.318 11.711 24.098 1.00 24.78 445 PRO A O 1
ATOM 3292 N N . PRO A 1 446 ? 22.868 13.389 23.691 1.00 28.17 446 PRO A N 1
ATOM 3293 C CA . PRO A 1 446 ? 23.872 14.441 23.793 1.00 28.17 446 PRO A CA 1
ATOM 3294 C C . PRO A 1 446 ? 24.238 14.699 25.262 1.00 28.17 446 PRO A C 1
ATOM 3296 O O . PRO A 1 446 ? 23.421 15.184 26.045 1.00 28.17 446 PRO A O 1
ATOM 3299 N N . GLY A 1 447 ? 25.479 14.368 25.621 1.00 23.53 447 GLY A N 1
ATOM 3300 C CA . GLY A 1 447 ? 26.146 14.813 26.844 1.00 23.53 447 GLY A CA 1
ATOM 3301 C C . GLY A 1 447 ? 26.932 16.101 26.594 1.00 23.53 447 GLY A C 1
ATOM 3302 O O . GLY A 1 447 ? 27.512 16.286 25.527 1.00 23.53 447 GLY A O 1
ATOM 3303 N N . GLN A 1 448 ? 26.888 16.995 27.578 1.00 30.00 448 GLN A N 1
ATOM 3304 C CA . GLN A 1 448 ? 27.548 18.299 27.630 1.00 30.00 448 GLN A CA 1
ATOM 3305 C C . GLN A 1 448 ? 29.083 18.201 27.599 1.00 30.00 448 GLN A C 1
ATOM 3307 O O . GLN A 1 448 ? 29.625 17.246 28.137 1.00 30.00 448 GLN A O 1
ATOM 3312 N N . GLU A 1 449 ? 29.717 19.233 27.018 1.00 27.23 449 GLU A N 1
ATOM 3313 C CA . GLU A 1 449 ? 31.077 19.802 27.222 1.00 27.23 449 GLU A CA 1
ATOM 3314 C C . GLU A 1 449 ? 31.573 20.316 25.846 1.00 27.23 449 GLU A C 1
ATOM 3316 O O . GLU A 1 449 ? 31.552 19.592 24.862 1.00 27.23 449 GLU A O 1
ATOM 3321 N N . GLY A 1 450 ? 31.961 21.566 25.588 1.00 24.59 450 GLY A N 1
ATOM 3322 C CA . GLY A 1 450 ? 32.417 22.637 26.460 1.00 24.59 450 GLY A CA 1
ATOM 3323 C C . GLY A 1 450 ? 33.912 22.899 26.255 1.00 24.59 450 GLY A C 1
ATOM 3324 O O . GLY A 1 450 ? 34.683 22.514 27.113 1.00 24.59 450 GLY A O 1
ATOM 3325 N N . ALA A 1 451 ? 34.330 23.560 25.163 1.00 26.78 451 ALA A N 1
ATOM 3326 C CA . ALA A 1 451 ? 35.497 24.466 25.152 1.00 26.78 451 ALA A CA 1
ATOM 3327 C C . ALA A 1 451 ? 35.683 25.152 23.788 1.00 26.78 451 ALA A C 1
ATOM 3329 O O . ALA A 1 451 ? 35.997 24.534 22.774 1.00 26.78 451 ALA A O 1
ATOM 3330 N N . ARG A 1 452 ? 35.523 26.477 23.800 1.00 26.95 452 ARG A N 1
ATOM 3331 C CA . ARG A 1 452 ? 35.897 27.410 22.734 1.00 26.95 452 ARG A CA 1
ATOM 3332 C C . ARG A 1 452 ? 37.418 27.589 22.712 1.00 26.95 452 ARG A C 1
ATOM 3334 O O . ARG A 1 452 ? 37.998 27.792 23.775 1.00 26.95 452 ARG A O 1
ATOM 3341 N N . ARG A 1 453 ? 38.027 27.701 21.527 1.00 25.95 453 ARG A N 1
ATOM 3342 C CA . ARG A 1 453 ? 39.171 28.604 21.300 1.00 25.95 453 ARG A CA 1
ATOM 3343 C C . ARG A 1 453 ? 39.058 29.276 19.931 1.00 25.95 453 ARG A C 1
ATOM 3345 O O . ARG A 1 453 ? 38.898 28.614 18.914 1.00 25.95 453 ARG A O 1
ATOM 3352 N N . GLN A 1 454 ? 39.089 30.605 19.976 1.00 26.20 454 GLN A N 1
ATOM 3353 C CA . GLN A 1 454 ? 39.148 31.549 18.861 1.00 26.20 454 GLN A CA 1
ATOM 3354 C C . GLN A 1 454 ? 40.577 31.659 18.308 1.00 26.20 454 GLN A C 1
ATOM 3356 O O . GLN A 1 454 ? 41.527 31.594 19.085 1.00 26.20 454 GLN A O 1
ATOM 3361 N N . ALA A 1 455 ? 40.692 31.945 17.011 1.00 26.50 455 ALA A N 1
ATOM 3362 C CA . ALA A 1 455 ? 41.703 32.820 16.393 1.00 26.50 455 ALA A CA 1
ATOM 3363 C C . ALA A 1 455 ? 41.192 33.131 14.967 1.00 26.50 455 ALA A C 1
ATOM 3365 O O . ALA A 1 455 ? 41.070 32.225 14.152 1.00 26.50 455 ALA A O 1
ATOM 3366 N N . SER A 1 456 ? 40.480 34.244 14.777 1.00 24.83 456 SER A N 1
ATOM 3367 C CA . SER A 1 456 ? 40.972 35.572 14.359 1.00 24.83 456 SER A CA 1
ATOM 3368 C C . SER A 1 456 ? 41.217 35.692 12.845 1.00 24.83 456 SER A C 1
ATOM 3370 O O . SER A 1 456 ? 42.136 35.091 12.297 1.00 24.83 456 SER A O 1
ATOM 3372 N N . LEU A 1 457 ? 40.348 36.509 12.241 1.00 26.38 457 LEU A N 1
ATOM 3373 C CA . LEU A 1 457 ? 40.410 37.198 10.943 1.00 26.38 457 LEU A CA 1
ATOM 3374 C C . LEU A 1 457 ? 41.747 37.984 10.829 1.00 26.38 457 LEU A C 1
ATOM 3376 O O . LEU A 1 457 ? 42.340 38.291 11.860 1.00 26.38 457 LEU A O 1
ATOM 3380 N N . ASP A 1 458 ? 42.305 38.371 9.677 1.00 27.67 458 ASP A N 1
ATOM 3381 C CA . ASP A 1 458 ? 41.689 39.064 8.531 1.00 27.67 458 ASP A CA 1
ATOM 3382 C C . ASP A 1 458 ? 42.750 39.232 7.372 1.00 27.67 458 ASP A C 1
ATOM 3384 O O . ASP A 1 458 ? 43.768 38.537 7.424 1.00 27.67 458 ASP A O 1
ATOM 3388 N N . PRO A 1 459 ? 42.598 40.059 6.303 1.00 45.44 459 PRO A N 1
ATOM 3389 C CA . PRO A 1 459 ? 42.660 39.608 4.899 1.00 45.44 459 PRO A CA 1
ATOM 3390 C C . PRO A 1 459 ? 43.696 40.348 4.005 1.00 45.44 459 PRO A C 1
ATOM 3392 O O . PRO A 1 459 ? 44.308 41.320 4.431 1.00 45.44 459 PRO A O 1
ATOM 3395 N N . ALA A 1 460 ? 43.842 39.947 2.728 1.00 25.19 460 ALA A N 1
ATOM 3396 C CA . ALA A 1 460 ? 44.189 40.844 1.602 1.00 25.19 460 ALA A CA 1
ATOM 3397 C C . ALA A 1 460 ? 44.121 40.134 0.226 1.00 25.19 460 ALA A C 1
ATOM 3399 O O . ALA A 1 460 ? 44.736 39.092 0.016 1.00 25.19 460 ALA A O 1
ATOM 3400 N N . ALA A 1 461 ? 43.386 40.741 -0.712 1.00 26.67 461 ALA A N 1
ATOM 3401 C CA . ALA A 1 461 ? 43.406 40.520 -2.172 1.00 26.67 461 ALA A CA 1
ATOM 3402 C C . ALA A 1 461 ? 44.545 41.379 -2.824 1.00 26.67 461 ALA A C 1
ATOM 3404 O O . ALA A 1 461 ? 45.275 41.991 -2.041 1.00 26.67 461 ALA A O 1
ATOM 3405 N N . PRO A 1 462 ? 44.714 41.564 -4.169 1.00 40.75 462 PRO A N 1
ATOM 3406 C CA . PRO A 1 462 ? 43.908 41.115 -5.324 1.00 40.75 462 PRO A CA 1
ATOM 3407 C C . PRO A 1 462 ? 44.672 40.713 -6.633 1.00 40.75 462 PRO A C 1
ATOM 3409 O O . PRO A 1 462 ? 45.886 40.832 -6.749 1.00 40.75 462 PRO A O 1
ATOM 3412 N N . ASP A 1 463 ? 43.880 40.248 -7.614 1.00 27.78 463 ASP A N 1
ATOM 3413 C CA . ASP A 1 463 ? 43.942 40.339 -9.096 1.00 27.78 463 ASP A CA 1
ATOM 3414 C C . ASP A 1 463 ? 45.256 40.498 -9.895 1.00 27.78 463 ASP A C 1
ATOM 3416 O O . ASP A 1 463 ? 46.014 41.446 -9.697 1.00 27.78 463 ASP A O 1
ATOM 3420 N N . ARG A 1 464 ? 45.359 39.725 -11.004 1.00 27.59 464 ARG A N 1
ATOM 3421 C CA . ARG A 1 464 ? 45.555 40.260 -12.381 1.00 27.59 464 ARG A CA 1
ATOM 3422 C C . ARG A 1 464 ? 45.447 39.217 -13.521 1.00 27.59 464 ARG A C 1
ATOM 3424 O O . ARG A 1 464 ? 46.240 38.293 -13.624 1.00 27.59 464 ARG A O 1
ATOM 3431 N N . ALA A 1 465 ? 44.478 39.479 -14.404 1.00 25.77 465 ALA A N 1
ATOM 3432 C CA . ALA A 1 465 ? 44.525 39.559 -15.877 1.00 25.77 465 ALA A CA 1
ATOM 3433 C C . ALA A 1 465 ? 45.196 38.477 -16.771 1.00 25.77 465 ALA A C 1
ATOM 3435 O O . ALA A 1 465 ? 46.411 38.345 -16.845 1.00 25.77 465 ALA A O 1
ATOM 3436 N N . VAL A 1 466 ? 44.342 37.855 -17.600 1.00 28.06 466 VAL A N 1
ATOM 3437 C CA . VAL A 1 466 ? 44.364 37.777 -19.086 1.00 28.06 466 VAL A CA 1
ATOM 3438 C C . VAL A 1 466 ? 45.722 37.808 -19.809 1.00 28.06 466 VAL A C 1
ATOM 3440 O O . VAL A 1 466 ? 46.329 38.868 -19.922 1.00 28.06 466 VAL A O 1
ATOM 3443 N N . GLN A 1 467 ? 46.038 36.729 -20.543 1.00 26.97 467 GLN A N 1
ATOM 3444 C CA . GLN A 1 467 ? 46.692 36.816 -21.859 1.00 26.97 467 GLN A CA 1
ATOM 3445 C C . GLN A 1 467 ? 46.145 35.771 -22.848 1.00 26.97 467 GLN A C 1
ATOM 3447 O O . GLN A 1 467 ? 46.060 34.580 -22.558 1.00 26.97 467 GLN A O 1
ATOM 3452 N N . ARG A 1 468 ? 45.778 36.263 -24.038 1.00 28.98 468 ARG A N 1
ATOM 3453 C CA . ARG A 1 468 ? 45.569 35.499 -25.276 1.00 28.98 468 ARG A CA 1
ATOM 3454 C C . ARG A 1 468 ? 46.931 35.209 -25.917 1.00 28.98 468 ARG A C 1
ATOM 3456 O O . ARG A 1 468 ? 47.785 36.089 -25.931 1.00 28.98 468 ARG A O 1
ATOM 3463 N N . GLY A 1 469 ? 47.080 34.037 -26.528 1.00 26.52 469 GLY A N 1
ATOM 3464 C CA . GLY A 1 469 ? 48.232 33.654 -27.346 1.00 26.52 469 GLY A CA 1
ATOM 3465 C C . GLY A 1 469 ? 47.820 32.633 -28.406 1.00 26.52 469 GLY A C 1
ATOM 3466 O O . GLY A 1 469 ? 46.984 31.775 -28.150 1.00 26.52 469 GLY A O 1
ATOM 3467 N N . ASP A 1 470 ? 48.349 32.803 -29.608 1.00 27.05 470 ASP A N 1
ATOM 3468 C CA . ASP A 1 470 ? 47.761 32.441 -30.895 1.00 27.05 470 ASP A CA 1
ATOM 3469 C C . ASP A 1 470 ? 48.232 31.075 -31.455 1.00 27.05 470 ASP A C 1
ATOM 3471 O O . ASP A 1 470 ? 49.272 30.543 -31.082 1.00 27.05 470 ASP A O 1
ATOM 3475 N N . ARG A 1 471 ? 47.424 30.552 -32.386 1.00 28.34 471 ARG A N 1
ATOM 3476 C CA . ARG A 1 471 ? 47.636 29.537 -33.449 1.00 28.34 471 ARG A CA 1
ATOM 3477 C C . ARG A 1 471 ? 49.017 28.850 -33.620 1.00 28.34 471 ARG A C 1
ATOM 3479 O O . ARG A 1 471 ? 50.022 29.516 -33.834 1.00 28.34 471 ARG A O 1
ATOM 3486 N N . ARG A 1 472 ? 48.983 27.526 -33.884 1.00 27.58 472 ARG A N 1
ATOM 3487 C CA . ARG A 1 472 ? 49.343 26.812 -35.156 1.00 27.58 472 ARG A CA 1
ATOM 3488 C C . ARG A 1 472 ? 49.835 25.377 -34.882 1.00 27.58 472 ARG A C 1
ATOM 3490 O O . ARG A 1 472 ? 50.683 25.174 -34.029 1.00 27.58 472 ARG A O 1
ATOM 3497 N N . GLY A 1 473 ? 49.386 24.406 -35.690 1.00 26.28 473 GLY A N 1
ATOM 3498 C CA . GLY A 1 473 ? 50.056 23.099 -35.802 1.00 26.28 473 GLY A CA 1
ATOM 3499 C C . GLY A 1 473 ? 49.184 21.935 -36.282 1.00 26.28 473 GLY A C 1
ATOM 3500 O O . GLY A 1 473 ? 48.769 21.105 -35.486 1.00 26.28 473 GLY A O 1
ATOM 3501 N N . ARG A 1 474 ? 48.929 21.842 -37.595 1.00 31.69 474 ARG A N 1
ATOM 3502 C CA . ARG A 1 474 ? 48.501 20.596 -38.263 1.00 31.69 474 ARG A CA 1
ATOM 3503 C C . ARG A 1 474 ? 49.701 19.645 -38.379 1.00 31.69 474 ARG A C 1
ATOM 3505 O O . ARG A 1 474 ? 50.706 20.050 -38.953 1.00 31.69 474 ARG A O 1
ATOM 3512 N N . ALA A 1 475 ? 49.544 18.377 -37.998 1.00 28.72 475 ALA A N 1
ATOM 3513 C CA . ALA A 1 475 ? 50.290 17.238 -38.557 1.00 28.72 475 ALA A CA 1
ATOM 3514 C C . ALA A 1 475 ? 49.469 15.951 -38.334 1.00 28.72 475 ALA A C 1
ATOM 3516 O O . ALA A 1 475 ? 49.157 15.594 -37.208 1.00 28.72 475 ALA A O 1
ATOM 3517 N N . ARG A 1 476 ? 48.853 15.432 -39.403 1.00 28.52 476 ARG A N 1
ATOM 3518 C CA . ARG A 1 476 ? 49.244 14.215 -40.146 1.00 28.52 476 ARG A CA 1
ATOM 3519 C C . ARG A 1 476 ? 48.777 12.906 -39.499 1.00 28.52 476 ARG A C 1
ATOM 3521 O O . ARG A 1 476 ? 49.409 12.335 -38.625 1.00 28.52 476 ARG A O 1
ATOM 3528 N N . THR A 1 477 ? 47.677 12.416 -40.058 1.00 34.19 477 THR A N 1
ATOM 3529 C CA . THR A 1 477 ? 47.260 11.017 -40.097 1.00 34.19 477 THR A CA 1
ATOM 3530 C C . THR A 1 477 ? 48.308 10.160 -40.811 1.00 34.19 477 THR A C 1
ATOM 3532 O O . THR A 1 477 ? 48.587 10.392 -41.988 1.00 34.19 477 THR A O 1
ATOM 3535 N N . SER A 1 478 ? 48.820 9.128 -40.146 1.00 31.05 478 SER A N 1
ATOM 3536 C CA . SER A 1 478 ? 49.424 7.967 -40.804 1.00 31.05 478 SER A CA 1
ATOM 3537 C C . SER A 1 478 ? 48.906 6.700 -40.140 1.00 31.05 478 SER A C 1
ATOM 3539 O O . SER A 1 478 ? 49.244 6.401 -38.997 1.00 31.05 478 SER A O 1
ATOM 3541 N N . GLY A 1 479 ? 48.065 5.968 -40.868 1.00 32.34 479 GLY A N 1
ATOM 3542 C CA . GLY A 1 479 ? 47.801 4.571 -40.563 1.00 32.34 479 GLY A CA 1
ATOM 3543 C C . GLY A 1 479 ? 49.072 3.757 -40.788 1.00 32.34 479 GLY A C 1
ATOM 3544 O O . GLY A 1 479 ? 49.746 3.937 -41.800 1.00 32.34 479 GLY A O 1
ATOM 3545 N N . CYS A 1 480 ? 49.374 2.853 -39.861 1.00 26.97 480 CYS A N 1
ATOM 3546 C CA . CYS A 1 480 ? 50.301 1.759 -40.099 1.00 26.97 480 CYS A CA 1
ATOM 3547 C C . CYS A 1 480 ? 49.585 0.443 -39.789 1.00 26.97 480 CYS A C 1
ATOM 3549 O O . CYS A 1 480 ? 48.876 0.315 -38.789 1.00 26.97 480 CYS A O 1
ATOM 3551 N N . ARG A 1 481 ? 49.710 -0.491 -40.729 1.00 29.91 481 ARG A N 1
ATOM 3552 C CA . ARG A 1 481 ? 49.120 -1.825 -40.715 1.00 29.91 481 ARG A CA 1
ATOM 3553 C C . ARG A 1 481 ? 49.868 -2.728 -39.733 1.00 29.91 481 ARG A C 1
ATOM 3555 O O . ARG A 1 481 ? 51.082 -2.652 -39.635 1.00 29.91 481 ARG A O 1
ATOM 3562 N N . SER A 1 482 ? 49.092 -3.609 -39.102 1.00 38.59 482 SER A N 1
ATOM 3563 C CA . SER A 1 482 ? 49.437 -4.966 -38.657 1.00 38.59 482 SER A CA 1
ATOM 3564 C C . SER A 1 482 ? 50.871 -5.225 -38.186 1.00 38.59 482 SER A C 1
ATOM 3566 O O . SER A 1 482 ? 51.726 -5.601 -38.985 1.00 38.59 482 SER A O 1
ATOM 3568 N N . ASP A 1 483 ? 51.043 -5.226 -36.869 1.00 31.48 483 ASP A N 1
ATOM 3569 C CA . ASP A 1 483 ? 52.091 -5.999 -36.213 1.00 31.48 483 ASP A CA 1
ATOM 3570 C C . ASP A 1 483 ? 51.408 -7.150 -35.455 1.00 31.48 483 ASP A C 1
ATOM 3572 O O . ASP A 1 483 ? 50.950 -7.007 -34.321 1.00 31.48 483 ASP A O 1
ATOM 3576 N N . ARG A 1 484 ? 51.222 -8.298 -36.125 1.00 38.72 484 ARG A N 1
ATOM 3577 C CA . ARG A 1 484 ? 50.933 -9.568 -35.435 1.00 38.72 484 ARG A CA 1
ATOM 3578 C C . ARG A 1 484 ? 52.266 -10.109 -34.911 1.00 38.72 484 ARG A C 1
ATOM 3580 O O . ARG A 1 484 ? 52.739 -11.143 -35.369 1.00 38.72 484 ARG A O 1
ATOM 3587 N N . GLY A 1 485 ? 52.875 -9.374 -33.983 1.00 34.59 485 GLY A N 1
ATOM 3588 C CA . GLY A 1 485 ? 53.963 -9.874 -33.152 1.00 34.59 485 GLY A CA 1
ATOM 3589 C C . GLY A 1 485 ? 53.407 -10.925 -32.193 1.00 34.59 485 GLY A C 1
ATOM 3590 O O . GLY A 1 485 ? 52.305 -10.758 -31.667 1.00 34.59 485 GLY A O 1
ATOM 3591 N N . ALA A 1 486 ? 54.131 -12.031 -32.036 1.00 47.25 486 ALA A N 1
ATOM 3592 C CA . ALA A 1 486 ? 53.778 -13.183 -31.212 1.00 47.25 486 ALA A CA 1
ATOM 3593 C C . ALA A 1 486 ? 53.156 -12.766 -29.865 1.00 47.25 486 ALA A C 1
ATOM 3595 O O . ALA A 1 486 ? 53.842 -12.219 -29.004 1.00 47.25 486 ALA A O 1
ATOM 3596 N N . ARG A 1 487 ? 51.849 -13.005 -29.683 1.00 55.69 487 ARG A N 1
ATOM 3597 C CA . ARG A 1 487 ? 51.213 -12.834 -28.371 1.00 55.69 487 ARG A CA 1
ATOM 3598 C C . ARG A 1 487 ? 51.769 -13.912 -27.450 1.00 55.69 487 ARG A C 1
ATOM 3600 O O . ARG A 1 487 ? 51.610 -15.095 -27.748 1.00 55.69 487 ARG A O 1
ATOM 3607 N N . GLY A 1 488 ? 52.433 -13.490 -26.376 1.00 64.56 488 GLY A N 1
ATOM 3608 C CA . GLY A 1 488 ? 52.889 -14.386 -25.323 1.00 64.56 488 GLY A CA 1
ATOM 3609 C C . GLY A 1 488 ? 51.716 -15.160 -24.721 1.00 64.56 488 GLY A C 1
ATOM 3610 O O . GLY A 1 488 ? 50.554 -14.756 -24.816 1.00 64.56 488 GLY A O 1
ATOM 3611 N N . MET A 1 489 ? 52.010 -16.305 -24.113 1.00 84.31 489 MET A N 1
ATOM 3612 C CA . MET A 1 489 ? 50.996 -17.132 -23.458 1.00 84.31 489 MET A CA 1
ATOM 3613 C C . MET A 1 489 ? 50.345 -16.348 -22.308 1.00 84.31 489 MET A C 1
ATOM 3615 O O . MET A 1 489 ? 51.029 -15.918 -21.383 1.00 84.31 489 MET A O 1
ATOM 3619 N N . LYS A 1 490 ? 49.024 -16.153 -22.361 1.00 95.31 490 LYS A N 1
ATOM 3620 C CA . LYS A 1 490 ? 48.274 -15.358 -21.379 1.00 95.31 490 LYS A CA 1
ATOM 3621 C C . LYS A 1 490 ? 47.981 -16.169 -20.115 1.00 95.31 490 LYS A C 1
ATOM 3623 O O . LYS A 1 490 ? 47.299 -17.190 -20.189 1.00 95.31 490 LYS A O 1
ATOM 3628 N N . LEU A 1 491 ? 48.430 -15.686 -18.960 1.00 97.50 491 LEU A N 1
ATOM 3629 C CA . LEU A 1 491 ? 48.198 -16.271 -17.636 1.00 97.50 491 LEU A CA 1
ATOM 3630 C C . LEU A 1 491 ? 47.497 -15.268 -16.715 1.00 97.50 491 LEU A C 1
ATOM 3632 O O . LEU A 1 491 ? 47.679 -14.055 -16.847 1.00 97.50 491 LEU A O 1
ATOM 3636 N N . LEU A 1 492 ? 46.707 -15.761 -15.764 1.00 98.06 492 LEU A N 1
ATOM 3637 C CA . LEU A 1 492 ? 45.954 -14.923 -14.828 1.00 98.06 492 LEU A CA 1
ATOM 3638 C C . LEU A 1 492 ? 46.581 -14.931 -13.431 1.00 98.06 492 LEU A C 1
ATOM 3640 O O . LEU A 1 492 ? 46.961 -15.977 -12.911 1.00 98.06 492 LEU A O 1
ATOM 3644 N N . PHE A 1 493 ? 46.644 -13.753 -12.811 1.00 97.75 493 PHE A N 1
ATOM 3645 C CA . PHE A 1 493 ? 47.088 -13.550 -11.432 1.00 97.75 493 PHE A CA 1
ATOM 3646 C C . PHE A 1 493 ? 45.935 -12.959 -10.622 1.00 97.75 493 PHE A C 1
ATOM 3648 O O . PHE A 1 493 ? 45.629 -11.773 -10.736 1.00 97.75 493 PHE A O 1
ATOM 3655 N N . MET A 1 494 ? 45.262 -13.786 -9.826 1.00 97.94 494 MET A N 1
ATOM 3656 C CA . MET A 1 494 ? 43.981 -13.436 -9.217 1.00 97.94 494 MET A CA 1
ATOM 3657 C C . MET A 1 494 ? 44.042 -13.388 -7.697 1.00 97.94 494 MET A C 1
ATOM 3659 O O . MET A 1 494 ? 44.602 -14.268 -7.047 1.00 97.94 494 MET A O 1
ATOM 3663 N N . ASN A 1 495 ? 43.428 -12.359 -7.114 1.00 97.81 495 ASN A N 1
ATOM 3664 C CA . ASN A 1 495 ? 43.439 -12.143 -5.671 1.00 97.81 495 ASN A CA 1
ATOM 3665 C C . ASN A 1 495 ? 42.065 -11.729 -5.148 1.00 97.81 495 ASN A C 1
ATOM 3667 O O . ASN A 1 495 ? 41.477 -10.742 -5.589 1.00 97.81 495 ASN A O 1
ATOM 3671 N N . GLY A 1 496 ? 41.576 -12.486 -4.176 1.00 95.44 496 GLY A N 1
ATOM 3672 C CA . GLY A 1 496 ? 40.293 -12.285 -3.534 1.00 95.44 496 GLY A CA 1
ATOM 3673 C C . GLY A 1 496 ? 40.311 -11.241 -2.416 1.00 95.44 496 GLY A C 1
ATOM 3674 O O . GLY A 1 496 ? 41.206 -10.384 -2.346 1.00 95.44 496 GLY A O 1
ATOM 3675 N N . PRO A 1 497 ? 39.293 -11.280 -1.538 1.00 93.94 497 PRO A N 1
ATOM 3676 C CA . PRO A 1 497 ? 39.055 -10.217 -0.582 1.00 93.94 497 PRO A CA 1
ATOM 3677 C C . PRO A 1 497 ? 40.201 -9.957 0.393 1.00 93.94 497 PRO A C 1
ATOM 3679 O O . PRO A 1 497 ? 40.811 -10.879 0.931 1.00 93.94 497 PRO A O 1
ATOM 3682 N N . ASN A 1 498 ? 40.407 -8.673 0.684 1.00 90.00 498 ASN A N 1
ATOM 3683 C CA . ASN A 1 498 ? 41.387 -8.095 1.606 1.00 90.00 498 ASN A CA 1
ATOM 3684 C C . ASN A 1 498 ? 42.858 -8.175 1.173 1.00 90.00 498 ASN A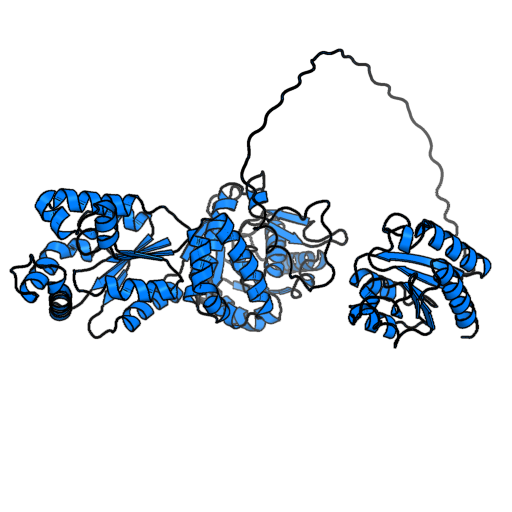 C 1
ATOM 3686 O O . ASN A 1 498 ? 43.698 -7.578 1.844 1.00 90.00 498 ASN A O 1
ATOM 3690 N N . LEU A 1 499 ? 43.197 -8.820 0.052 1.00 91.12 499 LEU A N 1
ATOM 3691 C CA . LEU A 1 499 ? 44.595 -8.880 -0.400 1.00 91.12 499 LEU A CA 1
ATOM 3692 C C . LEU A 1 499 ? 45.114 -7.557 -0.967 1.00 91.12 499 LEU A C 1
ATOM 3694 O O . LEU A 1 499 ? 46.320 -7.333 -0.986 1.00 91.12 499 LEU A O 1
ATOM 3698 N N . ASN A 1 500 ? 44.231 -6.622 -1.327 1.00 88.88 500 ASN A N 1
ATOM 3699 C CA . ASN A 1 500 ? 44.624 -5.237 -1.608 1.00 88.88 500 ASN A CA 1
ATOM 3700 C C . ASN A 1 500 ? 45.243 -4.513 -0.400 1.00 88.88 500 ASN A C 1
ATOM 3702 O O . ASN A 1 500 ? 45.861 -3.469 -0.585 1.00 88.88 500 ASN A O 1
ATOM 3706 N N . LEU A 1 501 ? 45.055 -5.038 0.816 1.00 87.44 501 LEU A N 1
ATOM 3707 C CA . LEU A 1 501 ? 45.628 -4.511 2.058 1.00 87.44 501 LEU A CA 1
ATOM 3708 C C . LEU A 1 501 ? 46.879 -5.290 2.508 1.00 87.44 501 LEU A C 1
ATOM 3710 O O . LEU A 1 501 ? 47.359 -5.097 3.626 1.00 87.44 501 LEU A O 1
ATOM 3714 N N . LEU A 1 502 ? 47.404 -6.192 1.670 1.00 86.94 502 LEU A N 1
ATOM 3715 C CA . LEU A 1 502 ? 48.633 -6.923 1.971 1.00 86.94 502 LEU A CA 1
ATOM 3716 C C . LEU A 1 502 ? 49.794 -5.933 2.173 1.00 86.94 502 LEU A C 1
ATOM 3718 O O . LEU A 1 502 ? 49.969 -5.012 1.373 1.00 86.94 502 LEU A O 1
ATOM 3722 N N . GLY A 1 503 ? 50.558 -6.117 3.252 1.00 76.62 503 GLY A N 1
ATOM 3723 C CA . GLY A 1 503 ? 51.655 -5.235 3.663 1.00 76.62 503 GLY A CA 1
ATOM 3724 C C . GLY A 1 503 ? 51.246 -4.068 4.575 1.00 76.62 503 GLY A C 1
ATOM 3725 O O . GLY A 1 503 ? 52.117 -3.478 5.209 1.00 76.62 503 GLY A O 1
ATOM 3726 N N . THR A 1 504 ? 49.947 -3.751 4.700 1.00 73.69 504 THR A N 1
ATOM 3727 C CA . THR A 1 504 ? 49.438 -2.695 5.607 1.00 73.69 504 THR A CA 1
ATOM 3728 C C . THR A 1 504 ? 48.551 -3.223 6.733 1.00 73.69 504 THR A C 1
ATOM 3730 O O . THR A 1 504 ? 48.484 -2.606 7.794 1.00 73.69 504 THR A O 1
ATOM 3733 N N . ARG A 1 505 ? 47.897 -4.373 6.539 1.00 61.22 505 ARG A N 1
ATOM 3734 C CA . ARG A 1 505 ? 47.064 -5.046 7.545 1.00 61.22 505 ARG A CA 1
ATOM 3735 C C . ARG A 1 505 ? 47.790 -6.252 8.145 1.00 61.22 505 ARG A C 1
ATOM 3737 O O . ARG A 1 505 ? 48.283 -7.090 7.398 1.00 61.22 505 ARG A O 1
ATOM 3744 N N . ASP A 1 506 ? 47.806 -6.346 9.477 1.00 59.38 506 ASP A N 1
ATOM 3745 C CA . ASP A 1 506 ? 48.425 -7.432 10.259 1.00 59.38 506 ASP A CA 1
ATOM 3746 C C . ASP A 1 506 ? 49.849 -7.811 9.775 1.00 59.38 506 ASP A C 1
ATOM 3748 O O . ASP A 1 506 ? 50.107 -8.969 9.426 1.00 59.38 506 ASP A O 1
ATOM 3752 N N . PRO A 1 507 ? 50.796 -6.849 9.718 1.00 65.25 507 PRO A N 1
ATOM 3753 C CA . PRO A 1 507 ? 52.126 -7.061 9.134 1.00 65.25 507 PRO A CA 1
ATOM 3754 C C . PRO A 1 507 ? 52.966 -8.108 9.879 1.00 65.25 507 PRO A C 1
ATOM 3756 O O . PRO A 1 507 ? 53.873 -8.689 9.286 1.00 65.25 507 PRO A O 1
ATOM 3759 N N . GLU A 1 508 ? 52.655 -8.386 11.147 1.00 65.94 508 GLU A N 1
ATOM 3760 C CA . GLU A 1 508 ? 53.271 -9.468 11.927 1.00 65.94 508 GLU A CA 1
ATOM 3761 C C . GLU A 1 508 ? 52.874 -10.864 11.416 1.00 65.94 508 GLU A C 1
ATOM 3763 O O . GLU A 1 508 ? 53.642 -11.811 11.547 1.00 65.94 508 GLU A O 1
ATOM 3768 N N . MET A 1 509 ? 51.701 -10.991 10.785 1.00 58.75 509 MET A N 1
ATOM 3769 C CA . MET A 1 509 ? 51.148 -12.262 10.310 1.00 58.75 509 MET A CA 1
ATOM 3770 C C . MET A 1 509 ? 51.395 -12.506 8.813 1.00 58.75 509 MET A C 1
ATOM 3772 O O . MET A 1 509 ? 51.548 -13.654 8.400 1.00 58.75 509 MET A O 1
ATOM 3776 N N . TYR A 1 510 ? 51.426 -11.450 7.992 1.00 62.44 510 TYR A N 1
ATOM 3777 C CA . TYR A 1 510 ? 51.540 -11.562 6.526 1.00 62.44 510 TYR A CA 1
ATOM 3778 C C . TYR A 1 510 ? 52.818 -10.942 5.940 1.00 62.44 510 TYR A C 1
ATOM 3780 O O . TYR A 1 510 ? 53.049 -11.033 4.733 1.00 62.44 510 TYR A O 1
ATOM 3788 N N . GLY A 1 511 ? 53.660 -10.339 6.782 1.00 72.69 511 GLY A N 1
ATOM 3789 C CA . GLY A 1 511 ? 54.850 -9.604 6.366 1.00 72.69 511 GLY A CA 1
ATOM 3790 C C . GLY A 1 511 ? 54.541 -8.191 5.859 1.00 72.69 511 GLY A C 1
ATOM 3791 O O . GLY A 1 511 ? 53.391 -7.771 5.739 1.00 72.69 511 GLY A O 1
ATOM 3792 N N . ARG A 1 512 ? 55.602 -7.432 5.559 1.00 82.12 512 ARG A N 1
ATOM 3793 C CA . ARG A 1 512 ? 55.516 -6.036 5.080 1.00 82.12 512 ARG A CA 1
ATOM 3794 C C . ARG A 1 512 ? 55.442 -5.903 3.557 1.00 82.12 512 ARG A C 1
ATOM 3796 O O . ARG A 1 512 ? 55.241 -4.804 3.056 1.00 82.12 512 ARG A O 1
ATOM 3803 N N . THR A 1 513 ? 55.614 -7.004 2.830 1.00 85.44 513 THR A N 1
ATOM 3804 C CA . THR A 1 513 ? 55.541 -7.011 1.367 1.00 85.44 513 THR A CA 1
ATOM 3805 C C . THR A 1 513 ? 54.124 -6.697 0.901 1.00 85.44 513 THR A C 1
ATOM 3807 O O . THR A 1 513 ? 53.175 -7.330 1.356 1.00 85.44 513 THR A O 1
ATOM 3810 N N . THR A 1 514 ? 53.976 -5.767 -0.041 1.00 91.06 514 THR A N 1
ATOM 3811 C CA . THR A 1 514 ? 52.662 -5.391 -0.586 1.00 91.06 514 THR A CA 1
ATOM 3812 C C . THR A 1 514 ? 52.237 -6.273 -1.758 1.00 91.06 514 THR A C 1
ATOM 3814 O O . THR A 1 514 ? 53.071 -6.841 -2.463 1.00 91.06 514 THR A O 1
ATOM 3817 N N . LEU A 1 515 ? 50.931 -6.349 -2.047 1.00 92.19 515 LEU A N 1
ATOM 3818 C CA . LEU A 1 515 ? 50.442 -7.105 -3.213 1.00 92.19 515 LEU A CA 1
ATOM 3819 C C . LEU A 1 515 ? 51.034 -6.588 -4.535 1.00 92.19 515 LEU A C 1
ATOM 3821 O O . LEU A 1 515 ? 51.323 -7.384 -5.422 1.00 92.19 515 LEU A O 1
ATOM 3825 N N . LYS A 1 516 ? 51.279 -5.275 -4.645 1.00 91.38 516 LYS A N 1
ATOM 3826 C CA . LYS A 1 516 ? 51.927 -4.674 -5.821 1.00 91.38 516 LYS A CA 1
ATOM 3827 C C . LYS A 1 516 ? 53.354 -5.190 -6.021 1.00 91.38 516 LYS A C 1
ATOM 3829 O O . LYS A 1 516 ? 53.764 -5.418 -7.154 1.00 91.38 516 LYS A O 1
ATOM 3834 N N . GLU A 1 517 ? 54.103 -5.399 -4.940 1.00 92.69 517 GLU A N 1
ATOM 3835 C CA . GLU A 1 517 ? 55.460 -5.959 -5.002 1.00 92.69 517 GLU A CA 1
ATOM 3836 C C . GLU A 1 517 ? 55.454 -7.446 -5.378 1.00 92.69 517 GLU A C 1
ATOM 3838 O O . GLU A 1 517 ? 56.344 -7.900 -6.098 1.00 92.69 517 GLU A O 1
ATOM 3843 N N . VAL A 1 518 ? 54.458 -8.208 -4.914 1.00 94.69 518 VAL A N 1
ATOM 3844 C CA . VAL A 1 518 ? 54.268 -9.612 -5.322 1.00 94.69 518 VAL A CA 1
ATOM 3845 C C . VAL A 1 518 ? 53.896 -9.696 -6.802 1.00 94.69 518 VAL A C 1
ATOM 3847 O O . VAL A 1 518 ? 54.487 -10.482 -7.543 1.00 94.69 518 VAL A O 1
ATOM 3850 N N . GLU A 1 519 ? 52.965 -8.853 -7.254 1.00 95.88 519 GLU A N 1
ATOM 3851 C CA . GLU A 1 519 ? 52.566 -8.762 -8.659 1.00 95.88 519 GLU A CA 1
ATOM 3852 C C . GLU A 1 519 ? 53.760 -8.400 -9.551 1.00 95.88 519 GLU A C 1
ATOM 3854 O O . GLU A 1 519 ? 53.969 -9.049 -10.572 1.00 95.88 519 GLU A O 1
ATOM 3859 N N . ALA A 1 520 ? 54.580 -7.419 -9.157 1.00 94.69 520 ALA A N 1
ATOM 3860 C CA . ALA A 1 520 ? 55.769 -7.022 -9.909 1.00 94.69 520 ALA A CA 1
ATOM 3861 C C . ALA A 1 520 ? 56.764 -8.184 -10.080 1.00 94.69 520 ALA A C 1
ATOM 3863 O O . ALA A 1 520 ? 57.248 -8.422 -11.187 1.00 94.69 520 ALA A O 1
ATOM 3864 N N . ARG A 1 521 ? 57.015 -8.956 -9.014 1.00 96.50 521 ARG A N 1
ATOM 3865 C CA . ARG A 1 521 ? 57.879 -10.147 -9.071 1.00 96.50 521 ARG A CA 1
ATOM 3866 C C . ARG A 1 521 ? 57.307 -11.238 -9.972 1.00 96.50 521 ARG A C 1
ATOM 3868 O O . ARG A 1 521 ? 58.024 -11.793 -10.799 1.00 96.50 521 ARG A O 1
ATOM 3875 N N . CYS A 1 522 ? 56.007 -11.500 -9.874 1.00 96.19 522 CYS A N 1
ATOM 3876 C CA . CYS A 1 522 ? 55.331 -12.480 -10.723 1.00 96.19 522 CYS A CA 1
ATOM 3877 C C . CYS A 1 522 ? 55.309 -12.056 -12.201 1.00 96.19 522 CYS A C 1
ATOM 3879 O O . CYS A 1 522 ? 55.523 -12.887 -13.082 1.00 96.19 522 CYS A O 1
ATOM 3881 N N . ARG A 1 523 ? 55.110 -10.764 -12.491 1.00 96.38 523 ARG A N 1
ATOM 3882 C CA . ARG A 1 523 ? 55.196 -10.219 -13.855 1.00 96.38 523 ARG A CA 1
ATOM 3883 C C . ARG A 1 523 ? 56.584 -10.413 -14.451 1.00 96.38 523 ARG A C 1
ATOM 3885 O O . ARG A 1 523 ? 56.679 -10.772 -15.619 1.00 96.38 523 ARG A O 1
ATOM 3892 N N . GLU A 1 524 ? 57.640 -10.224 -13.664 1.00 95.56 524 GLU A N 1
ATOM 3893 C CA . GLU A 1 524 ? 59.011 -10.452 -14.124 1.00 95.56 524 GLU A CA 1
ATOM 3894 C C . GLU A 1 524 ? 59.272 -11.935 -14.439 1.00 95.56 524 GLU A C 1
ATOM 3896 O O . GLU A 1 524 ? 59.825 -12.245 -15.492 1.00 95.56 524 GLU A O 1
ATOM 3901 N N . ILE A 1 525 ? 58.789 -12.859 -13.600 1.00 95.50 525 ILE A N 1
ATOM 3902 C CA . ILE A 1 525 ? 58.866 -14.309 -13.861 1.00 95.50 525 ILE A CA 1
ATOM 3903 C C . ILE A 1 525 ? 58.117 -14.680 -15.150 1.00 95.50 525 ILE A C 1
ATOM 3905 O O . ILE A 1 525 ? 58.658 -15.395 -15.993 1.00 95.50 525 ILE A O 1
ATOM 3909 N N . ALA A 1 526 ? 56.892 -14.176 -15.328 1.00 94.00 526 ALA A N 1
ATOM 3910 C CA . ALA A 1 526 ? 56.105 -14.424 -16.535 1.00 94.00 526 ALA A CA 1
ATOM 3911 C C . ALA A 1 526 ? 56.804 -13.874 -17.788 1.00 94.00 526 ALA A C 1
ATOM 3913 O O . ALA A 1 526 ? 56.918 -14.581 -18.789 1.00 94.00 526 ALA A O 1
ATOM 3914 N N . ARG A 1 527 ? 57.363 -12.659 -17.707 1.00 93.12 527 ARG A N 1
ATOM 3915 C CA . ARG A 1 527 ? 58.108 -12.017 -18.798 1.00 93.12 527 ARG A CA 1
ATOM 3916 C C . ARG A 1 527 ? 59.336 -12.830 -19.209 1.00 93.12 527 ARG A C 1
ATOM 3918 O O . ARG A 1 527 ? 59.549 -13.036 -20.400 1.00 93.12 527 ARG A O 1
ATOM 3925 N N . GLN A 1 528 ? 60.115 -13.327 -18.246 1.00 93.00 528 GLN A N 1
ATOM 3926 C CA . GLN A 1 528 ? 61.272 -14.198 -18.506 1.00 93.00 528 GLN A CA 1
ATOM 3927 C C . GLN A 1 528 ? 60.872 -15.516 -19.183 1.00 93.00 528 GLN A C 1
ATOM 3929 O O . GLN A 1 528 ? 61.644 -16.073 -19.960 1.00 93.00 528 GLN A O 1
ATOM 3934 N N . ALA A 1 529 ? 59.656 -15.997 -18.923 1.00 91.00 529 ALA A N 1
ATOM 3935 C CA . ALA A 1 529 ? 59.101 -17.195 -19.539 1.00 91.00 529 ALA A CA 1
ATOM 3936 C C . ALA A 1 529 ? 58.347 -16.944 -20.860 1.00 91.00 529 ALA A C 1
ATOM 3938 O O . ALA A 1 529 ? 57.801 -17.899 -21.416 1.00 91.00 529 ALA A O 1
ATOM 3939 N N . GLY A 1 530 ? 58.292 -15.702 -21.359 1.00 92.44 530 GLY A N 1
ATOM 3940 C CA . GLY A 1 530 ? 57.559 -15.344 -22.582 1.00 92.44 530 GLY A CA 1
ATOM 3941 C C . GLY A 1 530 ? 56.030 -15.355 -22.434 1.00 92.44 530 GLY A C 1
ATOM 3942 O O . GLY A 1 530 ? 55.318 -15.585 -23.411 1.00 92.44 530 GLY A O 1
ATOM 3943 N N . CYS A 1 531 ? 55.522 -15.151 -21.217 1.00 92.62 531 CYS A N 1
ATOM 3944 C CA . CYS A 1 531 ? 54.098 -15.168 -20.881 1.00 92.62 531 CYS A CA 1
ATOM 3945 C C . CYS A 1 531 ? 53.585 -13.768 -20.504 1.00 92.62 531 CYS A C 1
ATOM 3947 O O . CYS A 1 531 ? 54.273 -13.002 -19.826 1.00 92.62 531 CYS A O 1
ATOM 3949 N N . ASP A 1 532 ? 52.337 -13.471 -20.867 1.00 94.12 532 ASP A N 1
ATOM 3950 C CA . ASP A 1 532 ? 51.631 -12.249 -20.483 1.00 94.12 532 ASP A CA 1
ATOM 3951 C C . ASP A 1 532 ? 50.817 -12.498 -19.209 1.00 94.12 532 ASP A C 1
ATOM 3953 O O . ASP A 1 532 ? 49.863 -13.275 -19.214 1.00 94.12 532 ASP A O 1
ATOM 3957 N N . LEU A 1 533 ? 51.162 -11.823 -18.108 1.00 96.25 533 LEU A N 1
ATOM 3958 C CA . LEU A 1 533 ? 50.441 -11.955 -16.838 1.00 96.25 533 LEU A CA 1
ATOM 3959 C C . LEU A 1 533 ? 49.376 -10.860 -16.683 1.00 96.25 533 LEU A C 1
ATOM 3961 O O . LEU A 1 533 ? 49.696 -9.669 -16.589 1.00 96.25 533 LEU A O 1
ATOM 3965 N N . VAL A 1 534 ? 48.106 -11.253 -16.602 1.00 97.12 534 VAL A N 1
ATOM 3966 C CA . VAL A 1 534 ? 46.980 -10.342 -16.359 1.00 97.12 534 VAL A CA 1
ATOM 3967 C C . VAL A 1 534 ? 46.567 -10.431 -14.895 1.00 97.12 534 VAL A C 1
ATOM 3969 O O . VAL A 1 534 ? 46.019 -11.437 -14.446 1.00 97.12 534 VAL A O 1
ATOM 3972 N N . ALA A 1 535 ? 46.855 -9.371 -14.142 1.00 96.75 535 ALA A N 1
ATOM 3973 C CA . ALA A 1 535 ? 46.562 -9.300 -12.719 1.00 96.75 535 ALA A CA 1
ATOM 3974 C C . ALA A 1 535 ? 45.179 -8.705 -12.445 1.00 96.75 535 ALA A C 1
ATOM 3976 O O . ALA A 1 535 ? 44.786 -7.707 -13.051 1.00 96.75 535 ALA A O 1
ATOM 3977 N N . PHE A 1 536 ? 44.472 -9.296 -11.487 1.00 97.62 536 PHE A N 1
ATOM 3978 C CA . PHE A 1 536 ? 43.177 -8.825 -11.028 1.00 97.62 536 PHE A CA 1
ATOM 3979 C C . PHE A 1 536 ? 43.008 -9.074 -9.532 1.00 97.62 536 PHE A C 1
ATOM 3981 O O . PHE A 1 536 ? 43.203 -10.184 -9.036 1.00 97.62 536 PHE A O 1
ATOM 3988 N N . GLN A 1 537 ? 42.623 -8.029 -8.806 1.00 97.38 537 GLN A N 1
ATOM 3989 C CA . GLN A 1 537 ? 42.261 -8.122 -7.399 1.00 97.38 537 GLN A CA 1
ATOM 3990 C C . GLN A 1 537 ? 40.837 -7.616 -7.223 1.00 97.38 537 GLN A C 1
ATOM 3992 O O . GLN A 1 537 ? 40.477 -6.566 -7.755 1.00 97.38 537 GLN A O 1
ATOM 3997 N N . SER A 1 538 ? 40.033 -8.350 -6.457 1.00 94.94 538 SER A N 1
ATOM 3998 C CA . SER A 1 538 ? 38.704 -7.891 -6.082 1.00 94.94 538 SER A CA 1
ATOM 3999 C C . SER A 1 538 ? 38.293 -8.358 -4.694 1.00 94.94 538 SER A C 1
ATOM 4001 O O . SER A 1 538 ? 38.533 -9.491 -4.282 1.00 94.94 538 SER A O 1
ATOM 4003 N N . ASN A 1 539 ? 37.575 -7.476 -3.999 1.00 94.12 539 ASN A N 1
ATOM 4004 C CA . ASN A 1 539 ? 36.866 -7.797 -2.762 1.00 94.12 539 ASN A CA 1
ATOM 4005 C C . ASN A 1 539 ? 35.463 -8.378 -3.010 1.00 94.12 539 ASN A C 1
ATOM 4007 O O . ASN A 1 539 ? 34.731 -8.653 -2.061 1.00 94.12 539 ASN A O 1
ATOM 4011 N N . HIS A 1 540 ? 35.085 -8.563 -4.276 1.00 90.31 540 HIS A N 1
ATOM 4012 C CA . HIS A 1 540 ? 33.785 -9.059 -4.707 1.00 90.31 540 HIS A CA 1
ATOM 4013 C C . HIS A 1 540 ? 33.941 -10.387 -5.458 1.00 90.31 540 HIS A C 1
ATOM 4015 O O . HIS A 1 540 ? 34.537 -10.420 -6.531 1.00 90.31 540 HIS A O 1
ATOM 4021 N N . GLU A 1 541 ? 33.353 -11.456 -4.914 1.00 95.38 541 GLU A N 1
ATOM 4022 C CA . GLU A 1 541 ? 33.322 -12.811 -5.494 1.00 95.38 541 GLU A CA 1
ATOM 4023 C C . GLU A 1 541 ? 32.872 -12.812 -6.962 1.00 95.38 541 GLU A C 1
ATOM 4025 O O . GLU A 1 541 ? 33.594 -13.306 -7.824 1.00 95.38 541 GLU A O 1
ATOM 4030 N N . GLY A 1 542 ? 31.734 -12.172 -7.262 1.00 90.62 542 GLY A N 1
ATOM 4031 C CA . GLY A 1 542 ? 31.204 -12.088 -8.626 1.00 90.62 542 GLY A CA 1
ATOM 4032 C C . GLY A 1 542 ? 32.182 -11.463 -9.622 1.00 90.62 542 GLY A C 1
ATOM 4033 O O . GLY A 1 542 ? 32.251 -11.901 -10.758 1.00 90.62 542 GLY A O 1
ATOM 4034 N N . ALA A 1 543 ? 33.020 -10.519 -9.188 1.00 94.44 543 ALA A N 1
ATOM 4035 C CA . ALA A 1 543 ? 34.002 -9.908 -10.075 1.00 94.44 543 ALA A CA 1
ATOM 4036 C C . ALA A 1 543 ? 35.183 -10.847 -10.387 1.00 94.44 543 ALA A C 1
ATOM 4038 O O . ALA A 1 543 ? 35.745 -10.758 -11.471 1.00 94.44 543 ALA A O 1
ATOM 4039 N N . LEU A 1 544 ? 35.564 -11.749 -9.468 1.00 95.56 544 LEU A N 1
ATOM 4040 C CA . LEU A 1 544 ? 36.557 -12.798 -9.753 1.00 95.56 544 LEU A CA 1
ATOM 4041 C C . LEU A 1 544 ? 35.996 -13.807 -10.763 1.00 95.56 544 LEU A C 1
ATOM 4043 O O . LEU A 1 544 ? 36.700 -14.209 -11.683 1.00 95.56 544 LEU A O 1
ATOM 4047 N N . ILE A 1 545 ? 34.718 -14.164 -10.622 1.00 97.25 545 ILE A N 1
ATOM 4048 C CA . ILE A 1 545 ? 34.009 -15.048 -11.556 1.00 97.25 545 ILE A CA 1
ATOM 4049 C C . ILE A 1 545 ? 33.912 -14.395 -12.938 1.00 97.25 545 ILE A C 1
ATOM 4051 O O . ILE A 1 545 ? 34.312 -14.999 -13.931 1.00 97.25 545 ILE A O 1
ATOM 4055 N N . ASP A 1 546 ? 33.451 -13.144 -13.001 1.00 96.44 546 ASP A N 1
ATOM 4056 C CA . ASP A 1 546 ? 33.369 -12.379 -14.245 1.00 96.44 546 ASP A CA 1
ATOM 4057 C C . ASP A 1 546 ? 34.748 -12.267 -14.904 1.00 96.44 546 ASP A C 1
ATOM 4059 O O . ASP A 1 546 ? 34.865 -12.406 -16.118 1.00 96.44 546 ASP A O 1
ATOM 4063 N N . PHE A 1 547 ? 35.807 -12.066 -14.114 1.00 97.31 547 PHE A N 1
ATOM 4064 C CA . PHE A 1 547 ? 37.171 -12.006 -14.626 1.00 97.31 547 PHE A CA 1
ATOM 4065 C C . PHE A 1 547 ? 37.617 -13.341 -15.243 1.00 97.31 547 PHE A C 1
ATOM 4067 O O . PHE A 1 547 ? 38.105 -13.329 -16.373 1.00 97.31 547 PHE A O 1
ATOM 4074 N N . LEU A 1 548 ? 37.385 -14.483 -14.578 1.00 95.94 548 LEU A N 1
ATOM 4075 C CA . LEU A 1 548 ? 37.639 -15.818 -15.151 1.00 95.94 548 LEU A CA 1
ATOM 4076 C C . LEU A 1 548 ? 36.860 -16.025 -16.462 1.00 95.94 548 LEU A C 1
ATOM 4078 O O . LEU A 1 548 ? 37.427 -16.457 -17.465 1.00 95.94 548 LEU A O 1
ATOM 4082 N N . GLN A 1 549 ? 35.577 -15.656 -16.489 1.00 95.31 549 GLN A N 1
ATOM 4083 C CA . GLN A 1 549 ? 34.707 -15.819 -17.661 1.00 95.31 549 GLN A CA 1
ATOM 4084 C C . GLN A 1 549 ? 35.070 -14.885 -18.825 1.00 95.31 549 GLN A C 1
ATOM 4086 O O . GLN A 1 549 ? 34.928 -15.257 -19.990 1.00 95.31 549 GLN A O 1
ATOM 4091 N N . GLN A 1 550 ? 35.556 -13.678 -18.539 1.00 96.06 550 GLN A N 1
ATOM 4092 C CA . GLN A 1 550 ? 36.052 -12.747 -19.556 1.00 96.06 550 GLN A CA 1
ATOM 4093 C C . GLN A 1 550 ? 37.392 -13.194 -20.145 1.00 96.06 550 GLN A C 1
ATOM 4095 O O . GLN A 1 550 ? 37.716 -12.820 -21.270 1.00 96.06 550 GLN A O 1
ATOM 4100 N N . HIS A 1 551 ? 38.158 -13.992 -19.399 1.00 96.12 551 HIS A N 1
ATOM 4101 C CA . HIS A 1 551 ? 39.500 -14.432 -19.764 1.00 96.12 551 HIS A CA 1
ATOM 4102 C C . HIS A 1 551 ? 39.553 -15.935 -20.072 1.00 96.12 551 HIS A C 1
ATOM 4104 O O . HIS A 1 551 ? 40.565 -16.582 -19.815 1.00 96.12 551 HIS A O 1
ATOM 4110 N N . ARG A 1 552 ? 38.487 -16.498 -20.667 1.00 94.12 552 ARG A N 1
ATOM 4111 C CA . ARG A 1 552 ? 38.457 -17.908 -21.119 1.00 94.12 552 ARG A CA 1
ATOM 4112 C C . ARG A 1 552 ? 39.501 -18.245 -22.190 1.00 94.12 552 ARG A C 1
ATOM 4114 O O . ARG A 1 552 ? 39.719 -19.416 -22.464 1.00 94.12 552 ARG A O 1
ATOM 4121 N N . ASP A 1 553 ? 40.127 -17.230 -22.781 1.00 93.25 553 ASP A N 1
ATOM 4122 C CA . ASP A 1 553 ? 41.260 -17.326 -23.705 1.00 93.25 553 ASP A CA 1
ATOM 4123 C C . ASP A 1 553 ? 42.624 -17.500 -23.003 1.00 93.25 553 ASP A C 1
ATOM 4125 O O . ASP A 1 553 ? 43.636 -17.662 -23.682 1.00 93.25 553 ASP A O 1
ATOM 4129 N N . ALA A 1 554 ? 42.684 -17.425 -21.669 1.00 95.06 554 ALA A N 1
ATOM 4130 C CA . ALA A 1 554 ? 43.911 -17.657 -20.913 1.00 95.06 554 ALA A CA 1
ATOM 4131 C C . ALA A 1 554 ? 44.321 -19.137 -20.925 1.00 95.06 554 ALA A C 1
ATOM 4133 O O . ALA A 1 554 ? 43.504 -20.030 -21.148 1.00 95.06 554 ALA A O 1
ATOM 4134 N N . ARG A 1 555 ? 45.603 -19.402 -20.656 1.00 95.19 555 ARG A N 1
ATOM 4135 C CA . ARG A 1 555 ? 46.148 -20.764 -20.604 1.00 95.19 555 ARG A CA 1
ATOM 4136 C C . ARG A 1 555 ? 46.281 -21.324 -19.188 1.00 95.19 555 ARG A C 1
ATOM 4138 O O . ARG A 1 555 ? 46.444 -22.528 -19.034 1.00 95.19 555 ARG A O 1
ATOM 4145 N N . GLY A 1 556 ? 46.144 -20.482 -18.169 1.00 96.38 556 GLY A N 1
ATOM 4146 C CA . GLY A 1 556 ? 46.151 -20.891 -16.770 1.00 96.38 556 GLY A CA 1
ATOM 4147 C C . GLY A 1 556 ? 45.940 -19.716 -15.822 1.00 96.38 556 GLY A C 1
ATOM 4148 O O . GLY A 1 556 ? 46.121 -18.557 -16.210 1.00 96.38 556 GLY A O 1
ATOM 4149 N N . ALA A 1 557 ? 45.594 -20.008 -14.570 1.00 97.81 557 ALA A N 1
ATOM 4150 C CA . ALA A 1 557 ? 45.441 -19.002 -13.523 1.00 97.81 557 ALA A CA 1
ATOM 4151 C C . ALA A 1 557 ? 46.105 -19.426 -12.212 1.00 97.81 557 ALA A C 1
ATOM 4153 O O . ALA A 1 557 ? 46.022 -20.583 -11.813 1.00 97.81 557 ALA A O 1
ATOM 4154 N N . ILE A 1 558 ? 46.695 -18.470 -11.498 1.00 98.06 558 ILE A N 1
ATOM 4155 C CA . ILE A 1 558 ? 46.933 -18.608 -10.061 1.00 98.06 558 ILE A CA 1
ATOM 4156 C C . ILE A 1 558 ? 45.921 -17.743 -9.314 1.00 98.06 558 ILE A C 1
ATOM 4158 O O . ILE A 1 558 ? 45.672 -16.597 -9.701 1.00 98.06 558 ILE A O 1
ATOM 4162 N N . ILE A 1 559 ? 45.334 -18.280 -8.247 1.00 98.00 559 ILE A N 1
ATOM 4163 C CA . ILE A 1 559 ? 44.334 -17.588 -7.440 1.00 98.00 559 ILE A CA 1
ATOM 4164 C C . ILE A 1 559 ? 44.645 -17.715 -5.954 1.00 98.00 559 ILE A C 1
ATOM 4166 O O . ILE A 1 559 ? 44.776 -18.809 -5.418 1.00 98.00 559 ILE A O 1
ATOM 4170 N N . ASN A 1 560 ? 44.690 -16.581 -5.261 1.00 97.56 560 ASN A N 1
ATOM 4171 C CA . ASN A 1 560 ? 44.517 -16.561 -3.815 1.00 97.56 560 ASN A CA 1
ATOM 4172 C C . ASN A 1 560 ? 43.102 -16.062 -3.501 1.00 97.56 560 ASN A C 1
ATOM 4174 O O . ASN A 1 560 ? 42.851 -14.858 -3.597 1.00 97.56 560 ASN A O 1
ATOM 4178 N N . PRO A 1 561 ? 42.155 -16.947 -3.148 1.00 95.25 561 PRO A N 1
ATOM 4179 C CA . PRO A 1 561 ? 40.755 -16.573 -2.942 1.00 95.25 561 PRO A CA 1
ATOM 4180 C C . PRO A 1 561 ? 40.521 -15.817 -1.620 1.00 95.25 561 PRO A C 1
ATOM 4182 O O . PRO A 1 561 ? 39.420 -15.308 -1.386 1.00 95.25 561 PRO A O 1
ATOM 4185 N N . GLY A 1 562 ? 41.523 -15.730 -0.737 1.00 92.44 562 GLY A N 1
ATOM 4186 C CA . GLY A 1 562 ? 41.365 -15.191 0.611 1.00 92.44 562 GLY A CA 1
ATOM 4187 C C . GLY A 1 562 ? 40.257 -15.922 1.374 1.00 92.44 562 GLY A C 1
ATOM 4188 O O . GLY A 1 562 ? 40.131 -17.142 1.302 1.00 92.44 562 GLY A O 1
ATOM 4189 N N . GLY A 1 563 ? 39.392 -15.175 2.068 1.00 90.00 563 GLY A N 1
ATOM 4190 C CA . GLY A 1 563 ? 38.269 -15.760 2.816 1.00 90.00 563 GLY A CA 1
ATOM 4191 C C . GLY A 1 563 ? 37.245 -16.523 1.960 1.00 90.00 563 GLY A C 1
ATOM 4192 O O . GLY A 1 563 ? 36.465 -17.304 2.510 1.00 90.00 563 GLY A O 1
ATOM 4193 N N . LEU A 1 564 ? 37.245 -16.334 0.633 1.00 94.94 564 LEU A N 1
ATOM 4194 C CA . LEU A 1 564 ? 36.323 -17.037 -0.264 1.00 94.94 564 LEU A CA 1
ATOM 4195 C C . LEU A 1 564 ? 36.660 -18.523 -0.404 1.00 94.94 564 LEU A C 1
ATOM 4197 O O . LEU A 1 564 ? 35.734 -19.297 -0.625 1.00 94.94 564 LEU A O 1
ATOM 4201 N N . ALA A 1 565 ? 37.914 -18.936 -0.161 1.00 92.88 565 ALA A N 1
ATOM 4202 C CA . ALA A 1 565 ? 38.285 -20.356 -0.095 1.00 92.88 565 ALA A CA 1
ATOM 4203 C C . ALA A 1 565 ? 37.330 -21.150 0.801 1.00 92.88 565 ALA A C 1
ATOM 4205 O O . ALA A 1 565 ? 36.948 -22.263 0.477 1.00 92.88 565 ALA A O 1
ATOM 4206 N N . HIS A 1 566 ? 36.902 -20.560 1.914 1.00 91.81 566 HIS A N 1
ATOM 4207 C CA . HIS A 1 566 ? 36.165 -21.261 2.966 1.00 91.81 566 HIS A CA 1
ATOM 4208 C C . HIS A 1 566 ? 34.654 -21.031 2.925 1.00 91.81 566 HIS A C 1
ATOM 4210 O O . HIS A 1 566 ? 33.927 -21.537 3.774 1.00 91.81 566 HIS A O 1
ATOM 4216 N N . THR A 1 567 ? 34.169 -20.204 2.000 1.00 90.75 567 THR A N 1
ATOM 4217 C CA . THR A 1 567 ? 32.779 -19.713 2.028 1.00 90.75 567 THR A CA 1
ATOM 4218 C C . THR A 1 567 ? 32.082 -19.766 0.676 1.00 90.75 567 THR A C 1
ATOM 4220 O O . THR A 1 567 ? 30.854 -19.737 0.633 1.00 90.75 567 THR A O 1
ATOM 4223 N N . SER A 1 568 ? 32.835 -19.864 -0.420 1.00 93.88 568 SER A N 1
ATOM 4224 C CA . SER A 1 568 ? 32.310 -19.711 -1.770 1.00 93.88 568 SER A CA 1
ATOM 4225 C C . SER A 1 568 ? 32.271 -21.033 -2.537 1.00 93.88 568 SER A C 1
ATOM 4227 O O . SER A 1 568 ? 33.277 -21.502 -3.068 1.00 93.88 568 SER A O 1
ATOM 4229 N N . ILE A 1 569 ? 31.068 -21.597 -2.653 1.00 94.81 569 ILE A N 1
ATOM 4230 C CA . ILE A 1 569 ? 30.782 -22.677 -3.613 1.00 94.81 569 ILE A CA 1
ATOM 4231 C C . ILE A 1 569 ? 30.700 -22.108 -5.040 1.00 94.81 569 ILE A C 1
ATOM 4233 O O . ILE A 1 569 ? 31.095 -22.760 -5.996 1.00 94.81 569 ILE A O 1
ATOM 4237 N N . VAL A 1 570 ? 30.260 -20.857 -5.201 1.00 93.94 570 VAL A N 1
ATOM 4238 C CA . VAL A 1 570 ? 30.066 -20.260 -6.532 1.00 93.94 570 VAL A CA 1
ATOM 4239 C C . VAL A 1 570 ? 31.404 -19.979 -7.232 1.00 93.94 570 VAL A C 1
ATOM 4241 O O . VAL A 1 570 ? 31.527 -20.201 -8.434 1.00 93.94 570 VAL A O 1
ATOM 4244 N N . LEU A 1 571 ? 32.433 -19.537 -6.499 1.00 96.19 571 LEU A N 1
ATOM 4245 C CA . LEU A 1 571 ? 33.790 -19.394 -7.035 1.00 96.19 571 LEU A CA 1
ATOM 4246 C C . LEU A 1 571 ? 34.414 -20.760 -7.327 1.00 96.19 571 LEU A C 1
ATOM 4248 O O . LEU A 1 571 ? 35.095 -20.885 -8.339 1.00 96.19 571 LEU A O 1
ATOM 4252 N N . ARG A 1 572 ? 34.164 -21.775 -6.486 1.00 97.06 572 ARG A N 1
ATOM 4253 C CA . ARG A 1 572 ? 34.567 -23.164 -6.761 1.00 97.06 572 ARG A CA 1
ATOM 4254 C C . ARG A 1 572 ? 34.017 -23.625 -8.111 1.00 97.06 572 ARG A C 1
ATOM 4256 O O . ARG A 1 572 ? 34.792 -24.103 -8.928 1.00 97.06 572 ARG A O 1
ATOM 4263 N N . ASP A 1 573 ? 32.722 -23.452 -8.362 1.00 96.25 573 ASP A N 1
ATOM 4264 C CA . ASP A 1 573 ? 32.104 -23.904 -9.614 1.00 96.25 573 ASP A CA 1
ATOM 4265 C C . ASP A 1 573 ? 32.647 -23.125 -10.824 1.00 96.25 573 ASP A C 1
ATOM 4267 O O . ASP A 1 573 ? 32.964 -23.717 -11.849 1.00 96.25 573 ASP A O 1
ATOM 4271 N N . ALA A 1 574 ? 32.878 -21.814 -10.689 1.00 95.31 574 ALA A N 1
ATOM 4272 C CA . ALA A 1 574 ? 33.511 -21.022 -11.748 1.00 95.31 574 ALA A CA 1
ATOM 4273 C C . ALA A 1 574 ? 34.964 -21.443 -12.042 1.00 95.31 574 ALA A C 1
ATOM 4275 O O . ALA A 1 574 ? 35.406 -21.396 -13.192 1.00 95.31 574 ALA A O 1
ATOM 4276 N N . VAL A 1 575 ? 35.714 -21.841 -11.011 1.00 96.75 575 VAL A N 1
ATOM 4277 C CA . VAL A 1 575 ? 37.056 -22.413 -11.165 1.00 96.75 575 VAL A CA 1
ATOM 4278 C C . VAL A 1 575 ? 36.973 -23.781 -11.848 1.00 96.75 575 VAL A C 1
ATOM 4280 O O . VAL A 1 575 ? 37.716 -24.008 -12.795 1.00 96.75 575 VAL A O 1
ATOM 4283 N N . ALA A 1 576 ? 36.025 -24.638 -11.461 1.00 95.75 576 ALA A N 1
ATOM 4284 C CA . ALA A 1 576 ? 35.820 -25.948 -12.084 1.00 95.75 576 ALA A CA 1
ATOM 4285 C C . ALA A 1 576 ? 35.407 -25.852 -13.568 1.00 95.75 576 ALA A C 1
ATOM 4287 O O . ALA A 1 576 ? 35.829 -26.665 -14.385 1.00 95.75 576 ALA A O 1
ATOM 4288 N N . ASP A 1 577 ? 34.626 -24.829 -13.930 1.00 94.56 577 ASP A N 1
ATOM 4289 C CA . ASP A 1 577 ? 34.177 -24.552 -15.304 1.00 94.56 577 ASP A CA 1
ATOM 4290 C C . ASP A 1 577 ? 35.237 -23.832 -16.171 1.00 94.56 577 ASP A C 1
ATOM 4292 O O . ASP A 1 577 ? 35.004 -23.519 -17.357 1.00 94.56 577 ASP A O 1
ATOM 4296 N N . SER A 1 578 ? 36.399 -23.508 -15.594 1.00 93.19 578 SER A N 1
ATOM 4297 C CA . SER A 1 578 ? 37.481 -22.838 -16.314 1.00 93.19 578 SER A CA 1
ATOM 4298 C C . SER A 1 578 ? 38.152 -23.811 -17.293 1.00 93.19 578 SER A C 1
ATOM 4300 O O . SER A 1 578 ? 38.524 -24.914 -16.911 1.00 93.19 578 SER A O 1
ATOM 4302 N N . PRO A 1 579 ? 38.351 -23.431 -18.572 1.00 92.12 579 PRO A N 1
ATOM 4303 C CA . PRO A 1 579 ? 38.908 -24.328 -19.593 1.00 92.12 579 PRO A CA 1
ATOM 4304 C C . PRO A 1 579 ? 40.438 -24.507 -19.484 1.00 92.12 579 PRO A C 1
ATOM 4306 O O . PRO A 1 579 ? 41.086 -24.960 -20.428 1.00 92.12 579 PRO A O 1
ATOM 4309 N N . PHE A 1 580 ? 41.034 -24.095 -18.366 1.00 94.25 580 PHE A N 1
ATOM 4310 C CA . PHE A 1 580 ? 42.470 -24.058 -18.123 1.00 94.25 580 PHE A CA 1
ATOM 4311 C C . PHE A 1 580 ? 42.773 -24.384 -16.652 1.00 94.25 580 PHE A C 1
ATOM 4313 O O . PHE A 1 580 ? 41.919 -24.140 -15.798 1.00 94.25 580 PHE A O 1
ATOM 4320 N N . PRO A 1 581 ? 43.985 -24.881 -16.337 1.00 95.19 581 PRO A N 1
ATOM 4321 C CA . PRO A 1 581 ? 44.366 -25.207 -14.967 1.00 95.19 581 PRO A CA 1
ATOM 4322 C C . PRO A 1 581 ? 44.390 -23.967 -14.068 1.00 95.19 581 PRO A C 1
ATOM 4324 O O . PRO A 1 581 ? 44.890 -22.899 -14.448 1.00 95.19 581 PRO A O 1
ATOM 4327 N N . VAL A 1 582 ? 43.880 -24.134 -12.848 1.00 97.38 582 VAL A N 1
ATOM 4328 C CA . VAL A 1 582 ? 43.877 -23.109 -11.800 1.00 97.38 582 VAL A CA 1
ATOM 4329 C C . VAL A 1 582 ? 44.654 -23.615 -10.588 1.00 97.38 582 VAL A C 1
ATOM 4331 O O . VAL A 1 582 ? 44.404 -24.713 -10.100 1.00 97.38 582 VAL A O 1
ATOM 4334 N N . VAL A 1 583 ? 45.586 -22.803 -10.089 1.00 97.56 583 VAL A N 1
ATOM 4335 C CA . VAL A 1 583 ? 46.430 -23.109 -8.924 1.00 97.56 583 VAL A CA 1
ATOM 4336 C C . VAL A 1 583 ? 46.014 -22.236 -7.749 1.00 97.56 583 VAL A C 1
ATOM 4338 O O . VAL A 1 583 ? 45.990 -21.009 -7.861 1.00 97.56 583 VAL A O 1
ATOM 4341 N N . GLU A 1 584 ? 45.714 -22.854 -6.610 1.00 97.19 584 GLU A N 1
ATOM 4342 C CA . GLU A 1 584 ? 45.358 -22.138 -5.384 1.00 97.19 584 GLU A CA 1
ATOM 4343 C C . GLU A 1 584 ? 46.610 -21.736 -4.593 1.00 97.19 584 GLU A C 1
ATOM 4345 O O . GLU A 1 584 ? 47.540 -22.521 -4.402 1.00 97.19 584 GLU A O 1
ATOM 4350 N N . VAL A 1 585 ? 46.633 -20.502 -4.090 1.00 96.50 585 VAL A N 1
ATOM 4351 C CA . VAL A 1 585 ? 47.728 -19.962 -3.277 1.00 96.50 585 VAL A CA 1
ATOM 4352 C C . VAL A 1 585 ? 47.175 -19.406 -1.972 1.00 96.50 585 VAL A C 1
ATOM 4354 O O . VAL A 1 585 ? 46.233 -18.619 -1.985 1.00 96.50 585 VAL A O 1
ATOM 4357 N N . HIS A 1 586 ? 47.810 -19.734 -0.845 1.00 93.56 586 HIS A N 1
ATOM 4358 C CA . HIS A 1 586 ? 47.555 -19.091 0.447 1.00 93.56 586 HIS A CA 1
ATOM 4359 C C . HIS A 1 586 ? 48.866 -18.678 1.109 1.00 93.56 586 HIS A C 1
ATOM 4361 O O . HIS A 1 586 ? 49.786 -19.479 1.262 1.00 93.56 586 HIS A O 1
ATOM 4367 N N . ILE A 1 587 ? 48.935 -17.422 1.556 1.00 89.12 587 ILE A N 1
ATOM 4368 C CA . ILE A 1 587 ? 50.123 -16.870 2.232 1.00 89.12 587 ILE A CA 1
ATOM 4369 C C . ILE A 1 587 ? 50.348 -17.572 3.579 1.00 89.12 587 ILE A C 1
ATOM 4371 O O . ILE A 1 587 ? 51.473 -17.934 3.915 1.00 89.12 587 ILE A O 1
ATOM 4375 N N . SER A 1 588 ? 49.274 -17.776 4.342 1.00 85.38 588 SER A N 1
ATOM 4376 C CA . SER A 1 588 ? 49.292 -18.415 5.661 1.00 85.38 588 SER A CA 1
ATOM 4377 C C . SER A 1 588 ? 48.943 -19.897 5.590 1.00 85.38 588 SER A C 1
ATOM 4379 O O . SER A 1 588 ? 48.179 -20.303 4.716 1.00 85.38 588 SER A O 1
ATOM 4381 N N . GLU A 1 589 ? 49.427 -20.674 6.557 1.00 85.38 589 GLU A N 1
ATOM 4382 C CA . GLU A 1 589 ? 49.020 -22.068 6.739 1.00 85.38 589 GLU A CA 1
ATOM 4383 C C . GLU A 1 589 ? 47.555 -22.124 7.192 1.00 85.38 589 GLU A C 1
ATOM 4385 O O . GLU A 1 589 ? 47.225 -21.664 8.287 1.00 85.38 589 GLU A O 1
ATOM 4390 N N . ILE A 1 590 ? 46.661 -22.634 6.341 1.00 82.38 590 ILE A N 1
ATOM 4391 C CA . ILE A 1 590 ? 45.220 -22.650 6.637 1.00 82.38 590 ILE A CA 1
ATOM 4392 C C . ILE A 1 590 ? 44.855 -23.773 7.616 1.00 82.38 590 ILE A C 1
ATOM 4394 O O . ILE A 1 590 ? 43.902 -23.624 8.377 1.00 82.38 590 ILE A O 1
ATOM 4398 N N . ALA A 1 591 ? 45.644 -24.855 7.674 1.00 76.38 591 ALA A N 1
ATOM 4399 C CA . ALA A 1 591 ? 45.423 -25.962 8.609 1.00 76.38 591 ALA A CA 1
ATOM 4400 C C . ALA A 1 591 ? 45.682 -25.571 10.078 1.00 76.38 591 ALA A C 1
ATOM 4402 O O . ALA A 1 591 ? 45.082 -26.134 10.994 1.00 76.38 591 ALA A O 1
ATOM 4403 N N . ALA A 1 592 ? 46.540 -24.571 10.301 1.00 76.75 592 ALA A N 1
ATOM 4404 C CA . ALA A 1 592 ? 46.880 -24.035 11.619 1.00 76.75 592 ALA A CA 1
ATOM 4405 C C . ALA A 1 592 ? 45.908 -22.937 12.105 1.00 76.75 592 ALA A C 1
ATOM 4407 O O . ALA A 1 592 ? 46.162 -22.295 13.124 1.00 76.75 592 ALA A O 1
ATOM 4408 N N . ARG A 1 593 ? 44.817 -22.683 11.367 1.00 79.31 593 ARG A N 1
ATOM 4409 C CA . ARG A 1 593 ? 43.835 -21.625 11.655 1.00 79.31 593 ARG A CA 1
ATOM 4410 C C . ARG A 1 593 ? 42.552 -22.160 12.288 1.00 79.31 593 ARG A C 1
ATOM 4412 O O . ARG A 1 593 ? 42.427 -23.347 12.586 1.00 79.31 593 ARG A O 1
ATOM 4419 N N . GLU A 1 594 ? 41.615 -21.248 12.550 1.00 79.06 594 GLU A N 1
ATOM 4420 C CA . GLU A 1 594 ? 40.305 -21.544 13.126 1.00 79.06 594 GLU A CA 1
ATOM 4421 C C . GLU A 1 594 ? 39.585 -22.637 12.323 1.00 79.06 594 GLU A C 1
ATOM 4423 O O . GLU A 1 594 ? 39.743 -22.721 11.107 1.00 79.06 594 GLU A O 1
ATOM 4428 N N . GLU A 1 595 ? 38.760 -23.453 12.984 1.00 78.81 595 GLU A N 1
ATOM 4429 C CA . GLU A 1 595 ? 38.174 -24.672 12.401 1.00 78.81 595 GLU A CA 1
ATOM 4430 C C . GLU A 1 595 ? 37.501 -24.445 11.035 1.00 78.81 595 GLU A C 1
ATOM 4432 O O . GLU A 1 595 ? 37.690 -25.218 10.100 1.00 78.81 595 GLU A O 1
ATOM 4437 N N . PHE A 1 596 ? 36.794 -23.322 10.872 1.00 80.00 596 PHE A N 1
ATOM 4438 C CA . PHE A 1 596 ? 36.110 -22.980 9.622 1.00 80.00 596 PHE A CA 1
ATOM 4439 C C . PHE A 1 596 ? 37.053 -22.610 8.460 1.00 80.00 596 PHE A C 1
ATOM 4441 O O . PHE A 1 596 ? 36.599 -22.541 7.323 1.00 80.00 596 PHE A O 1
ATOM 4448 N N . ARG A 1 597 ? 38.345 -22.360 8.714 1.00 81.94 597 ARG A N 1
ATOM 4449 C CA . ARG A 1 597 ? 39.372 -22.057 7.699 1.00 81.94 597 ARG A CA 1
ATOM 4450 C C . ARG A 1 597 ? 40.231 -23.258 7.313 1.00 81.94 597 ARG A C 1
ATOM 4452 O O . ARG A 1 597 ? 40.979 -23.175 6.346 1.00 81.94 597 ARG A O 1
ATOM 4459 N N . LYS A 1 598 ? 40.113 -24.387 8.012 1.00 84.50 598 LYS A N 1
ATOM 4460 C CA . LYS A 1 598 ? 40.926 -25.580 7.724 1.00 84.50 598 LYS A CA 1
ATOM 4461 C C . LYS A 1 598 ? 40.571 -26.263 6.402 1.00 84.50 598 LYS A C 1
ATOM 4463 O O . LYS A 1 598 ? 41.376 -27.026 5.882 1.00 84.50 598 LYS A O 1
ATOM 4468 N N . LYS A 1 599 ? 39.385 -25.987 5.847 1.00 84.50 599 LYS A N 1
ATOM 4469 C CA . LYS A 1 599 ? 38.917 -26.545 4.573 1.00 84.50 599 LYS A CA 1
ATOM 4470 C C . LYS A 1 599 ? 38.744 -25.444 3.528 1.00 84.50 599 LYS A C 1
ATOM 4472 O O . LYS A 1 599 ? 38.022 -24.479 3.778 1.00 84.50 599 LYS A O 1
ATOM 4477 N N . SER A 1 600 ? 39.366 -25.597 2.359 1.00 91.38 600 SER A N 1
ATOM 4478 C CA . SER A 1 600 ? 39.055 -24.795 1.169 1.00 91.38 600 SER A CA 1
ATOM 4479 C C . SER A 1 600 ? 38.122 -25.577 0.240 1.00 91.38 600 SER A C 1
ATOM 4481 O O . SER A 1 600 ? 38.316 -26.766 -0.005 1.00 91.38 600 SER A O 1
ATOM 4483 N N . TYR A 1 601 ? 37.086 -24.914 -0.270 1.00 92.50 601 TYR A N 1
ATOM 4484 C CA . TYR A 1 601 ? 36.191 -25.441 -1.299 1.00 92.50 601 TYR A CA 1
ATOM 4485 C C . TYR A 1 601 ? 36.871 -25.513 -2.671 1.00 92.50 601 TYR A C 1
ATOM 4487 O O . TYR A 1 601 ? 36.409 -26.268 -3.522 1.00 92.50 601 TYR A O 1
ATOM 4495 N N . LEU A 1 602 ? 37.956 -24.757 -2.887 1.00 92.62 602 LEU A N 1
ATOM 4496 C CA . LEU A 1 602 ? 38.703 -24.759 -4.148 1.00 92.62 602 LEU A CA 1
ATOM 4497 C C . LEU A 1 602 ? 39.694 -25.927 -4.244 1.00 92.62 602 LEU A C 1
ATOM 4499 O O . LEU A 1 602 ? 40.094 -26.285 -5.350 1.00 92.62 602 LEU A O 1
ATOM 4503 N N . THR A 1 603 ? 40.035 -26.566 -3.121 1.00 89.88 603 THR A N 1
ATOM 4504 C CA . THR A 1 603 ? 41.001 -27.674 -3.060 1.00 89.88 603 THR A CA 1
ATOM 4505 C C . THR A 1 603 ? 40.676 -28.803 -4.042 1.00 89.88 603 THR A C 1
ATOM 4507 O O . THR A 1 603 ? 41.580 -29.365 -4.643 1.00 89.88 603 THR A O 1
ATOM 4510 N N . GLU A 1 604 ? 39.395 -29.132 -4.221 1.00 88.69 604 GLU A N 1
ATOM 4511 C CA . GLU A 1 604 ? 38.954 -30.247 -5.077 1.00 88.69 604 GLU A CA 1
ATOM 4512 C C . GLU A 1 604 ? 38.912 -29.905 -6.574 1.00 88.69 604 GLU A C 1
ATOM 4514 O O . GLU A 1 604 ? 38.776 -30.803 -7.398 1.00 88.69 604 GLU A O 1
ATOM 4519 N N . VAL A 1 605 ? 38.967 -28.618 -6.922 1.00 92.75 605 VAL A N 1
ATOM 4520 C CA . VAL A 1 605 ? 38.780 -28.118 -8.298 1.00 92.75 605 VAL A CA 1
ATOM 4521 C C . VAL A 1 605 ? 40.004 -27.357 -8.814 1.00 92.75 605 VAL A C 1
ATOM 4523 O O . VAL A 1 605 ? 39.941 -26.730 -9.865 1.00 92.75 605 VAL A O 1
ATOM 4526 N N . THR A 1 606 ? 41.103 -27.3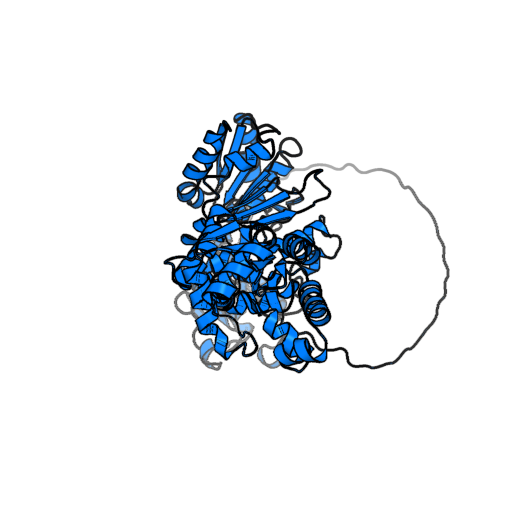70 -8.058 1.00 94.88 606 THR A N 1
ATOM 4527 C CA . THR A 1 606 ? 42.374 -26.741 -8.430 1.00 94.88 606 THR A CA 1
ATOM 4528 C C . THR A 1 606 ? 43.441 -27.800 -8.652 1.00 94.88 606 THR A C 1
ATOM 4530 O O . THR A 1 606 ? 43.507 -28.795 -7.935 1.00 94.88 606 THR A O 1
ATOM 4533 N N . GLU A 1 607 ? 44.290 -27.574 -9.650 1.00 94.19 607 GLU A N 1
ATOM 4534 C CA . GLU A 1 607 ? 45.276 -28.555 -10.119 1.00 94.19 607 GLU A CA 1
ATOM 4535 C C . GLU A 1 607 ? 46.426 -28.744 -9.119 1.00 94.19 607 GLU A C 1
ATOM 4537 O O . GLU A 1 607 ? 47.068 -29.791 -9.061 1.00 94.19 607 GLU A O 1
ATOM 4542 N N . SER A 1 608 ? 46.723 -27.696 -8.349 1.00 94.75 608 SER A N 1
ATOM 4543 C CA . SER A 1 608 ? 47.783 -27.678 -7.345 1.00 94.75 608 SER A CA 1
ATOM 4544 C C . SER A 1 608 ? 47.542 -26.571 -6.317 1.00 94.75 608 SER A C 1
ATOM 4546 O O . SER A 1 608 ? 46.800 -25.615 -6.568 1.00 94.75 608 SER A O 1
ATOM 4548 N N . GLN A 1 609 ? 48.180 -26.698 -5.153 1.00 94.19 609 GLN A N 1
ATOM 4549 C CA . GLN A 1 609 ? 48.019 -25.807 -4.005 1.00 94.19 609 GLN A CA 1
ATOM 4550 C C . GLN A 1 609 ? 49.371 -25.413 -3.405 1.00 94.19 609 GLN A C 1
ATOM 4552 O O . GLN A 1 609 ? 50.195 -26.262 -3.068 1.00 94.19 609 GLN A O 1
ATOM 4557 N N . PHE A 1 610 ? 49.568 -24.112 -3.194 1.00 95.12 610 PHE A N 1
ATOM 4558 C CA . PHE A 1 610 ? 50.744 -23.541 -2.536 1.00 95.12 610 PHE A CA 1
ATOM 4559 C C . PHE A 1 610 ? 50.306 -22.771 -1.288 1.00 95.12 610 PHE A C 1
ATOM 4561 O O . PHE A 1 610 ? 50.070 -21.562 -1.321 1.00 95.12 610 PHE A O 1
ATOM 4568 N N . ILE A 1 611 ? 50.171 -23.500 -0.181 1.00 92.56 611 ILE A N 1
ATOM 4569 C CA . ILE A 1 611 ? 49.622 -23.016 1.092 1.00 92.56 611 ILE A CA 1
ATOM 4570 C C . ILE A 1 611 ? 50.750 -22.829 2.117 1.00 92.56 611 ILE A C 1
ATOM 4572 O O . ILE A 1 611 ? 51.684 -23.629 2.180 1.00 92.56 611 ILE A O 1
ATOM 4576 N N . GLY A 1 612 ? 50.691 -21.746 2.899 1.00 89.31 612 GLY A N 1
ATOM 4577 C CA . GLY A 1 612 ? 51.613 -21.502 4.015 1.00 89.31 612 GLY A CA 1
ATOM 4578 C C . GLY A 1 612 ? 53.046 -21.147 3.617 1.00 89.31 612 GLY A C 1
ATOM 4579 O O . GLY A 1 612 ? 53.941 -21.164 4.457 1.00 89.31 612 GLY A O 1
ATOM 4580 N N . LYS A 1 613 ? 53.293 -20.809 2.345 1.00 89.50 613 LYS A N 1
ATOM 4581 C CA . LYS A 1 613 ? 54.634 -20.470 1.824 1.00 89.50 613 LYS A CA 1
ATOM 4582 C C . LYS A 1 613 ? 54.946 -18.971 1.858 1.00 89.50 613 LYS A C 1
ATOM 4584 O O . LYS A 1 613 ? 55.888 -18.515 1.208 1.00 89.50 613 LYS A O 1
ATOM 4589 N N . GLY A 1 614 ? 54.150 -18.186 2.583 1.00 89.25 614 GLY A N 1
ATOM 4590 C CA . GLY A 1 614 ? 54.249 -16.732 2.565 1.00 89.25 614 GLY A CA 1
ATOM 4591 C C . GLY A 1 614 ? 54.003 -16.161 1.165 1.00 89.25 614 GLY A C 1
ATOM 4592 O O . GLY A 1 614 ? 53.409 -16.799 0.295 1.00 89.25 614 GLY A O 1
ATOM 4593 N N . VAL A 1 615 ? 54.496 -14.947 0.919 1.00 90.44 615 VAL A N 1
ATOM 4594 C CA . VAL A 1 615 ? 54.375 -14.294 -0.398 1.00 90.44 615 VAL A CA 1
ATOM 4595 C C . VAL A 1 615 ? 55.151 -15.016 -1.508 1.00 90.44 615 VAL A C 1
ATOM 4597 O O . VAL A 1 615 ? 54.774 -14.914 -2.672 1.00 90.44 615 VAL A O 1
ATOM 4600 N N . ALA A 1 616 ? 56.178 -15.801 -1.159 1.00 90.75 616 ALA A N 1
ATOM 4601 C CA . ALA A 1 616 ? 56.936 -16.618 -2.110 1.00 90.75 616 ALA A CA 1
ATOM 4602 C C . ALA A 1 616 ? 56.085 -17.736 -2.745 1.00 90.75 616 ALA A C 1
ATOM 4604 O O . ALA A 1 616 ? 56.410 -18.215 -3.830 1.00 90.75 616 ALA A O 1
ATOM 4605 N N . GLY A 1 617 ? 54.962 -18.113 -2.117 1.00 93.75 617 GLY A N 1
ATOM 4606 C CA . GLY A 1 617 ? 54.014 -19.083 -2.669 1.00 93.75 617 GLY A CA 1
ATOM 4607 C C . GLY A 1 617 ? 53.463 -18.690 -4.042 1.00 93.75 617 GLY A C 1
ATOM 4608 O O . GLY A 1 617 ? 53.260 -19.564 -4.878 1.00 93.75 617 GLY A O 1
ATOM 4609 N N . TYR A 1 618 ? 53.303 -17.390 -4.320 1.00 96.88 618 TYR A N 1
ATOM 4610 C CA . TYR A 1 618 ? 52.861 -16.911 -5.636 1.00 96.88 618 TYR A CA 1
ATOM 4611 C C . TYR A 1 618 ? 53.893 -17.177 -6.732 1.00 96.88 618 TYR A C 1
ATOM 4613 O O . TYR A 1 618 ? 53.535 -17.593 -7.830 1.00 96.88 618 TYR A O 1
ATOM 4621 N N . GLU A 1 619 ? 55.173 -16.953 -6.433 1.00 96.38 619 GLU A N 1
ATOM 4622 C CA . GLU A 1 619 ? 56.264 -17.157 -7.387 1.00 96.38 619 GLU A CA 1
ATOM 4623 C C . GLU A 1 619 ? 56.427 -18.649 -7.710 1.00 96.38 619 GLU A C 1
ATOM 4625 O O . GLU A 1 619 ? 56.592 -19.017 -8.873 1.00 96.38 619 GLU A O 1
ATOM 4630 N N . LEU A 1 620 ? 56.320 -19.512 -6.693 1.00 96.31 620 LEU A N 1
ATOM 4631 C CA . LEU A 1 620 ? 56.354 -20.969 -6.853 1.00 96.31 620 LEU A CA 1
ATOM 4632 C C . LEU A 1 620 ? 55.158 -21.481 -7.666 1.00 96.31 620 LEU A C 1
ATOM 4634 O O . LEU A 1 620 ? 55.351 -22.231 -8.622 1.00 96.31 620 LEU A O 1
ATOM 4638 N N . ALA A 1 621 ? 53.947 -21.025 -7.337 1.00 96.88 621 ALA A N 1
ATOM 4639 C CA . ALA A 1 621 ? 52.727 -21.385 -8.054 1.00 96.88 621 ALA A CA 1
ATOM 4640 C C . ALA A 1 621 ? 52.775 -20.964 -9.526 1.00 96.88 621 ALA A C 1
ATOM 4642 O O . ALA A 1 621 ? 52.396 -21.734 -10.406 1.00 96.88 621 ALA A O 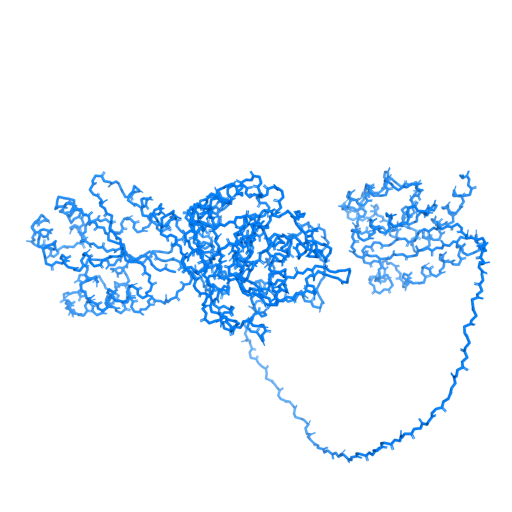1
ATOM 4643 N N . LEU A 1 622 ? 53.278 -19.758 -9.810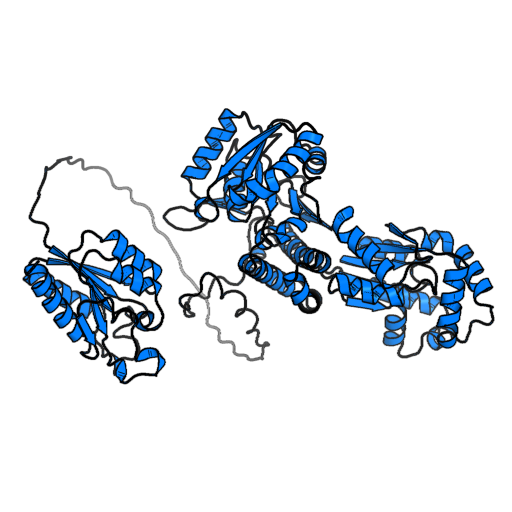 1.00 96.75 622 LEU A N 1
ATOM 4644 C CA . LEU A 1 622 ? 53.392 -19.266 -11.178 1.00 96.75 622 LEU A CA 1
ATOM 4645 C C . LEU A 1 622 ? 54.411 -20.066 -11.995 1.00 96.75 622 LEU A C 1
ATOM 4647 O O . LEU A 1 622 ? 54.136 -20.390 -13.146 1.00 96.75 622 LEU A O 1
ATOM 4651 N N . ARG A 1 623 ? 55.573 -20.403 -11.419 1.00 95.88 623 ARG A N 1
ATOM 4652 C CA . ARG A 1 623 ? 56.582 -21.236 -12.099 1.00 95.88 623 ARG A CA 1
ATOM 4653 C C . ARG A 1 623 ? 56.033 -22.622 -12.416 1.00 95.88 623 ARG A C 1
ATOM 4655 O O . ARG A 1 623 ? 56.168 -23.069 -13.550 1.00 95.88 623 ARG A O 1
ATOM 4662 N N . TRP A 1 624 ? 55.355 -23.240 -11.450 1.00 96.31 624 TRP A N 1
ATOM 4663 C CA . TRP A 1 624 ? 54.690 -24.526 -11.649 1.00 96.31 624 TRP A CA 1
ATOM 4664 C C . TRP A 1 624 ? 53.653 -24.452 -12.777 1.00 96.31 624 TRP A C 1
ATOM 4666 O O . TRP A 1 624 ? 53.672 -25.269 -13.692 1.00 96.31 624 TRP A O 1
ATOM 4676 N N . LEU A 1 625 ? 52.803 -23.419 -12.774 1.00 95.81 625 LEU A N 1
ATOM 4677 C CA . LEU A 1 625 ? 51.791 -23.225 -13.812 1.00 95.81 625 LEU A CA 1
ATOM 4678 C C . LEU A 1 625 ? 52.415 -23.015 -15.200 1.00 95.81 625 LEU A C 1
ATOM 4680 O O . LEU A 1 625 ? 51.924 -23.564 -16.182 1.00 95.81 625 LEU A O 1
ATOM 4684 N N . ILE A 1 626 ? 53.499 -22.242 -15.302 1.00 94.44 626 ILE A N 1
ATOM 4685 C CA . ILE A 1 626 ? 54.239 -22.038 -16.559 1.00 94.44 626 ILE A CA 1
ATOM 4686 C C . ILE A 1 626 ? 54.822 -23.358 -17.079 1.00 94.44 626 ILE A C 1
ATOM 4688 O O . ILE A 1 626 ? 54.813 -23.601 -18.283 1.00 94.44 626 ILE A O 1
ATOM 4692 N N . GLU A 1 627 ? 55.357 -24.206 -16.203 1.00 92.00 627 GLU A N 1
ATOM 4693 C CA . GLU A 1 627 ? 55.869 -25.519 -16.603 1.00 92.00 627 GLU A CA 1
ATOM 4694 C C . GLU A 1 627 ? 54.746 -26.438 -17.086 1.00 92.00 627 GLU A C 1
ATOM 4696 O O . GLU A 1 627 ? 54.901 -27.105 -18.107 1.00 92.00 627 GLU A O 1
ATOM 4701 N N . GLU A 1 628 ? 53.601 -26.436 -16.405 1.00 88.50 628 GLU A N 1
ATOM 4702 C CA . GLU A 1 628 ? 52.477 -27.308 -16.747 1.00 88.50 628 GLU A CA 1
ATOM 4703 C C . GLU A 1 628 ? 51.792 -26.892 -18.054 1.00 88.50 628 GLU A C 1
ATOM 4705 O O . GLU A 1 628 ? 51.501 -27.717 -18.920 1.00 88.50 628 GLU A O 1
ATOM 4710 N N . THR A 1 629 ? 51.640 -25.586 -18.261 1.00 83.00 629 THR A N 1
ATOM 4711 C CA . THR A 1 629 ? 51.088 -25.015 -19.497 1.00 83.00 629 THR A CA 1
ATOM 4712 C C . THR A 1 629 ? 51.995 -25.174 -20.717 1.00 83.00 629 THR A C 1
ATOM 4714 O O . THR A 1 629 ? 51.516 -24.991 -21.832 1.00 83.00 629 THR A O 1
ATOM 4717 N N . LYS A 1 630 ? 53.274 -25.538 -20.537 1.00 79.25 630 LYS A N 1
ATOM 4718 C CA . LYS A 1 630 ? 54.197 -25.908 -21.626 1.00 79.25 630 LYS A CA 1
ATOM 4719 C C . LYS A 1 630 ? 54.130 -27.389 -22.013 1.00 79.25 630 LYS A C 1
ATOM 4721 O O . LYS A 1 630 ? 54.661 -27.747 -23.062 1.00 79.25 630 LYS A O 1
ATOM 4726 N N . LYS A 1 631 ? 53.539 -28.249 -21.174 1.00 67.69 631 LYS A N 1
ATOM 4727 C CA . LYS A 1 631 ? 53.395 -29.696 -21.435 1.00 67.69 631 LYS A CA 1
ATOM 4728 C C . LYS A 1 631 ? 52.120 -30.046 -22.208 1.00 67.69 631 LYS A C 1
ATOM 4730 O O . LYS A 1 631 ? 52.047 -31.136 -22.769 1.00 67.69 631 LYS A O 1
ATOM 4735 N N . THR A 1 632 ? 51.129 -29.155 -22.195 1.00 55.53 632 THR A N 1
ATOM 4736 C CA . THR A 1 632 ? 49.858 -29.261 -22.934 1.00 55.53 632 THR A CA 1
ATOM 4737 C C . THR A 1 632 ? 49.876 -28.370 -24.158 1.00 55.53 632 THR A C 1
ATOM 4739 O O . THR A 1 632 ? 49.273 -28.778 -25.172 1.00 55.53 632 THR A O 1
#

pLDDT: mean 84.49, std 21.34, range [23.53, 98.81]

Radius of gyration: 34.25 Å; chains: 1; bounding box: 98×71×82 Å

Foldseek 3Di:
DEEEEAEAQLLQLVPLQVLLCLLALAAEAELLVVLCVVVVHHLQCCCVPVNPVVSQVSLLVSLVPDDQFLGYYYYHSHHRQLQDPSSLVSDVVRDFFEAEDEDLVSQLVRCVVCCVVPVPPPDRSSVVSVVSCVVCVVSRVSGPYYDYCVVHDSNRRSVVVLQCQAAPVFDWDFFDAPVDPGTAIEGHHAPCLQAVQVVLVVLQADEEEEEEEAPVLCVPRVVSNCNNNVVNPHHYDYHHAHPDQNRQAPVNLVVVLVVCVVRVPDQRHAYEQREALNSVQSSLQSQCPRVNHHAYEYAYLFLLRLLPSLFQQWHAGADPVGGRPGTDRGHHNYYYRHLNSCVPPPLVRLVVSVVLLCLLLVVTDPSSNSSCVSCVVVSSVSSSSNSSSSSSSSNNSSSVQCNVPNPCPDSVCSSPPPDPDPDDDDDADDPPDDPDPPRPPDDDDDDDDDDDDDDDDDDDDDDDDDDDDDDDDDDDDDDDDDDPDPAFAEEEEEEEAPLQCQLPPPCVQQNNDHPVNLVVLLCVLCVVLRYHYDYDYDPYLVVRLVVLVVVLVHAEYEYARDVCQLPPPPSLVSLLPRPHAYEYEAQQAQCPDDPSSNGGSNVVRHPYYQHHNRSCSSVVRSVVRSVVSVVD